Protein 2NT2 (pdb70)

InterPro domains:
  IPR000340 Dual specificity phosphatase, catalytic domain [PF00782] (315-443)
  IPR000387 Tyrosine-specific protein phosphatases domain [PS50056] (372-426)
  IPR014876 DEK, C-terminal [PF08766] (250-302)
  IPR014876 DEK, C-terminal [PS51998] (248-303)
  IPR016130 Protein-tyrosine phosphatase, active site [PS00383] (390-400)
  IPR020422 Dual specificity protein phosphatase domain [PS50054] (307-448)
  IPR020422 Dual specificity protein phosphatase domain [SM00195] (307-445)
  IPR029021 Protein-tyrosine phosphatase-like [G3DSA:3.90.190.10] (301-458)
  IPR029021 Protein-tyrosine phosphatase-like [SSF52799] (295-448)
  IPR043587 Protein phosphatase Slingshot-like [PTHR45864] (1-1423)
  IPR043588 Slingshot, N-terminal [PF23040] (76-224)
  IPR043588 Slingshot, N-terminal [cd11652] (3-236)

Solvent-accessible surface area: 19936 Å² total; per-residue (Å²): 106,8,25,81,3,19,128,10,0,5,0,0,10,14,20,20,1,12,19,54,75,31,0,78,120,50,29,0,93,16,0,0,0,0,3,121,85,17,101,41,43,19,99,86,57,12,82,42,61,48,3,141,14,118,71,80,142,87,7,76,0,29,76,74,3,94,67,1,51,122,8,0,21,61,0,94,156,112,73,16,51,0,0,0,0,3,63,72,0,36,5,9,0,0,0,0,0,0,0,4,0,4,73,47,92,51,67,80,15,100,132,0,57,84,51,0,79,125,117,26,79,85,0,144,7,23,115,21,0,49,177,19,0,104,91,14,49,34,90,69,141,127,111,10,27,24,0,9,61,6,0,4,0,0,11,24,153,16,2,50,74,64,111,30,0,87,118,77,27,0,95,25,0,0,0,0,2,136,80,16,101,42,65,41,96,84,58,9,77,35,62,30,0,136,16,114,73,92,131,88,12,76,0,32,76,71,2,77,65,2,24,129,11,0,19,84,0,88,132,106,69,15,40,0,0,0,0,4,78,112,0,37,4,10,0,0,0,0,0,0,1,4,0,3,78,24,83,56,30,86,9,106,64,0,52,84,13,0,75,115,39,27,95,80,0,141,4,21,110,20,0,42,160,19,0,106,77,16,34,36,100,70,124,122,110,9,25,85,4,20,133,10,0,10,0,0,14,27,147,18,1,46,74,57,103,30,0,72,109,77,29,0,92,17,0,0,1,0,2,125,76,16,97,43,66,38,95,86,61,12,95,46,54,37,3,138,21,117,66,103,136,87,13,75,0,34,72,88,2,83,58,2,37,108,22,0,34,78,0,111,154,103,76,14,41,0,0,0,1,3,81,114,0,40,6,10,0,0,0,0,0,0,1,4,0,2,80,57,87,62,42,68,7,102,66,0,43,76,32,0,76,114,101,31,103,81,0,142,6,23,115,23,0,44,156,14,0,102,87,13,30,34,101,58,112,116

Foldseek 3Di:
DWFDLDLAETFFALVVQQPVVVCVVSFAAEEEEAEQPHDNNDPVRHHYDYNHFDQDLPDDCLVCLVVVLVRSVVQVVVPTHYYQYYHGSAARSLLSQLLNCCLPVVADSCRSNVSSCVRVVSHDHDPSSVVSSVVSNVVSVD/DWFPLDLAETFFALVCQQDPVNCVVSQHQAEEEAEQPHDNNDPPRHHYDYNHFDQDLVDDLLVCLVVLLVRSVVQVVVVTHYYQYYHGSAASRLLSQLSNCCQVVVDDSVRSNVSSCVRVVNHDHPPSSVVSSNVSRVVSVD/DFFDLDLAETFFALVVQQPPVVCVVSQAQAEEEEEQPRDNNDPVRHHYDYNNFHQDLPDDLLVCLVVLLVRSVVQVVVVGHYYQYYHGSAASRLLSQLLNCCQVVVDQSVRSNCSSCVTVVSHDHPPNSSVSSNVSNVVSVD

Radius of gyration: 23.72 Å; Cα contacts (8 Å, |Δi|>4): 792; chains: 3; bounding box: 62×58×47 Å

CATH classification: 3.90.190.10

Secondary structure (DSSP, 8-state):
--EEEETTEEEE-HHHHT-HHHHHHTTEEEEEE--SSS--S-BTTBEEEE----SSTT---GGGHHHHHHHHHHHHHTT-EEEEE-SSSSSHHHHHHHHHHHHHH---HHHHHHHHHHH-TT----HHHHHHHHHHHHHHH-/--EEEETTEEEE-HHHHT-HHHHHHHTEEEEEE--SSS--SSBTTBEEEE----SSTT---GGGHHHHHHHHHHHHHTT-EEEEE-SSSSSHHHHHHHHHHHHHH---HHHHHHHHHHHSTT----HHHHHHHHHHHHHHH-/--EEEETTEEEE-HHHHT-HHHHHHHTEEEEEE--SS-----BTTBEEEE----SSTT---GGGHHHHHHHHHHHHHTT-EEEEE-SSSSSHHHHHHHHHHHHHH---HHHHHHHHHHH-TT----HHHHHHHHHHHHHHH-

Nearest PDB structures (foldseek):
  2nt2-assembly3_C  TM=1.002E+00  e=3.930E-29  Homo sapiens
  6apx-assembly1_A  TM=9.903E-01  e=1.097E-17  Escherichia coli K-12
  6d65-assembly2_C  TM=9.905E-01  e=3.302E-16  Escherichia coli K-12
  2g6z-assembly1_B  TM=9.764E-01  e=4.249E-16  Homo sapiens
  4d3r-assembly1_A  TM=9.794E-01  e=2.817E-15  Homo sapiens

B-factor: mean 24.35, std 10.83, range [3.69, 80.25]

Structure (mmCIF, N/CA/C/O backbone):
data_2NT2
#
_entry.id   2NT2
#
_cell.length_a   94.58
_cell.length_b   94.58
_cell.len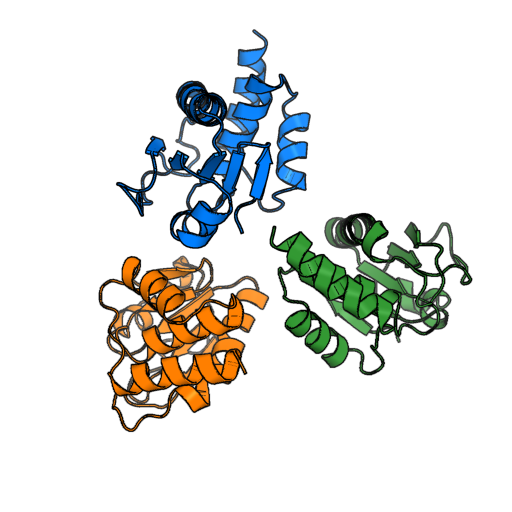gth_c   38.77
_cell.angle_alpha   90
_cell.angle_beta   90
_cell.angle_gamma   120
#
_symmetry.space_group_name_H-M   'P 32'
#
loop_
_entity.id
_entity.type
_entity.pdbx_description
1 polymer 'Protein phosphatase Slingshot homolog 2'
2 non-polymer 'SULFATE ION'
3 water water
#
loop_
_atom_site.group_PDB
_atom_site.id
_atom_site.type_symbol
_atom_site.label_atom_id
_atom_site.label_alt_id
_atom_site.label_comp_id
_atom_site.label_asym_id
_atom_site.label_entity_id
_atom_site.label_seq_id
_atom_site.pdbx_PDB_ins_code
_atom_site.Cartn_x
_atom_site.Cartn_y
_atom_site.Cartn_z
_atom_site.occupancy
_atom_site.B_iso_or_equiv
_atom_site.auth_seq_id
_atom_site.auth_comp_id
_atom_site.auth_asym_id
_atom_site.auth_atom_id
_atom_site.pdbx_PDB_model_num
ATOM 1 N N . SER A 1 3 ? 12.770 27.869 -5.956 1.00 37.11 307 SER A N 1
ATOM 2 C CA . SER A 1 3 ? 11.698 28.351 -6.823 1.00 41.15 307 SER A CA 1
ATOM 3 C C . SER A 1 3 ? 10.608 29.041 -6.008 1.00 39.56 307 SER A C 1
ATOM 4 O O . SER A 1 3 ? 10.594 28.901 -4.780 1.00 30.30 307 SER A O 1
ATOM 7 N N . PRO A 1 4 ? 9.709 29.760 -6.668 1.00 38.42 308 PRO A N 1
ATOM 8 C CA . PRO A 1 4 ? 8.513 30.277 -5.986 1.00 25.32 308 PRO A CA 1
ATOM 9 C C . PRO A 1 4 ? 7.645 29.109 -5.538 1.00 18.00 3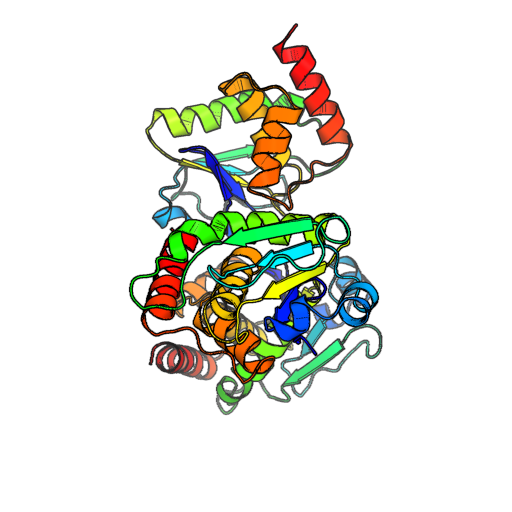08 PRO A C 1
ATOM 10 O O . PRO A 1 4 ? 7.686 28.039 -6.148 1.00 21.69 308 PRO A O 1
ATOM 14 N N . THR A 1 5 ? 6.884 29.296 -4.467 1.00 19.87 309 THR A N 1
ATOM 15 C CA . THR A 1 5 ? 6.116 28.167 -3.938 1.00 15.13 309 THR A CA 1
ATOM 16 C C . THR A 1 5 ? 4.635 28.342 -4.248 1.00 19.11 309 THR A C 1
ATOM 17 O O . THR A 1 5 ? 4.038 29.335 -3.840 1.00 19.80 309 THR A O 1
ATOM 21 N N . GLN A 1 6 ? 4.059 27.371 -4.954 1.00 18.89 310 GLN A N 1
ATOM 22 C CA . GLN A 1 6 ? 2.633 27.424 -5.255 1.00 20.74 310 GLN A CA 1
ATOM 23 C C . GLN A 1 6 ? 1.821 27.109 -4.005 1.00 21.65 310 GLN A C 1
ATOM 24 O O . GLN A 1 6 ? 1.963 26.035 -3.422 1.00 23.66 310 GLN A O 1
ATOM 30 N N . ILE A 1 7 ? 0.971 28.054 -3.605 1.00 19.98 311 ILE A N 1
ATOM 31 C CA . ILE A 1 7 ? 0.174 27.803 -2.399 1.00 17.22 311 ILE A CA 1
ATOM 32 C C . ILE A 1 7 ? -1.279 27.533 -2.744 1.00 21.22 311 ILE A C 1
ATOM 33 O O . ILE A 1 7 ? -1.936 26.695 -2.122 1.00 24.35 311 ILE A O 1
ATOM 38 N N . PHE A 1 8 ? -1.776 28.251 -3.744 1.00 18.27 312 PHE A N 1
ATOM 39 C CA . PHE A 1 8 ? -3.102 27.968 -4.283 1.00 18.70 312 PHE A CA 1
ATOM 40 C C . PHE A 1 8 ? -3.028 27.916 -5.803 1.00 25.47 312 PHE A C 1
ATOM 41 O O . PHE A 1 8 ? -1.940 28.192 -6.313 1.00 24.65 312 PHE A O 1
ATOM 49 N N . GLU A 1 9 ? -4.123 27.545 -6.451 1.00 25.01 313 GLU A N 1
ATOM 50 C CA . GLU A 1 9 ? -4.129 27.470 -7.910 1.00 27.37 313 GLU A CA 1
ATOM 51 C C . GLU A 1 9 ? -3.571 28.765 -8.503 1.00 20.98 313 GLU A C 1
ATOM 52 O O . GLU A 1 9 ? -2.761 28.733 -9.420 1.00 20.62 313 GLU A O 1
ATOM 58 N N . HIS A 1 10 ? -3.995 29.876 -7.908 1.00 21.09 314 HIS A N 1
ATOM 59 C CA . HIS A 1 10 ? -3.689 31.205 -8.408 1.00 20.42 314 HIS A CA 1
ATOM 60 C C . HIS A 1 10 ? -2.683 31.960 -7.560 1.00 17.07 314 HIS A C 1
ATOM 61 O O . HIS A 1 10 ? -2.565 33.186 -7.700 1.00 20.22 314 HIS A O 1
ATOM 68 N N . VAL A 1 11 ? -1.945 31.287 -6.676 1.00 16.68 315 VAL A N 1
ATOM 69 C CA . VAL A 1 11 ? -1.084 32.026 -5.745 1.00 17.09 315 VAL A CA 1
ATOM 70 C C . VAL A 1 11 ? 0.287 31.379 -5.603 1.00 15.97 315 VAL A C 1
ATOM 71 O O . VAL A 1 11 ? 0.394 30.197 -5.269 1.00 25.46 315 VAL A O 1
ATOM 75 N N . PHE A 1 12 ? 1.333 32.173 -5.818 1.00 16.07 316 PHE A N 1
ATOM 76 C CA . PHE A 1 12 ? 2.694 31.727 -5.531 1.00 15.17 316 PHE A CA 1
ATOM 77 C C . PHE A 1 12 ? 3.303 32.597 -4.433 1.00 19.40 316 PHE A C 1
ATOM 78 O O . PHE A 1 12 ? 3.020 33.794 -4.383 1.00 12.82 316 PHE A O 1
ATOM 86 N N . LEU A 1 13 ? 4.135 31.982 -3.613 1.00 15.92 317 LEU A N 1
ATOM 87 C CA . LEU A 1 13 ? 4.890 32.678 -2.572 1.00 19.41 317 LEU A CA 1
ATOM 88 C C . LEU A 1 13 ? 6.386 32.600 -2.855 1.00 18.20 317 LEU A C 1
ATOM 89 O O . LEU A 1 13 ? 6.926 31.499 -3.026 1.00 17.70 317 LEU A O 1
ATOM 94 N N . GLY A 1 14 ? 7.091 33.731 -2.927 1.00 15.71 318 GLY A N 1
ATOM 95 C CA . GLY A 1 14 ? 8.488 33.686 -3.339 1.00 18.74 318 GLY A CA 1
ATOM 96 C C . GLY A 1 14 ? 9.339 34.856 -2.908 1.00 18.15 318 GLY A C 1
ATOM 97 O O . GLY A 1 14 ? 8.983 35.658 -2.047 1.00 16.18 318 GLY A O 1
ATOM 98 N N . SER A 1 15 ? 10.517 34.979 -3.524 1.00 19.63 319 SER A N 1
ATOM 99 C CA . SER A 1 15 ? 11.488 36.007 -3.186 1.00 16.06 319 SER A CA 1
ATOM 100 C C . SER A 1 15 ? 11.694 36.995 -4.328 1.00 10.45 319 SER A C 1
ATOM 101 O O . SER A 1 15 ? 11.091 36.880 -5.395 1.00 13.44 319 SER A O 1
ATOM 104 N N . GLU A 1 16 ? 12.583 37.965 -4.092 1.00 10.95 320 GLU A N 1
ATOM 105 C CA . GLU A 1 16 ? 12.913 38.936 -5.128 1.00 14.06 320 GLU A CA 1
ATOM 106 C C . GLU A 1 16 ? 13.615 38.267 -6.301 1.00 18.23 320 GLU A C 1
ATOM 107 O O . GLU A 1 16 ? 13.462 38.692 -7.446 1.00 19.57 320 GLU A O 1
ATOM 113 N N . TRP A 1 17 ? 14.404 37.236 -6.005 1.00 16.34 321 TRP A N 1
ATOM 114 C CA . TRP A 1 17 ? 15.126 36.532 -7.065 1.00 18.54 321 TRP A CA 1
ATOM 115 C C . TRP A 1 17 ? 14.181 35.704 -7.919 1.00 19.46 321 TRP A C 1
ATOM 116 O O . TRP A 1 17 ? 14.447 35.474 -9.097 1.00 17.19 321 TRP A O 1
ATOM 127 N N . ASN A 1 18 ? 13.047 35.314 -7.347 1.00 15.06 322 ASN A N 1
ATOM 128 C CA . ASN A 1 18 ? 11.964 34.722 -8.122 1.00 12.43 322 ASN A CA 1
ATOM 129 C C . ASN A 1 18 ? 11.259 35.786 -8.955 1.00 14.12 322 ASN A C 1
ATOM 130 O O . ASN A 1 18 ? 10.826 35.537 -10.078 1.00 19.36 322 ASN A O 1
ATOM 135 N N . ALA A 1 19 ? 11.134 36.999 -8.409 1.00 8.65 323 ALA A N 1
ATOM 136 C CA . ALA A 1 19 ? 10.394 38.024 -9.137 1.00 13.25 323 ALA A CA 1
ATOM 137 C C . ALA A 1 19 ? 11.196 38.568 -10.317 1.00 17.79 323 ALA A C 1
ATOM 138 O O . ALA A 1 19 ? 10.612 39.141 -11.243 1.00 17.74 323 ALA A O 1
ATOM 140 N N . SER A 1 20 ? 12.515 38.386 -10.276 1.00 16.49 324 SER A N 1
ATOM 141 C CA . SER A 1 20 ? 13.383 38.805 -11.374 1.00 15.88 324 SER A CA 1
ATOM 142 C C . SER A 1 20 ? 13.620 37.698 -12.399 1.00 20.90 324 SER A C 1
ATOM 143 O O . SER A 1 20 ? 14.353 37.903 -13.374 1.00 20.81 324 SER A O 1
ATOM 146 N N . ASN A 1 21 ? 13.022 36.531 -12.198 1.00 22.21 325 ASN A N 1
ATOM 147 C CA . ASN A 1 21 ? 13.212 35.411 -13.127 1.00 22.79 325 ASN A CA 1
ATOM 148 C C . ASN A 1 21 ? 12.049 35.302 -14.103 1.00 17.99 325 ASN A C 1
ATOM 149 O O . ASN A 1 21 ? 11.156 34.484 -13.909 1.00 20.28 325 ASN A O 1
ATOM 154 N N . LEU A 1 22 ? 12.063 36.126 -15.141 1.00 18.84 326 LEU A N 1
ATOM 155 C CA . LEU A 1 22 ? 10.936 36.325 -16.044 1.00 26.25 326 LEU A CA 1
ATOM 156 C C . LEU A 1 22 ? 10.415 35.022 -16.639 1.00 29.21 326 LEU A C 1
ATOM 157 O O . LEU A 1 22 ? 9.228 34.707 -16.546 1.00 19.17 326 LEU A O 1
ATOM 162 N N . GLU A 1 23 ? 11.316 34.277 -17.268 1.00 24.96 327 GLU A N 1
ATOM 163 C CA . GLU A 1 23 ? 10.964 33.027 -17.927 1.00 27.06 327 GLU A CA 1
ATOM 164 C C . GLU A 1 23 ? 10.289 32.077 -16.945 1.00 24.15 327 GLU A C 1
ATOM 165 O O . GLU A 1 23 ? 9.329 31.393 -17.291 1.00 21.65 327 GLU A O 1
ATOM 171 N N . ASP A 1 24 ? 10.788 32.022 -15.706 1.00 19.13 328 ASP A N 1
ATOM 172 C CA . ASP A 1 24 ? 10.167 31.126 -14.735 1.00 20.68 328 ASP A CA 1
ATOM 173 C C . ASP A 1 24 ? 8.698 31.501 -14.517 1.00 20.89 328 ASP A C 1
ATOM 174 O O . ASP A 1 24 ? 7.816 30.649 -14.531 1.00 24.06 328 ASP A O 1
ATOM 179 N N . LEU A 1 25 ? 8.475 32.788 -14.325 1.00 22.58 329 LEU A N 1
ATOM 180 C CA . LEU A 1 25 ? 7.186 33.403 -14.087 1.00 28.47 329 LEU A CA 1
ATOM 181 C C . LEU A 1 25 ? 6.232 33.180 -15.258 1.00 31.05 329 LEU A C 1
ATOM 182 O O . LEU A 1 25 ? 5.089 32.756 -15.080 1.00 20.65 329 LEU A O 1
ATOM 187 N N . GLN A 1 26 ? 6.727 33.480 -16.456 1.00 31.93 330 GLN A N 1
ATOM 188 C CA . GLN A 1 26 ? 5.920 33.316 -17.661 1.00 34.16 330 GLN A CA 1
ATOM 189 C C . GLN A 1 26 ? 5.471 31.868 -17.812 1.00 26.87 330 GLN A C 1
ATOM 190 O O . GLN A 1 26 ? 4.300 31.584 -18.055 1.00 36.19 330 GLN A O 1
ATOM 196 N N . ASN A 1 27 ? 6.409 30.942 -17.640 1.00 24.57 331 ASN A N 1
ATOM 197 C CA . ASN A 1 27 ? 6.141 29.518 -17.779 1.00 33.69 331 ASN A CA 1
ATOM 198 C C . ASN A 1 27 ? 5.123 29.022 -16.758 1.00 29.96 331 ASN A C 1
ATOM 199 O O . ASN A 1 27 ? 4.319 28.133 -17.039 1.00 25.41 331 ASN A O 1
ATOM 204 N N . ARG A 1 28 ? 5.163 29.590 -15.555 1.00 24.99 332 ARG A N 1
ATOM 205 C CA . ARG A 1 28 ? 4.235 29.167 -14.514 1.00 20.26 332 ARG A CA 1
ATOM 206 C C . ARG A 1 28 ? 2.863 29.795 -14.706 1.00 16.61 332 ARG A C 1
ATOM 207 O O . ARG A 1 28 ? 1.934 29.491 -13.958 1.00 20.93 332 ARG A O 1
ATOM 215 N N . GLY A 1 29 ? 2.731 30.666 -15.692 1.00 18.25 333 GLY A N 1
ATOM 216 C CA . GLY A 1 29 ? 1.473 31.304 -16.021 1.00 22.21 333 GLY A CA 1
ATOM 217 C C . GLY A 1 29 ? 1.142 32.496 -15.144 1.00 24.61 333 GLY A C 1
ATOM 218 O O . GLY A 1 29 ? -0.030 32.837 -14.964 1.00 30.92 333 GLY A O 1
ATOM 219 N N . VAL A 1 30 ? 2.163 33.131 -14.576 1.00 20.63 334 VAL A N 1
ATOM 220 C CA . VAL A 1 30 ? 1.969 34.294 -13.724 1.00 15.01 334 VAL A CA 1
ATOM 221 C C . VAL A 1 30 ? 1.810 35.552 -14.567 1.00 19.51 334 VAL A C 1
ATOM 222 O O . VAL A 1 30 ? 2.499 35.705 -15.579 1.00 23.25 334 VAL A O 1
ATOM 226 N N . ARG A 1 31 ? 0.912 36.458 -14.189 1.00 17.82 335 ARG A N 1
ATOM 227 C CA . ARG A 1 31 ? 0.775 37.719 -14.915 1.00 23.76 335 ARG A CA 1
ATOM 228 C C . ARG A 1 31 ? 0.548 38.868 -13.934 1.00 22.23 335 ARG A C 1
ATOM 229 O O . ARG A 1 31 ? 0.644 40.035 -14.309 1.00 33.75 335 ARG A O 1
ATOM 237 N N . TYR A 1 32 ? 0.246 38.498 -12.701 1.00 18.93 336 TYR A N 1
ATOM 238 C CA . TYR A 1 32 ? 0.044 39.440 -11.614 1.00 19.83 336 TYR A CA 1
ATOM 239 C C . TYR A 1 32 ? 1.157 39.268 -10.582 1.00 21.68 336 TYR A C 1
ATOM 240 O O . TYR A 1 32 ? 1.533 38.147 -10.243 1.00 18.50 336 TYR A O 1
ATOM 249 N N . ILE A 1 33 ? 1.680 40.381 -10.084 1.00 17.72 337 ILE A N 1
ATOM 250 C CA . ILE A 1 33 ? 2.722 40.289 -9.068 1.00 15.60 337 ILE A CA 1
ATOM 251 C C . ILE A 1 33 ? 2.426 41.230 -7.904 1.00 17.19 337 ILE A C 1
ATOM 252 O O . ILE A 1 33 ? 2.326 42.440 -8.094 1.00 16.86 337 ILE A O 1
ATOM 257 N N . LEU A 1 34 ? 2.282 40.619 -6.735 1.00 16.52 338 LEU A N 1
ATOM 258 C CA . LEU A 1 34 ? 2.142 41.308 -5.466 1.00 14.56 338 LEU A CA 1
ATOM 259 C C . LEU A 1 34 ? 3.510 41.421 -4.784 1.00 20.94 338 LEU A C 1
ATOM 260 O O . LEU A 1 34 ? 4.050 40.466 -4.228 1.00 10.59 338 LEU A O 1
ATOM 265 N N . ASN A 1 35 ? 4.058 42.621 -4.895 1.00 16.39 339 ASN A N 1
ATOM 266 C CA . ASN A 1 35 ? 5.354 42.981 -4.351 1.00 15.45 339 ASN A CA 1
ATOM 267 C C . ASN A 1 35 ? 5.191 43.667 -2.996 1.00 14.19 339 ASN A C 1
ATOM 268 O O . ASN A 1 35 ? 4.909 44.861 -2.940 1.00 14.53 339 ASN A O 1
ATOM 273 N N . VAL A 1 36 ? 5.355 42.900 -1.930 1.00 16.80 340 VAL A N 1
ATOM 274 C CA . VAL A 1 36 ? 5.158 43.342 -0.560 1.00 12.29 340 VAL A CA 1
ATOM 275 C C . VAL A 1 36 ? 6.438 43.912 0.037 1.00 18.39 340 VAL A C 1
ATOM 276 O O . VAL A 1 36 ? 6.906 43.477 1.095 1.00 21.40 340 VAL A O 1
ATOM 280 N N . THR A 1 37 ? 7.052 44.860 -0.668 1.00 13.72 341 THR A N 1
ATOM 281 C CA . THR A 1 37 ? 8.283 45.484 -0.220 1.00 12.02 341 THR A CA 1
ATOM 282 C C . THR A 1 37 ? 8.267 46.986 -0.519 1.00 13.21 341 THR A C 1
ATOM 283 O O . THR A 1 37 ? 7.517 47.436 -1.384 1.00 10.36 341 THR A O 1
ATOM 287 N N . ARG A 1 38 ? 9.130 47.704 0.182 1.00 17.48 342 ARG A N 1
ATOM 288 C CA . ARG A 1 38 ? 9.439 49.090 -0.128 1.00 21.71 342 ARG A CA 1
ATOM 289 C C . ARG A 1 38 ? 10.701 49.179 -0.993 1.00 20.19 342 ARG A C 1
ATOM 290 O O . ARG A 1 38 ? 10.779 50.042 -1.869 1.00 23.07 342 ARG A O 1
ATOM 298 N N . GLU A 1 39 ? 11.649 48.295 -0.725 1.00 14.85 343 GLU A N 1
ATOM 299 C CA . GLU A 1 39 ? 13.003 48.343 -1.247 1.00 25.24 343 GLU A CA 1
ATOM 300 C C . GLU A 1 39 ? 13.256 47.513 -2.494 1.00 27.20 343 GLU A C 1
ATOM 301 O O . GLU A 1 39 ? 14.285 47.630 -3.165 1.00 18.61 343 GLU A O 1
ATOM 307 N N . ILE A 1 40 ? 12.344 46.608 -2.860 1.00 26.09 344 ILE A N 1
ATOM 308 C CA . ILE A 1 40 ? 12.598 45.826 -4.073 1.00 19.67 344 ILE A CA 1
ATOM 309 C C . ILE A 1 40 ? 11.769 46.379 -5.227 1.00 21.31 344 ILE A C 1
ATOM 310 O O . ILE A 1 40 ? 10.626 46.787 -5.044 1.00 13.87 344 ILE A O 1
ATOM 315 N N . ASP A 1 41 ? 12.373 46.388 -6.405 1.00 19.46 345 ASP A N 1
ATOM 316 C CA . ASP A 1 41 ? 11.761 46.934 -7.601 1.00 21.39 345 ASP A CA 1
ATOM 317 C C . ASP A 1 41 ? 10.756 45.984 -8.247 1.00 19.96 345 ASP A C 1
ATOM 318 O O . ASP A 1 41 ? 10.774 44.782 -7.996 1.00 19.18 345 ASP A O 1
ATOM 323 N N . ASN A 1 42 ? 9.909 46.573 -9.078 1.00 20.54 346 ASN A N 1
ATOM 324 C CA . ASN A 1 42 ? 9.095 45.944 -10.094 1.00 21.45 346 ASN A CA 1
ATOM 325 C C . ASN A 1 42 ? 9.960 45.698 -11.338 1.00 21.83 346 ASN A C 1
ATOM 326 O O . ASN A 1 42 ? 10.156 46.598 -12.153 1.00 18.92 346 ASN A O 1
ATOM 331 N N . PHE A 1 43 ? 10.507 44.498 -11.447 1.00 20.97 347 PHE A N 1
ATOM 332 C CA . PHE A 1 43 ? 11.483 44.167 -12.466 1.00 21.26 347 PHE A CA 1
ATOM 333 C C . PHE A 1 43 ? 10.948 44.253 -13.882 1.00 26.40 347 PHE A C 1
ATOM 334 O O . PHE A 1 43 ? 11.698 44.602 -14.803 1.00 29.26 347 PHE A O 1
ATOM 342 N N . PHE A 1 44 ? 9.677 43.918 -14.118 1.00 27.24 348 PHE A N 1
ATOM 343 C CA . PHE A 1 44 ? 9.208 43.838 -15.506 1.00 24.53 348 PHE A CA 1
ATOM 344 C C . PHE A 1 44 ? 7.938 44.627 -15.763 1.00 27.69 348 PHE A C 1
ATOM 345 O O . PHE A 1 44 ? 6.898 44.065 -16.128 1.00 19.70 348 PHE A O 1
ATOM 353 N N . PRO A 1 45 ? 7.966 45.945 -15.607 1.00 35.77 349 PRO A N 1
ATOM 354 C CA . PRO A 1 45 ? 6.763 46.733 -15.930 1.00 40.15 349 PRO A CA 1
ATOM 355 C C . PRO A 1 45 ? 6.494 46.686 -17.431 1.00 45.29 349 PRO A C 1
ATOM 356 O O . PRO A 1 45 ? 7.391 46.935 -18.239 1.00 57.56 349 PRO A O 1
ATOM 360 N N . GLY A 1 46 ? 5.270 46.348 -17.824 1.00 45.32 350 GLY A N 1
ATOM 361 C CA . GLY A 1 46 ? 4.975 46.158 -19.240 1.00 46.37 350 GLY A CA 1
ATOM 362 C C . GLY A 1 46 ? 4.832 44.686 -19.589 1.00 46.54 350 GLY A C 1
ATOM 363 O O . GLY A 1 46 ? 4.361 44.325 -20.669 1.00 42.22 350 GLY A O 1
ATOM 364 N N . VAL A 1 47 ? 5.251 43.828 -18.665 1.00 38.54 351 VAL A N 1
ATOM 365 C CA . VAL A 1 47 ? 5.046 42.390 -18.777 1.00 28.94 351 VAL A CA 1
ATOM 366 C C . VAL A 1 47 ? 3.991 41.946 -17.771 1.00 27.07 351 VAL A C 1
ATOM 367 O O . VAL A 1 47 ? 3.093 41.165 -18.089 1.00 29.35 351 VAL A O 1
ATOM 371 N N . PHE A 1 48 ? 4.111 42.443 -16.538 1.00 20.02 352 PHE A N 1
ATOM 372 C CA . PHE A 1 48 ? 3.187 42.038 -15.490 1.00 19.63 352 PHE A CA 1
ATOM 373 C C . PHE A 1 48 ? 2.480 43.224 -14.844 1.00 22.82 352 PHE A C 1
ATOM 374 O O . PHE A 1 48 ? 3.039 44.314 -14.748 1.00 26.80 352 PHE A O 1
ATOM 382 N N . GLU A 1 49 ? 1.253 42.972 -14.411 1.00 25.55 353 GLU A N 1
ATOM 383 C CA . GLU A 1 49 ? 0.466 43.881 -13.594 1.00 31.64 353 GLU A CA 1
ATOM 384 C C . GLU A 1 49 ? 0.936 43.823 -12.139 1.00 29.14 353 GLU A C 1
ATOM 385 O O . GLU A 1 49 ? 0.916 42.744 -11.540 1.00 22.13 353 GLU A O 1
ATOM 391 N N . TYR A 1 50 ? 1.338 44.966 -11.602 1.00 27.25 354 TYR A N 1
ATOM 392 C CA . TYR A 1 50 ? 1.933 45.047 -10.278 1.00 22.48 354 TYR A CA 1
ATOM 393 C C . TYR A 1 50 ? 1.017 45.701 -9.248 1.00 23.69 354 TYR A C 1
ATOM 394 O O . TYR A 1 50 ? 0.232 46.586 -9.577 1.00 23.77 354 TYR A O 1
ATOM 403 N N . HIS A 1 51 ? 1.167 45.255 -8.006 1.00 22.09 355 HIS A N 1
ATOM 404 C CA . HIS A 1 51 ? 0.616 45.931 -6.843 1.00 22.41 355 HIS A CA 1
ATOM 405 C C . HIS A 1 51 ? 1.663 45.981 -5.731 1.00 17.64 355 HIS A C 1
ATOM 406 O O . HIS A 1 51 ? 2.277 44.965 -5.399 1.00 28.04 355 HIS A O 1
ATOM 413 N N . ASN A 1 52 ? 1.894 47.161 -5.170 1.00 16.98 356 ASN A N 1
ATOM 414 C CA . ASN A 1 52 ? 3.006 47.327 -4.235 1.00 19.60 356 ASN A CA 1
ATOM 415 C C . ASN A 1 52 ? 2.542 47.736 -2.844 1.00 16.17 356 ASN A C 1
ATOM 416 O O . ASN A 1 52 ? 1.687 48.608 -2.691 1.00 23.63 356 ASN A O 1
ATOM 421 N N . ILE A 1 53 ? 3.086 47.063 -1.845 1.00 15.47 357 ILE A N 1
ATOM 422 C CA . ILE A 1 53 ? 2.827 47.293 -0.432 1.00 11.64 357 ILE A CA 1
ATOM 423 C C . ILE A 1 53 ? 4.137 47.736 0.230 1.00 18.81 357 ILE A C 1
ATOM 424 O O . ILE A 1 53 ? 4.928 46.927 0.707 1.00 15.07 357 ILE A O 1
ATOM 429 N N . ARG A 1 54 ? 4.345 49.043 0.191 1.00 17.53 358 ARG A N 1
ATOM 430 C CA . ARG A 1 54 ? 5.637 49.686 0.353 1.00 24.38 358 ARG A CA 1
ATOM 431 C C . ARG A 1 54 ? 6.029 49.833 1.819 1.00 25.44 358 ARG A C 1
ATOM 432 O O . ARG A 1 54 ? 5.984 50.906 2.409 1.00 17.41 358 ARG A O 1
ATOM 440 N N . VAL A 1 55 ? 6.441 48.700 2.362 1.00 21.47 359 VAL A N 1
ATOM 441 C CA . VAL A 1 55 ? 6.593 48.428 3.776 1.00 17.26 359 VAL A CA 1
ATOM 442 C C . VAL A 1 55 ? 7.886 47.684 4.065 1.00 21.55 359 VAL A C 1
ATOM 443 O O . VAL A 1 55 ? 8.364 46.898 3.238 1.00 21.84 359 VAL A O 1
ATOM 447 N N . TYR A 1 56 ? 8.493 47.918 5.230 1.00 19.94 360 TYR A N 1
ATOM 448 C CA . TYR A 1 56 ? 9.703 47.182 5.584 1.00 15.50 360 TYR A CA 1
ATOM 449 C C . TYR A 1 56 ? 9.355 46.002 6.504 1.00 22.77 360 TYR A C 1
ATOM 450 O O . TYR A 1 56 ? 8.341 46.007 7.201 1.00 15.40 360 TYR A O 1
ATOM 459 N N . ASP A 1 57 ? 10.220 44.998 6.489 1.00 20.71 361 ASP A N 1
ATOM 460 C CA . ASP A 1 57 ? 10.108 43.814 7.327 1.00 23.15 361 ASP A CA 1
ATOM 461 C C . ASP A 1 57 ? 10.569 44.115 8.752 1.00 29.11 361 ASP A C 1
ATOM 462 O O . ASP A 1 57 ? 11.646 43.683 9.173 1.00 22.18 361 ASP A O 1
ATOM 467 N N . GLU A 1 58 ? 9.751 44.878 9.469 1.00 27.60 362 GLU A N 1
ATOM 468 C CA . GLU A 1 58 ? 10.063 45.326 10.815 1.00 24.05 362 GLU A CA 1
ATOM 469 C C . GLU A 1 58 ? 8.811 45.364 11.698 1.00 24.30 362 GLU A C 1
ATOM 470 O O . GLU A 1 58 ? 7.706 45.483 11.181 1.00 17.22 362 GLU A O 1
ATOM 476 N N . GLU A 1 59 ? 9.042 45.277 12.996 1.00 24.24 363 GLU A N 1
ATOM 477 C CA . GLU A 1 59 ? 7.990 45.210 14.004 1.00 30.72 363 GLU A CA 1
ATOM 478 C C . GLU A 1 59 ? 7.028 46.391 13.904 1.00 27.26 363 GLU A C 1
ATOM 479 O O . GLU A 1 59 ? 5.857 46.279 14.268 1.00 28.96 363 GLU A O 1
ATOM 485 N N . ALA A 1 60 ? 7.531 47.512 13.403 1.00 22.65 364 ALA A N 1
ATOM 486 C CA . ALA A 1 60 ? 6.772 48.751 13.324 1.00 20.53 364 ALA A CA 1
ATOM 487 C C . ALA A 1 60 ? 5.836 48.760 12.123 1.00 22.53 364 ALA A C 1
ATOM 488 O O . ALA A 1 60 ? 4.995 49.648 11.968 1.00 23.52 364 ALA A O 1
ATOM 490 N N . THR A 1 61 ? 6.004 47.760 11.264 1.00 21.99 365 THR A N 1
ATOM 491 C CA . THR A 1 61 ? 5.150 47.639 10.089 1.00 23.45 365 THR A CA 1
ATOM 492 C C . THR A 1 61 ? 3.775 47.101 10.468 1.00 25.76 365 THR A C 1
ATOM 493 O O . THR A 1 61 ? 3.658 46.049 11.100 1.00 15.75 365 THR A O 1
ATOM 497 N N . ASP A 1 62 ? 2.740 47.828 10.060 1.00 27.92 366 ASP A N 1
ATOM 498 C CA . ASP A 1 62 ? 1.360 47.377 10.210 1.00 21.92 366 ASP A CA 1
ATOM 499 C C . ASP A 1 62 ? 0.842 46.816 8.885 1.00 24.04 366 ASP A C 1
ATOM 500 O O . ASP A 1 62 ? 0.269 47.547 8.079 1.00 24.98 366 ASP A O 1
ATOM 505 N N . LEU A 1 63 ? 1.050 45.521 8.677 1.00 19.96 367 LEU A N 1
ATOM 506 C CA . LEU A 1 63 ? 0.627 44.846 7.455 1.00 16.88 367 LEU A CA 1
ATOM 507 C C . LEU A 1 63 ? -0.879 44.593 7.446 1.00 12.30 367 LEU A C 1
ATOM 508 O O . LEU A 1 63 ? -1.518 44.562 6.394 1.00 14.34 367 LEU A O 1
ATOM 513 N N . LEU A 1 64 ? -1.416 44.404 8.641 1.00 12.71 368 LEU A N 1
ATOM 514 C CA . LEU A 1 64 ? -2.847 44.242 8.852 1.00 16.89 368 LEU A CA 1
ATOM 515 C C . LEU A 1 64 ? -3.649 45.269 8.065 1.00 16.52 368 LEU A C 1
ATOM 516 O O . LEU A 1 64 ? -4.599 44.915 7.359 1.00 18.59 368 LEU A O 1
ATOM 521 N N . ALA A 1 65 ? -3.258 46.535 8.149 1.00 8.74 369 ALA A N 1
ATOM 522 C CA . ALA A 1 65 ? -3.933 47.589 7.404 1.00 16.85 369 ALA A CA 1
ATOM 523 C C . ALA A 1 65 ? -3.933 47.355 5.902 1.00 22.45 369 ALA A C 1
ATOM 524 O O . ALA A 1 65 ? -4.711 47.970 5.169 1.00 19.98 369 ALA A O 1
ATOM 526 N N . TYR A 1 66 ? -3.086 46.471 5.375 1.00 22.03 370 TYR A N 1
ATOM 527 C CA . TYR A 1 66 ? -3.023 46.305 3.927 1.00 17.13 370 TYR A CA 1
ATOM 528 C C . TYR A 1 66 ? -3.626 44.996 3.431 1.00 19.82 370 TYR A C 1
ATOM 529 O O . TYR A 1 66 ? -3.567 44.760 2.213 1.00 15.14 370 TYR A O 1
ATOM 538 N N . TRP A 1 67 ? -4.160 44.114 4.280 1.00 17.66 371 TRP A N 1
ATOM 539 C CA . TRP A 1 67 ? -4.498 42.787 3.772 1.00 21.64 371 TRP A CA 1
ATOM 540 C C . TRP A 1 67 ? -5.759 42.803 2.897 1.00 20.69 371 TRP A C 1
ATOM 541 O O . TRP A 1 67 ? -5.934 41.868 2.101 1.00 17.63 371 TRP A O 1
ATOM 552 N N . ASN A 1 68 ? -6.634 43.799 2.993 1.00 17.98 372 ASN A N 1
ATOM 553 C CA . ASN A 1 68 ? -7.810 43.782 2.116 1.00 23.68 372 ASN A CA 1
ATOM 554 C C . ASN A 1 68 ? -7.444 44.281 0.720 1.00 16.75 372 ASN A C 1
ATOM 555 O O . ASN A 1 68 ? -8.018 43.859 -0.276 1.00 18.49 372 ASN A O 1
ATOM 560 N N . ASP A 1 69 ? -6.447 45.155 0.679 1.00 20.32 373 ASP A N 1
ATOM 561 C CA . ASP A 1 69 ? -5.824 45.607 -0.556 1.00 20.99 373 ASP A CA 1
ATOM 562 C C . ASP A 1 69 ? -5.161 44.418 -1.253 1.00 19.88 373 ASP A C 1
ATOM 563 O O . ASP A 1 69 ? -5.294 44.203 -2.454 1.00 22.20 373 ASP A O 1
ATOM 568 N N . THR A 1 70 ? -4.423 43.655 -0.449 1.00 16.64 374 THR A N 1
ATOM 569 C CA . THR A 1 70 ? -3.765 42.450 -0.949 1.00 13.10 374 THR A CA 1
ATOM 570 C C . THR A 1 70 ? -4.823 41.440 -1.379 1.00 16.21 374 THR A C 1
ATOM 571 O O . THR A 1 70 ? -4.740 40.838 -2.451 1.00 16.59 374 THR A O 1
ATOM 575 N N . TYR A 1 71 ? -5.852 41.303 -0.544 1.00 15.73 375 TYR A N 1
ATOM 576 C CA . TYR A 1 71 ? -6.981 40.457 -0.892 1.00 18.47 375 TYR A CA 1
ATOM 577 C C . TYR A 1 71 ? -7.551 40.836 -2.259 1.00 22.80 375 TYR A C 1
ATOM 578 O O . TYR A 1 71 ? -7.761 39.956 -3.097 1.00 29.42 375 TYR A O 1
ATOM 587 N N . LYS A 1 72 ? -7.805 42.122 -2.443 1.00 17.92 376 LYS A N 1
ATOM 588 C CA . LYS A 1 72 ? -8.390 42.681 -3.653 1.00 24.46 376 LYS A CA 1
ATOM 589 C C . LYS A 1 72 ? -7.606 42.284 -4.903 1.00 22.66 376 LYS A C 1
ATOM 590 O O . LYS A 1 72 ? -8.166 41.845 -5.905 1.00 30.27 376 LYS A O 1
ATOM 596 N N . PHE A 1 73 ? -6.293 42.475 -4.834 1.00 19.26 377 PHE A N 1
ATOM 597 C CA . PHE A 1 73 ? -5.422 42.199 -5.960 1.00 11.34 377 PHE A CA 1
ATOM 598 C C . PHE A 1 73 ? -5.387 40.712 -6.304 1.00 17.37 377 PHE A C 1
ATOM 599 O O . PHE A 1 73 ? -5.571 40.344 -7.465 1.00 17.59 377 PHE A O 1
ATOM 607 N N . ILE A 1 74 ? -5.142 39.884 -5.295 1.00 19.56 378 ILE A N 1
ATOM 608 C CA . ILE A 1 74 ? -5.009 38.446 -5.494 1.00 20.20 378 ILE A CA 1
ATOM 609 C C . ILE A 1 74 ? -6.319 37.855 -6.010 1.00 20.75 378 ILE A C 1
ATOM 610 O O . ILE A 1 74 ? -6.319 36.958 -6.846 1.00 24.49 378 ILE A O 1
ATOM 615 N N . SER A 1 75 ? -7.422 38.368 -5.473 1.00 20.09 379 SER A N 1
ATOM 616 C CA . SER A 1 75 ? -8.760 38.017 -5.927 1.00 27.47 379 SER A CA 1
ATOM 617 C C . SER A 1 75 ? -8.923 38.420 -7.393 1.00 32.84 379 SER A C 1
ATOM 618 O O . SER A 1 75 ? -9.550 37.726 -8.191 1.00 23.03 379 SER A O 1
ATOM 621 N N . LYS A 1 76 ? -8.325 39.554 -7.736 1.00 31.74 380 LYS A N 1
ATOM 622 C CA . LYS A 1 76 ? -8.295 40.034 -9.112 1.00 27.73 380 LYS A CA 1
ATOM 623 C C . LYS A 1 76 ? -7.606 39.037 -10.032 1.00 30.23 380 LYS A C 1
ATOM 624 O O . LYS A 1 76 ? -8.097 38.739 -11.121 1.00 38.63 380 LYS A O 1
ATOM 630 N N . ALA A 1 77 ? -6.476 38.488 -9.594 1.00 27.44 381 ALA A N 1
ATOM 631 C CA . ALA A 1 77 ? -5.736 37.544 -10.427 1.00 24.64 381 ALA A CA 1
ATOM 632 C C . ALA A 1 77 ? -6.624 36.363 -10.817 1.00 28.97 381 ALA A C 1
ATOM 633 O O . ALA A 1 77 ? -6.836 36.097 -11.998 1.00 26.88 381 ALA A O 1
ATOM 635 N N . LYS A 1 78 ? -7.151 35.678 -9.815 1.00 23.75 382 LYS A N 1
ATOM 636 C CA . LYS A 1 78 ? -8.095 34.584 -10.008 1.00 30.35 382 LYS A CA 1
ATOM 637 C C . LYS A 1 78 ? -9.234 34.982 -10.941 1.00 34.85 382 LYS A C 1
ATOM 638 O O . LYS A 1 78 ? -9.673 34.198 -11.781 1.00 37.99 382 LYS A O 1
ATOM 644 N N . LYS A 1 79 ? -9.734 36.199 -10.763 1.00 37.77 383 LYS A N 1
ATOM 645 C CA . LYS A 1 79 ? -10.899 36.666 -11.510 1.00 33.08 383 LYS A CA 1
ATOM 646 C C . LYS A 1 79 ? -10.660 36.512 -13.007 1.00 33.17 383 LYS A C 1
ATOM 647 O O . LYS A 1 79 ? -11.484 35.962 -13.737 1.00 29.82 383 LYS A O 1
ATOM 653 N N . HIS A 1 80 ? -9.494 36.980 -13.448 1.00 30.85 384 HIS A N 1
ATOM 654 C CA . HIS A 1 80 ? -9.153 36.916 -14.862 1.00 32.81 384 HIS A CA 1
ATOM 655 C C . HIS A 1 80 ? -8.509 35.590 -15.235 1.00 31.86 384 HIS A C 1
ATOM 656 O O . HIS A 1 80 ? -7.850 35.502 -16.270 1.00 31.97 384 HIS A O 1
ATOM 663 N N . GLY A 1 81 ? -8.714 34.569 -14.410 1.00 28.62 385 GLY A N 1
ATOM 664 C CA . GLY A 1 81 ? -8.175 33.250 -14.682 1.00 31.79 385 GLY A CA 1
ATOM 665 C C . GLY A 1 81 ? -6.666 33.221 -14.769 1.00 32.64 385 GLY A C 1
ATOM 666 O O . GLY A 1 81 ? -6.099 32.518 -15.615 1.00 28.97 385 GLY A O 1
ATOM 667 N N . SER A 1 82 ? -5.983 33.966 -13.901 1.00 30.70 386 SER A N 1
ATOM 668 C CA . SER A 1 82 ? -4.521 33.986 -13.930 1.00 30.39 386 SER A CA 1
ATOM 669 C C . SER A 1 82 ? -3.944 33.671 -12.551 1.00 28.18 386 SER A C 1
ATOM 670 O O . SER A 1 82 ? -4.691 33.337 -11.638 1.00 28.77 386 SER A O 1
ATOM 673 N N . LYS A 1 83 ? -2.626 33.764 -12.439 1.00 26.06 387 LYS A N 1
ATOM 674 C CA . LYS A 1 83 ? -1.875 33.432 -11.243 1.00 22.38 387 LYS A CA 1
ATOM 675 C C . LYS A 1 83 ? -1.087 34.645 -10.743 1.00 22.17 387 LYS A C 1
ATOM 676 O O . LYS A 1 83 ? -0.738 35.530 -11.524 1.00 21.82 387 LYS A O 1
ATOM 682 N N . CYS A 1 84 ? -0.840 34.648 -9.440 1.00 19.85 388 CYS A N 1
ATOM 683 C CA . CYS A 1 84 ? -0.217 35.777 -8.755 1.00 15.86 388 CYS A CA 1
ATOM 684 C C . CYS A 1 84 ? 1.002 35.325 -7.963 1.00 14.91 388 CYS A C 1
ATOM 685 O O . CYS A 1 84 ? 0.951 34.320 -7.255 1.00 16.54 388 CYS A O 1
ATOM 688 N N . LEU A 1 85 ? 2.100 36.064 -8.099 1.00 17.58 389 LEU A N 1
ATOM 689 C CA . LEU A 1 85 ? 3.269 35.847 -7.260 1.00 14.34 389 LEU A CA 1
ATOM 690 C C . LEU A 1 85 ? 3.257 36.804 -6.071 1.00 13.23 389 LEU A C 1
ATOM 691 O O . LEU A 1 85 ? 3.379 38.021 -6.206 1.00 15.41 389 LEU A O 1
ATOM 696 N N . VAL A 1 86 ? 3.119 36.253 -4.865 1.00 14.48 390 VAL A N 1
ATOM 697 C CA . VAL A 1 86 ? 3.325 37.105 -3.696 1.00 13.01 390 VAL A CA 1
ATOM 698 C C . VAL A 1 86 ? 4.783 36.982 -3.249 1.00 16.75 390 VAL A C 1
ATOM 699 O O . VAL A 1 86 ? 5.218 35.891 -2.891 1.00 16.01 390 VAL A O 1
ATOM 703 N N . HIS A 1 87 ? 5.513 38.093 -3.306 1.00 18.50 391 HIS A N 1
ATOM 704 C CA . HIS A 1 87 ? 6.934 38.050 -2.961 1.00 11.53 391 HIS A CA 1
ATOM 705 C C . HIS A 1 87 ? 7.343 39.235 -2.092 1.00 10.03 391 HIS A C 1
ATOM 706 O O . HIS A 1 87 ? 6.693 40.276 -2.057 1.00 10.12 391 HIS A O 1
ATOM 713 N N . SER A 1 88 ? 8.429 39.007 -1.364 1.00 9.06 392 SER A N 1
ATOM 714 C CA . SER A 1 88 ? 9.120 40.021 -0.582 1.00 13.02 392 SER A CA 1
ATOM 715 C C . SER A 1 88 ? 10.588 40.044 -1.000 1.00 15.90 392 SER A C 1
ATOM 716 O O . SER A 1 88 ? 10.899 39.785 -2.166 1.00 13.95 392 SER A O 1
ATOM 719 N N . LYS A 1 89 ? 11.488 40.313 -0.065 1.00 14.07 393 LYS A N 1
ATOM 720 C CA . LYS A 1 89 ? 12.908 40.092 -0.358 1.00 14.90 393 LYS A CA 1
ATOM 721 C C . LYS A 1 89 ? 13.258 38.614 -0.184 1.00 16.41 393 LYS A C 1
ATOM 722 O O . LYS A 1 89 ? 13.830 38.002 -1.078 1.00 9.76 393 LYS A O 1
ATOM 728 N N . MET A 1 90 ? 12.927 38.028 0.966 1.00 15.63 394 MET A N 1
ATOM 729 C CA . MET A 1 90 ? 13.250 36.625 1.187 1.00 18.97 394 MET A CA 1
ATOM 730 C C . MET A 1 90 ? 12.081 35.685 0.929 1.00 17.81 394 MET A C 1
ATOM 731 O O . MET A 1 90 ? 12.308 34.500 0.666 1.00 16.27 394 MET A O 1
ATOM 736 N N . GLY A 1 91 ? 10.857 36.188 0.983 1.00 15.07 395 GLY A N 1
ATOM 737 C CA . GLY A 1 91 ? 9.676 35.345 0.850 1.00 16.60 395 GLY A CA 1
ATOM 738 C C . GLY A 1 91 ? 9.410 34.578 2.135 1.00 15.41 395 GLY A C 1
ATOM 739 O O . GLY A 1 91 ? 8.932 33.447 2.119 1.00 13.94 395 GLY A O 1
ATOM 740 N N . VAL A 1 92 ? 9.724 35.197 3.263 1.00 18.37 396 VAL A N 1
ATOM 741 C CA . VAL A 1 92 ? 9.698 34.545 4.568 1.00 16.48 396 VAL A CA 1
ATOM 742 C C . VAL A 1 92 ? 8.753 35.227 5.542 1.00 8.76 396 VAL A C 1
ATOM 743 O O . VAL A 1 92 ? 8.094 34.575 6.351 1.00 14.51 396 VAL A O 1
ATOM 747 N N . SER A 1 93 ? 8.663 36.551 5.482 1.00 10.64 397 SER A N 1
ATOM 748 C CA . SER A 1 93 ? 7.915 37.302 6.491 1.00 13.58 397 SER A CA 1
ATOM 749 C C . SER A 1 93 ? 6.819 38.170 5.901 1.00 10.11 397 SER A C 1
ATOM 750 O O . SER A 1 93 ? 5.620 37.934 6.089 1.00 11.86 397 SER A O 1
ATOM 753 N N . ARG A 1 94 ? 7.182 39.208 5.154 1.00 9.56 398 ARG A N 1
ATOM 754 C CA . ARG A 1 94 ? 6.150 40.082 4.590 1.00 15.39 398 ARG A CA 1
ATOM 755 C C . ARG A 1 94 ? 5.248 39.333 3.616 1.00 17.52 398 ARG A C 1
ATOM 756 O O . ARG A 1 94 ? 4.020 39.459 3.647 1.00 12.56 398 ARG A O 1
ATOM 764 N N . SER A 1 95 ? 5.853 38.560 2.718 1.00 16.77 399 SER A N 1
ATOM 765 C CA . SER A 1 95 ? 5.098 37.809 1.726 1.00 9.89 399 SER A CA 1
ATOM 766 C C . SER A 1 95 ? 4.336 36.652 2.370 1.00 13.05 399 SER A C 1
ATOM 767 O O . SER A 1 95 ? 3.157 36.471 2.070 1.00 18.96 399 SER A O 1
ATOM 770 N N . ALA A 1 96 ? 5.016 35.899 3.238 1.00 12.08 400 ALA A N 1
ATOM 771 C CA . ALA A 1 96 ? 4.398 34.727 3.857 1.00 12.94 400 ALA A CA 1
ATOM 772 C C . ALA A 1 96 ? 3.158 35.119 4.660 1.00 14.36 400 ALA A C 1
ATOM 773 O O . ALA A 1 96 ? 2.102 34.512 4.494 1.00 10.37 400 ALA A O 1
ATOM 775 N N . SER A 1 97 ? 3.305 36.140 5.499 1.00 11.23 401 SER A N 1
ATOM 776 C CA . SER A 1 97 ? 2.223 36.631 6.331 1.00 14.50 401 SER A CA 1
ATOM 777 C C . SER A 1 97 ? 1.013 37.025 5.491 1.00 9.79 401 SER A C 1
ATOM 778 O O . SER A 1 97 ? -0.118 36.654 5.799 1.00 9.10 401 SER A O 1
ATOM 781 N N . THR A 1 98 ? 1.270 37.786 4.432 1.00 13.69 402 THR A N 1
ATOM 782 C CA . THR A 1 98 ? 0.209 38.218 3.530 1.00 17.34 402 THR A CA 1
ATOM 783 C C . THR A 1 98 ? -0.547 37.024 2.960 1.00 15.04 402 THR A C 1
ATOM 784 O O . THR A 1 98 ? -1.774 36.995 2.944 1.00 9.81 402 THR A O 1
ATOM 788 N N . VAL A 1 99 ? 0.211 36.024 2.516 1.00 21.26 403 VAL A N 1
ATOM 789 C CA . VAL A 1 99 ? -0.400 34.818 1.960 1.00 21.96 403 VAL A CA 1
ATOM 790 C C . VAL A 1 99 ? -1.234 34.095 3.009 1.00 17.94 403 VAL A C 1
ATOM 791 O O . VAL A 1 99 ? -2.329 33.605 2.734 1.00 15.10 403 VAL A O 1
ATOM 795 N N . ILE A 1 100 ? -0.736 34.037 4.247 1.00 16.41 404 ILE A N 1
ATOM 796 C CA . ILE A 1 100 ? -1.489 33.347 5.291 1.00 15.85 404 ILE A CA 1
ATOM 797 C C . ILE A 1 100 ? -2.825 34.045 5.542 1.00 13.59 404 ILE A C 1
ATOM 798 O O . ILE A 1 100 ? -3.853 33.388 5.682 1.00 17.93 404 ILE A O 1
ATOM 803 N N . ALA A 1 101 ? -2.798 35.370 5.604 1.00 12.01 405 ALA A N 1
ATOM 804 C CA . ALA A 1 101 ? -3.976 36.190 5.812 1.00 12.40 405 ALA A CA 1
ATOM 805 C C . ALA A 1 101 ? -4.991 36.000 4.694 1.00 16.81 405 ALA A C 1
ATOM 806 O O . ALA A 1 101 ? -6.189 35.912 4.946 1.00 14.43 405 ALA A O 1
ATOM 808 N N . TYR A 1 102 ? -4.522 35.963 3.447 1.00 13.25 406 TYR A N 1
ATOM 809 C CA . TYR A 1 102 ? -5.462 35.788 2.339 1.00 14.82 406 TYR A CA 1
ATOM 810 C C . TYR A 1 102 ? -6.224 34.468 2.475 1.00 15.86 406 TYR A C 1
ATOM 811 O O . TYR A 1 102 ? -7.437 34.425 2.281 1.00 17.84 406 TYR A O 1
ATOM 820 N N . ALA A 1 103 ? -5.514 33.401 2.813 1.00 15.81 407 ALA A N 1
ATOM 821 C CA . ALA A 1 103 ? -6.108 32.080 2.987 1.00 13.75 407 ALA A CA 1
ATOM 822 C C . ALA A 1 103 ? -7.135 32.060 4.111 1.00 15.19 407 ALA A C 1
ATOM 823 O O . ALA A 1 103 ? -8.211 31.464 3.983 1.00 26.51 407 ALA A O 1
ATOM 825 N N . MET A 1 104 ? -6.834 32.730 5.220 1.00 15.79 408 MET A N 1
ATOM 826 C CA . MET A 1 104 ? -7.800 32.870 6.311 1.00 13.89 408 MET A CA 1
ATOM 827 C C . MET A 1 104 ? -9.082 33.524 5.800 1.00 17.13 408 MET A C 1
ATOM 828 O O . MET A 1 104 ? -10.189 33.023 5.970 1.00 13.24 408 MET A O 1
ATOM 833 N N . LYS A 1 105 ? -8.897 34.673 5.155 1.00 16.07 409 LYS A N 1
ATOM 834 C CA . LYS A 1 105 ? -10.021 35.411 4.595 1.00 22.46 409 LYS A CA 1
ATOM 835 C C . LYS A 1 105 ? -10.756 34.617 3.519 1.00 27.50 409 LYS A C 1
ATOM 836 O O . LYS A 1 105 ? -11.973 34.441 3.579 1.00 36.28 409 LYS A O 1
ATOM 842 N N . GLU A 1 106 ? -10.007 34.147 2.530 1.00 25.55 410 GLU A N 1
ATOM 843 C CA . GLU A 1 106 ? -10.558 33.523 1.335 1.00 20.06 410 GLU A CA 1
ATOM 844 C C . GLU A 1 106 ? -11.254 32.206 1.626 1.00 22.47 410 GLU A C 1
ATOM 845 O O . GLU A 1 106 ? -12.405 32.007 1.217 1.00 23.70 410 GLU A O 1
ATOM 851 N N . TYR A 1 107 ? -10.585 31.276 2.317 1.00 24.71 411 TYR A N 1
ATOM 852 C CA . TYR A 1 107 ? -11.212 29.969 2.522 1.00 23.70 411 TYR A CA 1
ATOM 853 C C . TYR A 1 107 ? -11.772 29.825 3.929 1.00 27.16 411 TYR A C 1
ATOM 854 O O . TYR A 1 107 ? -12.310 28.775 4.282 1.00 34.71 411 TYR A O 1
ATOM 863 N N . GLY A 1 108 ? -11.654 30.893 4.712 1.00 30.54 412 GLY A N 1
ATOM 864 C CA . GLY A 1 108 ? -12.168 30.957 6.065 1.00 30.99 412 GLY A CA 1
ATOM 865 C C . GLY A 1 108 ? -11.441 30.013 7.005 1.00 32.71 412 GLY A C 1
ATOM 866 O O . GLY A 1 108 ? -12.031 29.415 7.905 1.00 31.66 412 GLY A O 1
ATOM 867 N N . TRP A 1 109 ? -10.138 29.887 6.795 1.00 29.98 413 TRP A N 1
ATOM 868 C CA . TRP A 1 109 ? -9.282 28.997 7.557 1.00 29.88 413 TRP A CA 1
ATOM 869 C C . TRP A 1 109 ? -8.851 29.565 8.899 1.00 31.23 413 TRP A C 1
ATOM 870 O O . TRP A 1 109 ? -8.558 30.753 9.012 1.00 26.99 413 TRP A O 1
ATOM 881 N N . ASN A 1 110 ? -8.786 28.720 9.922 1.00 30.91 414 ASN A N 1
ATOM 882 C CA . ASN A 1 110 ? -8.187 29.120 11.194 1.00 33.33 414 ASN A CA 1
ATOM 883 C C . ASN A 1 110 ? -6.743 29.557 10.968 1.00 25.55 414 ASN A C 1
ATOM 884 O O . ASN A 1 110 ? -6.135 29.166 9.971 1.00 19.10 414 ASN A O 1
ATOM 889 N N . LEU A 1 111 ? -6.177 30.350 11.877 1.00 28.90 415 LEU A N 1
ATOM 890 C CA . LEU A 1 111 ? -4.807 30.814 11.668 1.00 28.45 415 LEU A CA 1
ATOM 891 C C . LEU A 1 111 ? -3.822 29.653 11.658 1.00 29.14 415 LEU A C 1
ATOM 892 O O . LEU A 1 111 ? -2.991 29.559 10.747 1.00 27.24 415 LEU A O 1
ATOM 897 N N . ASP A 1 112 ? -3.866 28.786 12.669 1.00 25.53 416 ASP A N 1
ATOM 898 C CA . ASP A 1 112 ? -2.908 27.680 12.678 1.00 28.95 416 ASP A CA 1
ATOM 899 C C . ASP A 1 112 ? -3.070 26.799 11.444 1.00 26.32 416 ASP A C 1
ATOM 900 O O . ASP A 1 112 ? -2.064 26.388 10.867 1.00 26.27 416 ASP A O 1
ATOM 905 N N . ARG A 1 113 ? -4.311 26.594 11.064 1.00 19.93 417 ARG A N 1
ATOM 906 C CA . ARG A 1 113 ? -4.774 26.010 9.821 1.00 25.93 417 ARG A CA 1
ATOM 907 C C . ARG A 1 113 ? -3.982 26.524 8.615 1.00 20.78 417 ARG A C 1
ATOM 908 O O . ARG A 1 113 ? -3.328 25.762 7.912 1.00 24.57 417 ARG A O 1
ATOM 916 N N . ALA A 1 114 ? -4.080 27.824 8.377 1.00 14.67 418 ALA A N 1
ATOM 917 C CA . ALA A 1 114 ? -3.475 28.497 7.233 1.00 11.93 418 ALA A CA 1
ATOM 918 C C . ALA A 1 114 ? -1.965 28.596 7.389 1.00 10.94 418 ALA A C 1
ATOM 919 O O . ALA A 1 114 ? -1.215 28.306 6.460 1.00 16.49 418 ALA A O 1
ATOM 921 N N . TYR A 1 115 ? -1.498 28.995 8.576 1.00 17.60 419 TYR A N 1
ATOM 922 C CA . TYR A 1 115 ? -0.050 29.036 8.797 1.00 22.33 419 TYR A CA 1
ATOM 923 C C . TYR A 1 115 ? 0.558 27.657 8.531 1.00 21.94 419 TYR A C 1
ATOM 924 O O . TYR A 1 115 ? 1.539 27.549 7.801 1.00 21.81 419 TYR A O 1
ATOM 933 N N . ASP A 1 116 ? -0.045 26.627 9.114 1.00 20.50 420 ASP A N 1
ATOM 934 C CA . ASP A 1 116 ? 0.341 25.245 8.920 1.00 22.53 420 ASP A CA 1
ATOM 935 C C . ASP A 1 116 ? 0.298 24.832 7.450 1.00 18.45 420 ASP A C 1
ATOM 936 O O . ASP A 1 116 ? 1.163 24.104 6.970 1.00 13.80 420 ASP A O 1
ATOM 941 N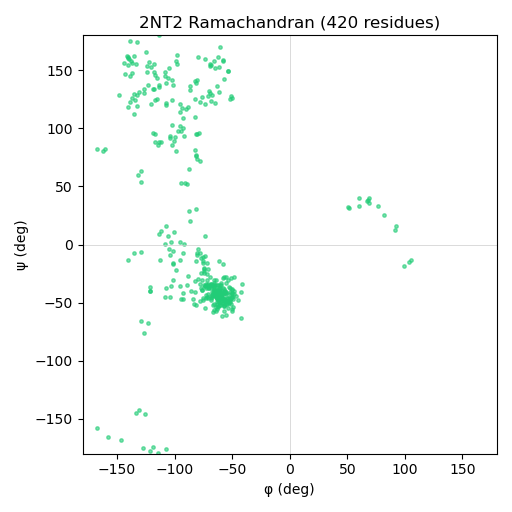 N . TYR A 1 117 ? -0.749 25.274 6.761 1.00 17.38 421 TYR A N 1
ATOM 942 C CA . TYR A 1 117 ? -0.884 24.971 5.339 1.00 19.58 421 TYR A CA 1
ATOM 943 C C . TYR A 1 117 ? 0.291 25.571 4.571 1.00 21.46 421 TYR A C 1
ATOM 944 O O . TYR A 1 117 ? 0.950 24.907 3.777 1.00 25.77 421 TYR A O 1
ATOM 953 N N . VAL A 1 118 ? 0.544 26.848 4.846 1.00 22.26 422 VAL A N 1
ATOM 954 C CA . VAL A 1 118 ? 1.602 27.585 4.170 1.00 25.97 422 VAL A CA 1
ATOM 955 C C . VAL A 1 118 ? 2.980 27.121 4.621 1.00 23.83 422 VAL A C 1
ATOM 956 O O . VAL A 1 118 ? 3.898 27.029 3.803 1.00 25.05 422 VAL A O 1
ATOM 960 N N . LYS A 1 119 ? 3.133 26.807 5.903 1.00 26.25 423 LYS A N 1
ATOM 961 C CA . LYS A 1 119 ? 4.446 26.409 6.416 1.00 26.25 423 LYS A CA 1
ATOM 962 C C . LYS A 1 119 ? 4.899 25.090 5.799 1.00 23.19 423 LYS A C 1
ATOM 963 O O . LYS A 1 119 ? 6.081 24.906 5.514 1.00 28.64 423 LYS A O 1
ATOM 969 N N . GLU A 1 120 ? 3.949 24.192 5.592 1.00 27.89 424 GLU A N 1
ATOM 970 C CA . GLU A 1 120 ? 4.206 22.872 5.029 1.00 32.90 424 GLU A CA 1
ATOM 971 C C . GLU A 1 120 ? 4.830 22.949 3.645 1.00 32.39 424 GLU A C 1
ATOM 972 O O . GLU A 1 120 ? 5.785 22.231 3.347 1.00 39.41 424 GLU A O 1
ATOM 978 N N . ARG A 1 121 ? 4.305 23.809 2.778 1.00 29.10 425 ARG A N 1
ATOM 979 C CA . ARG A 1 121 ? 4.847 23.956 1.432 1.00 27.57 425 ARG A CA 1
ATOM 980 C C . ARG A 1 121 ? 6.059 24.867 1.381 1.00 26.19 425 ARG A C 1
ATOM 981 O O . ARG A 1 121 ? 7.037 24.600 0.682 1.00 33.31 425 ARG A O 1
ATOM 989 N N . ARG A 1 122 ? 6.005 25.967 2.127 1.00 27.52 426 ARG A N 1
ATOM 990 C CA . ARG A 1 122 ? 7.162 26.865 2.164 1.00 29.21 426 ARG A CA 1
ATOM 991 C C . ARG A 1 122 ? 7.769 26.879 3.564 1.00 26.69 426 ARG A C 1
ATOM 992 O O . ARG A 1 122 ? 7.436 27.714 4.398 1.00 15.40 426 ARG A O 1
ATOM 1000 N N . THR A 1 123 ? 8.640 25.911 3.797 1.00 24.25 427 THR A N 1
ATOM 1001 C CA . THR A 1 123 ? 9.256 25.643 5.080 1.00 27.26 427 THR A CA 1
ATOM 1002 C C . THR A 1 123 ? 10.011 26.835 5.639 1.00 24.63 427 THR A C 1
ATOM 1003 O O . THR A 1 123 ? 10.145 26.974 6.860 1.00 24.25 427 THR A O 1
ATOM 1007 N N . VAL A 1 124 ? 10.524 27.722 4.785 1.00 23.91 428 VAL A N 1
ATOM 1008 C CA . VAL A 1 124 ? 11.269 28.862 5.320 1.00 25.95 428 VAL A CA 1
ATOM 1009 C C . VAL A 1 124 ? 10.330 29.962 5.809 1.00 24.10 428 VAL A C 1
ATOM 1010 O O . VAL A 1 124 ? 10.791 30.932 6.419 1.00 23.37 428 VAL A O 1
ATOM 1014 N N . THR A 1 125 ? 9.034 29.819 5.558 1.00 21.86 429 THR A N 1
ATOM 1015 C CA . THR A 1 125 ? 8.061 30.800 6.023 1.00 21.89 429 THR A CA 1
ATOM 1016 C C . THR A 1 125 ? 8.219 31.088 7.513 1.00 24.41 429 THR A C 1
ATOM 1017 O O . THR A 1 125 ? 8.225 30.192 8.354 1.00 21.94 429 THR A O 1
ATOM 1021 N N . LYS A 1 126 ? 8.319 32.372 7.827 1.00 23.14 430 LYS A N 1
ATOM 1022 C CA . LYS A 1 126 ? 8.574 32.805 9.197 1.00 24.21 430 LYS A CA 1
ATOM 1023 C C . LYS A 1 126 ? 8.217 34.279 9.350 1.00 19.59 430 LYS A C 1
ATOM 1024 O O . LYS A 1 126 ? 9.084 35.150 9.296 1.00 19.93 430 LYS A O 1
ATOM 1030 N N . PRO A 1 127 ? 6.928 34.547 9.520 1.00 20.54 431 PRO A N 1
ATOM 1031 C CA . PRO A 1 127 ? 6.487 35.928 9.756 1.00 18.20 431 PRO A CA 1
ATOM 1032 C C . PRO A 1 127 ? 7.187 36.508 10.977 1.00 18.34 431 PRO A C 1
ATOM 1033 O O . PRO A 1 127 ? 7.445 35.809 11.956 1.00 16.17 431 PRO A O 1
ATOM 1037 N N . ASN A 1 128 ? 7.531 37.795 10.907 1.00 13.77 432 ASN A N 1
ATOM 1038 C CA . ASN A 1 128 ? 8.202 38.407 12.064 1.00 19.13 432 ASN A CA 1
ATOM 1039 C C . ASN A 1 128 ? 7.211 38.518 13.219 1.00 20.17 432 ASN A C 1
ATOM 1040 O O . ASN A 1 128 ? 5.993 38.560 13.003 1.00 16.95 432 ASN A O 1
ATOM 1045 N N . PRO A 1 129 ? 7.717 38.532 14.450 1.00 19.44 433 PRO A N 1
ATOM 1046 C CA . PRO A 1 129 ? 6.876 38.397 15.642 1.00 19.04 433 PRO A CA 1
ATOM 1047 C C . PRO A 1 129 ? 5.717 39.386 15.662 1.00 21.24 433 PRO A C 1
ATOM 1048 O O . PRO A 1 129 ? 4.613 39.040 16.098 1.00 17.24 433 PRO A O 1
ATOM 1052 N N . SER A 1 130 ? 5.962 40.609 15.193 1.00 19.09 434 SER A N 1
ATOM 1053 C CA . SER A 1 130 ? 4.890 41.594 15.052 1.00 18.10 434 SER A CA 1
ATOM 1054 C C . SER A 1 130 ? 3.913 41.181 13.961 1.00 18.19 434 SER A C 1
ATOM 1055 O O . SER A 1 130 ? 2.702 41.390 14.057 1.00 19.53 434 SER A O 1
ATOM 1058 N N . PHE A 1 131 ? 4.421 40.546 12.903 1.00 19.17 435 PHE A N 1
ATOM 1059 C CA . PHE A 1 131 ? 3.494 40.083 11.867 1.00 20.83 435 PHE A CA 1
ATOM 1060 C C . PHE A 1 131 ? 2.641 38.949 12.415 1.00 21.57 435 PHE A C 1
ATOM 1061 O O . PHE A 1 131 ? 1.459 38.829 12.101 1.00 18.84 435 PHE A O 1
ATOM 1069 N N . MET A 1 132 ? 3.245 38.138 13.287 1.00 17.88 436 MET A N 1
ATOM 1070 C CA . MET A 1 132 ? 2.473 37.061 13.909 1.00 15.48 436 MET A CA 1
ATOM 107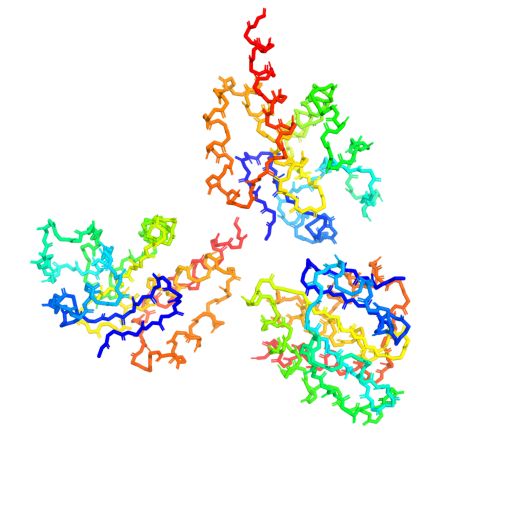1 C C . MET A 1 132 ? 1.354 37.601 14.786 1.00 14.77 436 MET A C 1
ATOM 1072 O O . MET A 1 132 ? 0.221 37.125 14.728 1.00 14.13 436 MET A O 1
ATOM 1077 N N . ARG A 1 133 ? 1.664 38.600 15.604 1.00 19.24 437 ARG A N 1
ATOM 1078 C CA . ARG A 1 133 ? 0.652 39.223 16.454 1.00 20.90 437 ARG A CA 1
ATOM 1079 C C . ARG A 1 133 ? -0.523 39.710 15.613 1.00 17.75 437 ARG A C 1
ATOM 1080 O O . ARG A 1 133 ? -1.684 39.577 15.997 1.00 23.68 437 ARG A O 1
ATOM 1088 N N . GLN A 1 134 ? -0.201 40.281 14.455 1.00 14.24 438 GLN A N 1
ATOM 1089 C CA . GLN A 1 134 ? -1.221 40.892 13.611 1.00 17.53 438 GLN A CA 1
ATOM 1090 C C . GLN A 1 134 ? -2.129 39.871 12.947 1.00 15.40 438 GLN A C 1
ATOM 1091 O O . GLN A 1 134 ? -3.318 40.128 12.759 1.00 23.05 438 GLN A O 1
ATOM 1097 N N . LEU A 1 135 ? -1.584 38.715 12.599 1.00 15.02 439 LEU A N 1
ATOM 1098 C CA . LEU A 1 135 ? -2.377 37.636 12.018 1.00 17.65 439 LEU A CA 1
ATOM 1099 C C . LEU A 1 135 ? -3.384 37.096 13.029 1.00 21.09 439 LEU A C 1
ATOM 1100 O O . LEU A 1 135 ? -4.520 36.799 12.669 1.00 18.14 439 LEU A O 1
ATOM 1105 N N . GLU A 1 136 ? -2.957 37.004 14.285 1.00 25.88 440 GLU A N 1
ATOM 1106 C CA . GLU A 1 136 ? -3.831 36.686 15.403 1.00 23.96 440 GLU A CA 1
ATOM 1107 C C . GLU A 1 136 ? -4.936 37.734 15.532 1.00 19.77 440 GLU A C 1
ATOM 1108 O O . GLU A 1 136 ? -6.095 37.410 15.773 1.00 18.27 440 GLU A O 1
ATOM 1114 N N . GLU A 1 137 ? -4.556 39.006 15.381 1.00 20.13 441 GLU A N 1
ATOM 1115 C CA . GLU A 1 137 ? -5.581 40.048 15.372 1.00 26.59 441 GLU A CA 1
ATOM 1116 C C . GLU A 1 137 ? -6.552 39.808 14.212 1.00 29.70 441 GLU A C 1
ATOM 1117 O O . GLU A 1 137 ? -7.763 39.775 14.420 1.00 25.16 441 GLU A O 1
ATOM 1123 N N . TYR A 1 138 ? -5.988 39.646 13.023 1.00 23.86 442 TYR A N 1
ATOM 1124 C CA . TYR A 1 138 ? -6.752 39.488 11.789 1.00 16.64 442 TYR A CA 1
ATOM 1125 C C . TYR A 1 138 ? -7.825 38.421 11.974 1.00 15.84 442 TYR A C 1
ATOM 1126 O O . TYR A 1 138 ? -8.994 38.624 11.651 1.00 23.96 442 TYR A O 1
ATOM 1135 N N . GLN A 1 139 ? -7.403 37.299 12.544 1.00 16.35 443 GLN A N 1
ATOM 1136 C CA . GLN A 1 139 ? -8.309 36.225 12.928 1.00 16.89 443 GLN A CA 1
ATOM 1137 C C . GLN A 1 139 ? -9.482 36.757 13.746 1.00 22.36 443 GLN A C 1
ATOM 1138 O O . GLN A 1 139 ? -10.642 36.565 13.381 1.00 35.18 443 GLN A O 1
ATOM 1144 N N . GLY A 1 140 ? -9.169 37.447 14.839 1.00 19.21 444 GLY A N 1
ATOM 1145 C CA . GLY A 1 140 ? -10.196 38.046 15.670 1.00 24.99 444 GLY A CA 1
ATOM 1146 C C . GLY A 1 140 ? -11.076 38.991 14.875 1.00 27.18 444 GLY A C 1
ATOM 1147 O O . GLY A 1 140 ? -12.293 39.015 15.039 1.00 25.77 444 GLY A O 1
ATOM 1148 N N . ILE A 1 141 ? -10.464 39.775 13.989 1.00 24.47 445 ILE A N 1
ATOM 1149 C CA . ILE A 1 141 ? -11.245 40.706 13.182 1.00 23.13 445 ILE A CA 1
ATOM 1150 C C . ILE A 1 141 ? -12.150 39.949 12.220 1.00 26.39 445 ILE A C 1
ATOM 1151 O O . ILE A 1 141 ? -13.325 40.271 12.034 1.00 33.68 445 ILE A O 1
ATOM 1156 N N . LEU A 1 142 ? -11.623 38.904 11.585 1.00 23.13 446 LEU A N 1
ATOM 1157 C CA . LEU A 1 142 ? -12.437 38.180 10.607 1.00 22.80 446 LEU A CA 1
ATOM 1158 C C . LEU A 1 142 ? -13.683 37.596 11.266 1.00 24.76 446 LEU A C 1
ATOM 1159 O O . LEU A 1 142 ? -14.756 37.546 10.663 1.00 25.46 446 LEU A O 1
ATOM 1164 N N . LEU A 1 143 ? -13.523 37.182 12.518 1.00 26.83 447 LEU A N 1
ATOM 1165 C CA . LEU A 1 143 ? -14.620 36.659 13.315 1.00 32.11 447 LEU A CA 1
ATOM 1166 C C . LEU A 1 143 ? -15.567 37.759 13.774 1.00 38.38 447 LEU A C 1
ATOM 1167 O O . LEU A 1 143 ? -16.778 37.692 13.562 1.00 40.69 447 LEU A O 1
ATOM 1172 N N . ALA A 1 144 ? -15.038 38.782 14.433 1.00 42.46 448 ALA A N 1
ATOM 1173 C CA . ALA A 1 144 ? -15.906 39.810 15.010 1.00 45.01 448 ALA A CA 1
ATOM 1174 C C . ALA A 1 144 ? -16.608 40.617 13.933 1.00 48.47 448 ALA A C 1
ATOM 1175 O O . ALA A 1 144 ? -17.774 40.994 14.074 1.00 50.99 448 ALA A O 1
ATOM 1177 N N . SER B 1 3 ? 27.948 49.434 -3.426 1.00 36.62 307 SER B N 1
ATOM 1178 C CA . SER B 1 3 ? 27.770 48.202 -2.665 1.00 40.81 307 SER B CA 1
ATOM 1179 C C . SER B 1 3 ? 27.623 46.998 -3.590 1.00 39.42 307 SER B C 1
ATOM 1180 O O . SER B 1 3 ? 27.223 47.156 -4.747 1.00 30.47 307 SER B O 1
ATOM 1183 N N . PRO B 1 4 ? 27.956 45.812 -3.096 1.00 38.29 308 PRO B N 1
ATOM 1184 C CA . PRO B 1 4 ? 27.943 44.610 -3.942 1.00 25.36 308 PRO B CA 1
ATOM 1185 C C . PRO B 1 4 ? 26.524 44.233 -4.340 1.00 17.62 308 PRO B C 1
ATOM 1186 O O . PRO B 1 4 ? 25.561 44.542 -3.637 1.00 20.59 308 PRO B O 1
ATOM 1190 N N . THR B 1 5 ? 26.387 43.548 -5.469 1.00 19.89 309 THR B N 1
ATOM 1191 C CA . THR B 1 5 ? 25.053 43.231 -5.973 1.00 15.88 309 THR B CA 1
ATOM 1192 C C . THR B 1 5 ? 24.688 41.778 -5.683 1.00 19.16 309 THR B C 1
ATOM 1193 O O . THR B 1 5 ? 25.414 40.861 -6.060 1.00 19.89 309 THR B O 1
ATOM 1197 N N . GLN B 1 6 ? 23.555 41.607 -5.015 1.00 17.98 310 GLN B N 1
ATOM 1198 C CA . GLN B 1 6 ? 23.073 40.259 -4.713 1.00 20.66 310 GLN B CA 1
ATOM 1199 C C . GLN B 1 6 ? 22.350 39.720 -5.935 1.00 21.57 310 GLN B C 1
ATOM 1200 O O . GLN B 1 6 ? 21.281 40.216 -6.304 1.00 24.37 310 GLN B O 1
ATOM 1206 N N . ILE B 1 7 ? 22.935 38.736 -6.603 1.00 19.73 311 ILE B N 1
ATOM 1207 C CA . ILE B 1 7 ? 22.327 38.183 -7.811 1.00 16.46 311 ILE B CA 1
ATOM 1208 C C . ILE B 1 7 ? 21.393 37.030 -7.446 1.00 20.86 311 ILE B C 1
ATOM 1209 O O . ILE B 1 7 ? 20.352 36.799 -8.050 1.00 23.88 311 ILE B O 1
ATOM 1214 N N . PHE B 1 8 ? 21.828 36.325 -6.414 1.00 18.59 312 PHE B N 1
ATOM 1215 C CA . PHE B 1 8 ? 21.086 35.277 -5.740 1.00 18.27 312 PHE B CA 1
ATOM 1216 C C . PHE B 1 8 ? 21.256 35.502 -4.231 1.00 25.31 312 PHE B C 1
ATOM 1217 O O . PHE B 1 8 ? 22.154 36.256 -3.852 1.00 22.85 312 PHE B O 1
ATOM 1225 N N . GLU B 1 9 ? 20.381 34.884 -3.456 1.00 24.72 313 GLU B N 1
ATOM 1226 C CA . GLU B 1 9 ? 20.414 35.030 -2.004 1.00 27.27 313 GLU B CA 1
ATOM 1227 C C . GLU B 1 9 ? 21.833 34.821 -1.480 1.00 20.83 313 GLU B C 1
ATOM 1228 O O . GLU B 1 9 ? 22.304 35.588 -0.640 1.00 20.43 313 GLU B O 1
ATOM 1234 N N . HIS B 1 10 ? 22.497 33.817 -2.029 1.00 20.64 314 HIS B N 1
ATOM 1235 C CA . HIS B 1 10 ? 23.809 33.384 -1.592 1.00 19.82 314 HIS B CA 1
ATOM 1236 C C . HIS B 1 10 ? 24.950 33.874 -2.469 1.00 17.52 314 HIS B C 1
ATOM 1237 O O . HIS B 1 10 ? 26.081 33.392 -2.318 1.00 20.00 314 HIS B O 1
ATOM 1244 N N . VAL B 1 11 ? 24.720 34.801 -3.399 1.00 16.52 315 VAL B N 1
ATOM 1245 C CA . VAL B 1 11 ? 25.803 35.224 -4.285 1.00 15.99 315 VAL B CA 1
ATOM 1246 C C . VAL B 1 11 ? 25.770 36.729 -4.534 1.00 16.15 315 VAL B C 1
ATOM 1247 O O . VAL B 1 11 ? 24.829 37.275 -5.109 1.00 25.04 315 VAL B O 1
ATOM 1251 N N . PHE B 1 12 ? 26.851 37.382 -4.125 1.00 15.86 316 PHE B N 1
ATOM 1252 C CA . PHE B 1 12 ? 27.053 38.801 -4.348 1.00 14.13 316 PHE B CA 1
ATOM 1253 C C . PHE B 1 12 ? 28.106 38.995 -5.452 1.00 19.39 316 PHE B C 1
ATOM 1254 O O . PHE B 1 12 ? 29.067 38.228 -5.529 1.00 11.93 316 PHE B O 1
ATOM 1262 N N . LEU B 1 13 ? 27.860 40.013 -6.255 1.00 16.33 317 LEU B N 1
ATOM 1263 C CA . LEU B 1 13 ? 28.741 40.410 -7.344 1.00 20.02 317 LEU B CA 1
ATOM 1264 C C . LEU B 1 13 ? 29.272 41.818 -7.100 1.00 17.64 317 LEU B C 1
ATOM 1265 O O . LEU B 1 13 ? 28.477 42.736 -6.906 1.00 17.33 317 LEU B O 1
ATOM 1270 N N . GLY B 1 14 ? 30.591 42.003 -7.093 1.00 14.91 318 GLY B N 1
ATOM 1271 C CA . GLY B 1 14 ? 31.136 43.325 -6.845 1.00 19.21 318 GLY B CA 1
ATOM 1272 C C . GLY B 1 14 ? 32.611 43.500 -7.139 1.00 18.27 318 GLY B C 1
ATOM 1273 O O . GLY B 1 14 ? 33.201 42.764 -7.930 1.00 16.21 318 GLY B O 1
ATOM 1274 N N . SER B 1 15 ? 33.216 44.504 -6.507 1.00 19.68 319 SER B N 1
ATOM 1275 C CA . SER B 1 15 ? 34.539 45.001 -6.810 1.00 15.94 319 SER B CA 1
ATOM 1276 C C . SER B 1 15 ? 35.498 44.921 -5.627 1.00 10.29 319 SER B C 1
ATOM 1277 O O . SER B 1 15 ? 35.179 44.415 -4.554 1.00 13.47 319 SER B O 1
ATOM 1280 N N . GLU B 1 16 ? 36.714 45.423 -5.852 1.00 11.96 320 GLU B N 1
ATOM 1281 C CA . GLU B 1 16 ? 37.741 45.418 -4.819 1.00 14.13 320 GLU B CA 1
ATOM 1282 C C . GLU B 1 16 ? 37.375 46.392 -3.705 1.00 18.79 320 GLU B C 1
ATOM 1283 O O . GLU B 1 16 ? 37.790 46.214 -2.563 1.00 20.89 320 GLU B O 1
ATOM 1289 N N . TRP B 1 17 ? 36.622 47.439 -4.048 1.00 16.20 321 TRP B N 1
ATOM 1290 C CA . TRP B 1 17 ? 36.150 48.359 -3.009 1.00 18.84 321 TRP B CA 1
ATOM 1291 C C . TRP B 1 17 ? 35.021 47.728 -2.205 1.00 19.65 321 TRP B C 1
ATOM 1292 O O . TRP B 1 17 ? 34.792 48.087 -1.049 1.00 18.35 321 TRP B O 1
ATOM 1303 N N . ASN B 1 18 ? 34.325 46.773 -2.813 1.00 15.33 322 ASN B N 1
ATOM 1304 C CA . ASN B 1 18 ? 33.412 45.888 -2.115 1.00 12.00 322 ASN B CA 1
ATOM 1305 C C . ASN B 1 18 ? 34.180 44.848 -1.309 1.00 14.23 322 ASN B C 1
ATOM 1306 O O . ASN B 1 18 ? 33.777 44.432 -0.222 1.00 19.70 322 ASN B O 1
ATOM 1311 N N . ALA B 1 19 ? 35.322 44.398 -1.837 1.00 10.06 323 ALA B N 1
ATOM 1312 C CA . ALA B 1 19 ? 36.059 43.358 -1.111 1.00 12.64 323 ALA B CA 1
ATOM 1313 C C . ALA B 1 19 ? 36.778 43.948 0.097 1.00 17.14 323 ALA B C 1
ATOM 1314 O O . ALA B 1 19 ? 37.193 43.238 1.010 1.00 17.69 323 ALA B O 1
ATOM 1316 N N . SER B 1 20 ? 36.903 45.264 0.100 1.00 16.82 324 SER B N 1
ATOM 1317 C CA . SER B 1 20 ? 37.633 46.028 1.069 1.00 16.10 324 SER B CA 1
ATOM 1318 C C . SER B 1 20 ? 36.841 46.540 2.255 1.00 21.68 324 SER B C 1
ATOM 1319 O O . SER B 1 20 ? 37.470 47.077 3.175 1.00 20.45 324 SER B O 1
ATOM 1322 N N . ASN B 1 21 ? 35.517 46.399 2.266 1.00 23.03 325 ASN B N 1
ATOM 1323 C CA . ASN B 1 21 ? 34.690 46.871 3.369 1.00 22.40 325 ASN B CA 1
ATOM 1324 C C . ASN B 1 21 ? 34.212 45.721 4.260 1.00 18.45 325 ASN B C 1
ATOM 1325 O O . ASN B 1 21 ? 33.165 45.116 4.029 1.00 19.80 325 ASN B O 1
ATOM 1330 N N . LEU B 1 22 ? 34.993 45.486 5.296 1.00 19.28 326 LEU B N 1
ATOM 1331 C CA . LEU B 1 22 ? 34.873 44.431 6.272 1.00 25.22 326 LEU B CA 1
ATOM 1332 C C . LEU B 1 22 ? 33.514 44.413 6.959 1.00 29.38 326 LEU B C 1
ATOM 1333 O O . LEU B 1 22 ? 32.859 43.370 7.029 1.00 19.42 326 LEU B O 1
ATOM 1338 N N . GLU B 1 23 ? 33.096 45.570 7.475 1.00 24.69 327 GLU B N 1
ATOM 1339 C CA . GLU B 1 23 ? 31.803 45.667 8.139 1.00 27.02 327 GLU B CA 1
ATOM 1340 C C . GLU B 1 23 ? 30.683 45.330 7.159 1.00 23.45 327 GLU B C 1
ATOM 1341 O O . GLU B 1 23 ? 29.735 44.624 7.500 1.00 20.17 327 GLU B O 1
ATOM 1347 N N . ASP B 1 24 ? 30.815 45.846 5.937 1.00 19.27 328 ASP B N 1
ATOM 1348 C CA . ASP B 1 24 ? 29.810 45.630 4.913 1.00 20.45 328 ASP B CA 1
ATOM 1349 C C . ASP B 1 24 ? 29.607 44.145 4.625 1.00 20.16 328 ASP B C 1
ATOM 1350 O O . ASP B 1 24 ? 28.483 43.667 4.510 1.00 22.84 328 ASP B O 1
ATOM 1355 N N . LEU B 1 25 ? 30.727 43.448 4.488 1.00 22.95 329 LEU B N 1
ATOM 1356 C CA . LEU B 1 25 ? 30.731 42.048 4.083 1.00 28.48 329 LEU B CA 1
ATOM 1357 C C . LEU B 1 25 ? 30.136 41.154 5.157 1.00 30.33 329 LEU B C 1
ATOM 1358 O O . LEU B 1 25 ? 29.300 40.297 4.885 1.00 21.00 329 LEU B O 1
ATOM 1363 N N . GLN B 1 26 ? 30.587 41.369 6.387 1.00 32.14 330 GLN B N 1
ATOM 1364 C CA . GLN B 1 26 ? 30.064 40.615 7.522 1.00 33.93 330 GLN B CA 1
ATOM 1365 C C . GLN B 1 26 ? 28.570 40.861 7.679 1.00 26.71 330 GLN B C 1
ATOM 1366 O O . GLN B 1 26 ? 27.789 39.922 7.845 1.00 36.88 330 GLN B O 1
ATOM 1372 N N . ASN B 1 27 ? 28.162 42.124 7.610 1.00 24.27 331 ASN B N 1
ATOM 1373 C CA . ASN B 1 27 ? 26.768 42.508 7.751 1.00 33.88 331 ASN B CA 1
ATOM 1374 C C . ASN B 1 27 ? 25.849 41.842 6.740 1.00 29.34 331 ASN B C 1
ATOM 1375 O O . ASN B 1 27 ? 24.720 41.484 7.080 1.00 26.07 331 ASN B O 1
ATOM 1380 N N . ARG B 1 28 ? 26.303 41.663 5.506 1.00 24.32 332 ARG B N 1
ATOM 1381 C CA . ARG B 1 28 ? 25.434 41.033 4.512 1.00 20.13 332 ARG B CA 1
ATOM 1382 C C . ARG B 1 28 ? 25.331 39.530 4.722 1.00 17.10 332 ARG B C 1
ATOM 1383 O O . ARG B 1 28 ? 24.493 38.883 4.093 1.00 21.38 332 ARG B O 1
ATOM 1391 N N . GLY B 1 29 ? 26.181 38.997 5.592 1.00 19.81 333 GLY B N 1
ATOM 1392 C CA . GLY B 1 29 ? 26.249 37.569 5.838 1.00 21.95 333 GLY B CA 1
ATOM 1393 C C . GLY B 1 29 ? 27.250 36.843 4.960 1.00 24.54 333 GLY B C 1
ATOM 1394 O O . GLY B 1 29 ? 27.232 35.608 4.930 1.00 31.02 333 GLY B O 1
ATOM 1395 N N . VAL B 1 30 ? 28.125 37.556 4.263 1.00 20.75 334 VAL B N 1
ATOM 1396 C CA . VAL B 1 30 ? 29.198 36.961 3.476 1.00 15.43 334 VAL B CA 1
ATOM 1397 C C . VAL B 1 30 ? 30.288 36.365 4.362 1.00 19.46 334 VAL B C 1
ATOM 1398 O O . VAL B 1 30 ? 30.813 37.058 5.240 1.00 24.11 334 VAL B O 1
ATOM 1402 N N . ARG B 1 31 ? 30.651 35.104 4.139 1.00 17.10 335 ARG B N 1
ATOM 1403 C CA . ARG B 1 31 ? 31.805 34.535 4.831 1.00 24.35 335 ARG B CA 1
ATOM 1404 C C . ARG B 1 31 ? 32.744 33.869 3.816 1.00 21.85 335 ARG B C 1
ATOM 1405 O O . ARG B 1 31 ? 33.832 33.428 4.175 1.00 33.19 335 ARG B O 1
ATOM 1413 N N . TYR B 1 32 ? 32.285 33.812 2.576 1.00 18.60 336 TYR B N 1
ATOM 1414 C CA . TYR B 1 32 ? 33.038 33.209 1.482 1.00 19.28 336 TYR B CA 1
ATOM 1415 C C . TYR B 1 32 ? 33.343 34.243 0.410 1.00 22.07 336 TYR B C 1
ATOM 1416 O O . TYR B 1 32 ? 32.469 35.014 0.009 1.00 18.14 336 TYR B O 1
ATOM 1425 N N . ILE B 1 33 ? 34.594 34.270 -0.052 1.00 17.22 337 ILE B N 1
ATOM 1426 C CA . ILE B 1 33 ? 34.978 35.301 -1.005 1.00 15.97 337 ILE B CA 1
ATOM 1427 C C . ILE B 1 33 ? 35.795 34.735 -2.164 1.00 17.09 337 ILE B C 1
ATOM 1428 O O . ILE B 1 33 ? 36.925 34.293 -1.969 1.00 16.32 337 ILE B O 1
ATOM 1433 N N . LEU B 1 34 ? 35.183 34.770 -3.339 1.00 17.08 338 LEU B N 1
ATOM 1434 C CA . LEU B 1 34 ? 35.765 34.296 -4.587 1.00 13.13 338 LEU B CA 1
ATOM 1435 C C . LEU B 1 34 ? 36.450 35.462 -5.296 1.00 20.35 338 LEU B C 1
ATOM 1436 O O . LEU B 1 34 ? 35.780 36.286 -5.916 1.00 11.53 338 LEU B O 1
ATOM 1441 N N . ASN B 1 35 ? 37.762 35.510 -5.155 1.00 16.44 339 ASN B N 1
ATOM 1442 C CA . ASN B 1 35 ? 38.623 36.561 -5.688 1.00 14.64 339 ASN B CA 1
ATOM 1443 C C . ASN B 1 35 ? 39.135 36.207 -7.075 1.00 14.75 339 ASN B C 1
ATOM 1444 O O . ASN B 1 35 ? 40.133 35.490 -7.230 1.00 15.50 339 ASN B O 1
ATOM 1449 N N . VAL B 1 36 ? 38.433 36.655 -8.114 1.00 16.69 340 VAL B N 1
ATOM 1450 C CA . VAL B 1 36 ? 38.764 36.246 -9.481 1.00 12.20 340 VAL B CA 1
ATOM 1451 C C . VAL B 1 36 ? 39.747 37.217 -10.124 1.00 19.13 340 VAL B C 1
ATOM 1452 O O . VAL B 1 36 ? 39.516 37.726 -11.221 1.00 22.20 340 VAL B O 1
ATOM 1456 N N . THR B 1 37 ? 40.852 37.464 -9.427 1.00 14.32 341 THR B N 1
ATOM 1457 C CA . THR B 1 37 ? 41.893 38.375 -9.854 1.00 11.32 341 THR B CA 1
ATOM 1458 C C . THR B 1 37 ? 43.276 37.810 -9.499 1.00 12.59 341 THR B C 1
ATOM 1459 O O . THR B 1 37 ? 43.381 36.929 -8.653 1.00 10.77 341 THR B O 1
ATOM 1463 N N . ARG B 1 38 ? 44.279 38.370 -10.150 1.00 17.61 342 ARG B N 1
ATOM 1464 C CA . ARG B 1 38 ? 45.677 38.139 -9.850 1.00 21.61 342 ARG B CA 1
ATOM 1465 C C . ARG B 1 38 ? 46.252 39.300 -9.040 1.00 20.38 342 ARG B C 1
ATOM 1466 O O . ARG B 1 38 ? 47.149 39.100 -8.218 1.00 23.37 342 ARG B O 1
ATOM 1474 N N . GLU B 1 39 ? 45.715 40.488 -9.276 1.00 14.70 343 GLU B N 1
ATOM 1475 C CA . GLU B 1 39 ? 46.237 41.745 -8.774 1.00 25.10 343 GLU B CA 1
ATOM 1476 C C . GLU B 1 39 ? 45.520 42.325 -7.571 1.00 27.18 343 GLU B C 1
ATOM 1477 O O . GLU B 1 39 ? 45.946 43.346 -7.009 1.00 19.60 343 GLU B O 1
ATOM 1483 N N . ILE B 1 40 ? 44.416 41.746 -7.103 1.00 26.29 344 ILE B N 1
ATOM 1484 C CA . ILE B 1 40 ? 43.772 42.322 -5.916 1.00 19.97 344 ILE B CA 1
ATOM 1485 C C . ILE B 1 40 ? 44.000 41.430 -4.703 1.00 21.61 344 ILE B C 1
ATOM 1486 O O . ILE B 1 40 ? 43.926 40.200 -4.798 1.00 14.35 344 ILE B O 1
ATOM 1491 N N . ASP B 1 41 ? 44.269 42.036 -3.546 1.00 19.46 345 ASP B N 1
ATOM 1492 C CA . ASP B 1 41 ? 44.559 41.270 -2.343 1.00 21.59 345 ASP B CA 1
ATOM 1493 C C . ASP B 1 41 ? 43.315 40.610 -1.746 1.00 19.58 345 ASP B C 1
ATOM 1494 O O . ASP B 1 41 ? 42.201 41.036 -2.013 1.00 20.11 345 ASP B O 1
ATOM 1499 N N . ASN B 1 42 ? 43.565 39.602 -0.937 1.00 19.86 346 ASN B N 1
ATOM 1500 C CA . ASN B 1 42 ? 42.697 39.070 0.085 1.00 21.50 346 ASN B CA 1
ATOM 1501 C C . ASN B 1 42 ? 42.761 39.979 1.317 1.00 22.26 346 ASN B C 1
ATOM 1502 O O . ASN B 1 42 ? 43.667 39.856 2.142 1.00 19.28 346 ASN B O 1
ATOM 1507 N N . PHE B 1 43 ? 41.810 40.896 1.419 1.00 21.03 347 PHE B N 1
ATOM 1508 C CA . PHE B 1 43 ? 41.867 41.928 2.442 1.00 21.85 347 PHE B CA 1
ATOM 1509 C C . PHE B 1 43 ? 41.743 41.404 3.859 1.00 26.56 347 PHE B C 1
ATOM 1510 O O . PHE B 1 43 ? 42.321 41.990 4.785 1.00 29.82 347 PHE B O 1
ATOM 1518 N N . PHE B 1 44 ? 40.952 40.360 4.111 1.00 26.94 348 PHE B N 1
ATOM 1519 C CA . PHE B 1 44 ? 40.679 39.956 5.489 1.00 24.08 348 PHE B CA 1
ATOM 1520 C C . PHE B 1 44 ? 40.856 38.471 5.745 1.00 27.35 348 PHE B C 1
ATOM 1521 O O . PHE B 1 44 ? 39.922 37.781 6.176 1.00 19.66 348 PHE B O 1
ATOM 1529 N N . PRO B 1 45 ? 42.045 37.918 5.536 1.00 35.30 349 PRO B N 1
ATOM 1530 C CA . PRO B 1 45 ? 42.220 36.468 5.710 1.00 39.87 349 PRO B CA 1
ATOM 1531 C C . PRO B 1 45 ? 41.971 36.066 7.159 1.00 45.12 349 PRO B C 1
ATOM 1532 O O . PRO B 1 45 ? 42.421 36.746 8.084 1.00 57.71 349 PRO B O 1
ATOM 1536 N N . GLY B 1 46 ? 41.249 34.974 7.389 1.00 45.11 350 GLY B N 1
ATOM 1537 C CA . GLY B 1 46 ? 40.978 34.551 8.758 1.00 46.36 350 GLY B CA 1
ATOM 1538 C C . GLY B 1 46 ? 39.597 34.981 9.219 1.00 46.77 350 GLY B C 1
ATOM 1539 O O . GLY B 1 46 ? 39.050 34.431 10.177 1.00 42.80 350 GLY B O 1
ATOM 1540 N N . VAL B 1 47 ? 39.020 35.954 8.520 1.00 38.02 351 VAL B N 1
ATOM 1541 C CA . VAL B 1 47 ? 37.633 36.346 8.745 1.00 28.69 351 VAL B CA 1
ATOM 1542 C C . VAL B 1 47 ? 36.705 35.572 7.807 1.00 27.25 351 VAL B C 1
ATOM 1543 O O . VAL B 1 47 ? 35.693 35.014 8.229 1.00 29.28 351 VAL B O 1
ATOM 1547 N N . PHE B 1 48 ? 37.078 35.530 6.529 1.00 20.16 352 PHE B N 1
ATOM 1548 C CA . PHE B 1 48 ? 36.325 34.766 5.544 1.00 19.62 352 PHE B CA 1
ATOM 1549 C C . PHE B 1 48 ? 37.248 33.755 4.855 1.00 22.65 352 PHE B C 1
ATOM 1550 O O . PHE B 1 48 ? 38.452 33.984 4.755 1.00 26.79 352 PHE B O 1
ATOM 1558 N N . GLU B 1 49 ? 36.640 32.679 4.383 1.00 25.71 353 GLU B N 1
ATOM 1559 C CA . GLU B 1 49 ? 37.209 31.761 3.428 1.00 31.51 353 GLU B CA 1
ATOM 1560 C C . GLU B 1 49 ? 37.353 32.441 2.059 1.00 29.48 353 GLU B C 1
ATOM 1561 O O . GLU B 1 49 ? 36.378 32.943 1.512 1.00 22.06 353 GLU B O 1
ATOM 1567 N N . TYR B 1 50 ? 38.584 32.418 1.583 1.00 26.70 354 TYR B N 1
ATOM 1568 C CA . TYR B 1 50 ? 38.999 32.923 0.296 1.00 22.24 354 TYR B CA 1
ATOM 1569 C C . TYR B 1 50 ? 39.252 31.778 -0.687 1.00 24.36 354 TYR B C 1
ATOM 1570 O O . TYR B 1 50 ? 39.590 30.665 -0.287 1.00 23.53 354 TYR B O 1
ATOM 1579 N N . HIS B 1 51 ? 39.060 32.081 -1.957 1.00 23.02 355 HIS B N 1
ATOM 1580 C CA . HIS B 1 51 ? 39.469 31.256 -3.085 1.00 23.29 355 HIS B CA 1
ATOM 1581 C C . HIS B 1 51 ? 39.818 32.184 -4.248 1.00 17.51 355 HIS B C 1
ATOM 1582 O O . HIS B 1 51 ? 39.055 33.081 -4.599 1.00 27.33 355 HIS B O 1
ATOM 1589 N N . ASN B 1 52 ? 41.001 31.986 -4.816 1.00 17.35 356 ASN B N 1
ATOM 1590 C CA . ASN B 1 52 ? 41.515 32.892 -5.831 1.00 19.67 356 ASN B CA 1
ATOM 1591 C C . ASN B 1 52 ? 41.665 32.199 -7.185 1.00 17.05 356 ASN B C 1
ATOM 1592 O O . ASN B 1 52 ? 42.010 31.021 -7.254 1.00 23.33 356 ASN B O 1
ATOM 1597 N N . ILE B 1 53 ? 41.368 32.955 -8.230 1.00 15.99 357 ILE B N 1
ATOM 1598 C CA . ILE B 1 53 ? 41.602 32.604 -9.623 1.00 11.25 357 ILE B CA 1
ATOM 1599 C C . ILE B 1 53 ? 42.596 33.613 -10.198 1.00 18.22 357 ILE B C 1
ATOM 1600 O O . ILE B 1 53 ? 42.223 34.723 -10.570 1.00 14.31 357 ILE B O 1
ATOM 1605 N N . ARG B 1 54 ? 43.872 33.235 -10.187 1.00 17.76 358 ARG B N 1
ATOM 1606 C CA . ARG B 1 54 ? 44.951 34.209 -10.356 1.00 24.08 358 ARG B CA 1
ATOM 1607 C C . ARG B 1 54 ? 45.198 34.556 -11.817 1.00 25.38 358 ARG B C 1
ATOM 1608 O O . ARG B 1 54 ? 46.159 34.129 -12.449 1.00 17.83 358 ARG B O 1
ATOM 1616 N N . VAL B 1 55 ? 44.291 35.385 -12.307 1.00 22.00 359 VAL B N 1
ATOM 1617 C CA . VAL B 1 55 ? 43.976 35.648 -13.694 1.00 17.26 359 VAL B CA 1
ATOM 1618 C C . VAL B 1 55 ? 43.746 37.129 -13.943 1.00 21.69 359 VAL B C 1
ATOM 1619 O O . VAL B 1 55 ? 43.233 37.842 -13.073 1.00 20.91 359 VAL B O 1
ATOM 1623 N N . TYR B 1 56 ? 44.137 37.620 -15.110 1.00 19.04 360 TYR B N 1
ATOM 1624 C CA . TYR B 1 56 ? 43.940 39.007 -15.487 1.00 15.28 360 TYR B CA 1
ATOM 1625 C C . TYR B 1 56 ? 42.704 39.161 -16.378 1.00 22.58 360 TYR B C 1
ATOM 1626 O O . TYR B 1 56 ? 42.286 38.212 -17.045 1.00 16.43 360 TYR B O 1
ATOM 1635 N N . ASP B 1 57 ? 42.170 40.375 -16.408 1.00 20.88 361 ASP B N 1
ATOM 1636 C CA . ASP B 1 57 ? 41.069 40.713 -17.304 1.00 23.55 361 ASP B CA 1
ATOM 1637 C C . ASP B 1 57 ? 41.600 41.007 -18.708 1.00 29.29 361 ASP B C 1
ATOM 1638 O O . ASP B 1 57 ? 41.665 42.158 -19.136 1.00 22.64 361 ASP B O 1
ATOM 1643 N N . GLU B 1 58 ? 41.999 39.941 -19.392 1.00 27.78 362 GLU B N 1
ATOM 1644 C CA . GLU B 1 58 ? 42.484 39.987 -20.757 1.00 23.65 362 GLU B CA 1
ATOM 1645 C C . GLU B 1 58 ? 42.025 38.745 -21.536 1.00 24.20 362 GLU B C 1
ATOM 1646 O O . GLU B 1 58 ? 41.928 37.661 -20.966 1.00 16.96 362 GLU B O 1
ATOM 1652 N N . GLU B 1 59 ? 41.788 38.949 -22.817 1.00 24.02 363 GLU B N 1
ATOM 1653 C CA . GLU B 1 59 ? 41.274 37.969 -23.753 1.00 30.84 363 GLU B CA 1
ATOM 1654 C C . GLU B 1 59 ? 42.056 36.663 -23.714 1.00 26.95 363 GLU B C 1
ATOM 1655 O O . GLU B 1 59 ? 41.501 35.602 -24.009 1.00 29.17 363 GLU B O 1
ATOM 1661 N N . ALA B 1 60 ? 43.330 36.744 -23.361 1.00 22.71 364 ALA B N 1
ATOM 1662 C CA . ALA B 1 60 ? 44.201 35.575 -23.314 1.00 20.55 364 ALA B CA 1
ATOM 1663 C C . ALA B 1 60 ? 43.911 34.703 -22.097 1.00 22.46 364 ALA B C 1
ATOM 1664 O O . ALA B 1 60 ? 44.354 33.558 -22.006 1.00 23.89 364 ALA B O 1
ATOM 1666 N N . THR B 1 61 ? 43.165 35.258 -21.148 1.00 21.87 365 THR B N 1
ATOM 1667 C CA . THR B 1 61 ? 42.748 34.518 -19.964 1.00 23.08 365 THR B CA 1
ATOM 1668 C C . THR B 1 61 ? 41.725 33.441 -20.329 1.00 26.10 365 THR B C 1
ATOM 1669 O O . THR B 1 61 ? 40.747 33.732 -21.027 1.00 15.97 365 THR B O 1
ATOM 1673 N N . ASP B 1 62 ? 41.972 32.227 -19.852 1.00 27.76 366 ASP B N 1
ATOM 1674 C CA . ASP B 1 62 ? 41.039 31.116 -19.997 1.00 21.76 366 ASP B CA 1
ATOM 1675 C C . ASP B 1 62 ? 40.283 30.872 -18.690 1.00 24.18 366 ASP B C 1
ATOM 1676 O O . ASP B 1 62 ? 40.657 30.025 -17.880 1.00 25.22 366 ASP B O 1
ATOM 1681 N N . LEU B 1 63 ? 39.197 31.615 -18.511 1.00 19.75 367 LEU B N 1
ATOM 1682 C CA . LEU B 1 63 ? 38.323 31.508 -17.358 1.00 16.14 367 LEU B CA 1
ATOM 1683 C C . LEU B 1 63 ? 37.509 30.219 -17.406 1.00 13.06 367 LEU B C 1
ATOM 1684 O O . LEU B 1 63 ? 37.169 29.661 -16.362 1.00 15.08 367 LEU B O 1
ATOM 1689 N N . LEU B 1 64 ? 37.206 29.764 -18.622 1.00 12.71 368 LEU B N 1
ATOM 1690 C CA . LEU B 1 64 ? 36.490 28.502 -18.811 1.00 17.34 368 LEU B CA 1
ATOM 1691 C C . LEU B 1 64 ? 37.163 27.396 -18.002 1.00 16.54 368 LEU B C 1
ATOM 1692 O O . LEU B 1 64 ? 36.495 26.619 -17.324 1.00 18.05 368 LEU B O 1
ATOM 1697 N N . ALA B 1 65 ? 38.489 27.340 -18.064 1.00 9.20 369 ALA B N 1
ATOM 1698 C CA . ALA B 1 65 ? 39.240 26.325 -17.333 1.00 17.06 369 ALA B CA 1
ATOM 1699 C C . ALA B 1 65 ? 39.048 26.418 -15.831 1.00 22.53 369 ALA B C 1
ATOM 1700 O O . ALA B 1 65 ? 39.375 25.495 -15.067 1.00 19.31 369 ALA B O 1
ATOM 1702 N N . TYR B 1 66 ? 38.489 27.519 -15.319 1.00 22.00 370 TYR B N 1
ATOM 1703 C CA . TYR B 1 66 ? 38.255 27.539 -13.875 1.00 17.47 370 TYR B CA 1
ATOM 1704 C C . TYR B 1 66 ? 36.804 27.335 -13.483 1.00 18.83 370 TYR B C 1
ATOM 1705 O O . TYR B 1 66 ? 36.523 27.185 -12.291 1.00 15.51 370 TYR B O 1
ATOM 1714 N N . TRP B 1 67 ? 35.853 27.342 -14.407 1.00 17.72 371 TRP B N 1
ATOM 1715 C CA . TRP B 1 67 ? 34.462 27.502 -13.985 1.00 21.83 371 TRP B CA 1
ATOM 1716 C C . TRP B 1 67 ? 33.875 26.270 -13.320 1.00 20.92 371 TRP B C 1
ATOM 1717 O O . TRP B 1 67 ? 32.686 26.241 -12.992 1.00 17.09 371 TRP B O 1
ATOM 1728 N N . ASN B 1 68 ? 34.688 25.253 -13.057 1.00 18.20 372 ASN B N 1
ATOM 1729 C CA . ASN B 1 68 ? 34.222 24.173 -12.181 1.00 23.55 372 ASN B CA 1
ATOM 1730 C C . ASN B 1 68 ? 34.617 24.462 -10.738 1.00 17.10 372 ASN B C 1
ATOM 1731 O O . ASN B 1 68 ? 33.835 24.267 -9.804 1.00 19.18 372 ASN B O 1
ATOM 1736 N N . ASP B 1 69 ? 35.842 24.945 -10.545 1.00 20.53 373 ASP B N 1
ATOM 1737 C CA . ASP B 1 69 ? 36.348 25.317 -9.232 1.00 21.19 373 ASP B CA 1
ATOM 1738 C C . ASP B 1 69 ? 35.447 26.372 -8.586 1.00 20.03 373 ASP B C 1
ATOM 1739 O O . ASP B 1 69 ? 35.160 26.353 -7.395 1.00 20.73 373 ASP B O 1
ATOM 1744 N N . THR B 1 70 ? 35.042 27.311 -9.445 1.00 16.64 374 THR B N 1
ATOM 1745 C CA . THR B 1 70 ? 34.244 28.438 -8.977 1.00 14.12 374 THR B CA 1
ATOM 1746 C C . THR B 1 70 ? 32.827 27.999 -8.641 1.00 16.74 374 THR B C 1
ATOM 1747 O O . THR B 1 70 ? 32.292 28.382 -7.593 1.00 16.52 374 THR B O 1
ATOM 1751 N N . TYR B 1 71 ? 32.229 27.168 -9.493 1.00 16.12 375 TYR B N 1
ATOM 1752 C CA . TYR B 1 71 ? 30.936 26.580 -9.163 1.00 17.55 375 TYR B CA 1
ATOM 1753 C C . TYR B 1 71 ? 31.038 25.878 -7.804 1.00 22.38 375 TYR B C 1
ATOM 1754 O O . TYR B 1 71 ? 30.134 25.984 -6.983 1.00 29.38 375 TYR B O 1
ATOM 1763 N N . LYS B 1 72 ? 32.110 25.112 -7.670 1.00 18.34 376 LYS B N 1
ATOM 1764 C CA . LYS B 1 72 ? 32.406 24.308 -6.495 1.00 24.70 376 LYS B CA 1
ATOM 1765 C C . LYS B 1 72 ? 32.511 25.153 -5.237 1.00 22.39 376 LYS B C 1
ATOM 1766 O O . LYS B 1 72 ? 31.946 24.821 -4.197 1.00 30.34 376 LYS B O 1
ATOM 1772 N N . PHE B 1 73 ? 33.235 26.268 -5.326 1.00 18.95 377 PHE B N 1
ATOM 1773 C CA . PHE B 1 73 ? 33.336 27.180 -4.185 1.00 11.87 377 PHE B CA 1
ATOM 1774 C C . PHE B 1 73 ? 31.990 27.837 -3.903 1.00 17.11 377 PHE B C 1
ATOM 1775 O O . PHE B 1 73 ? 31.558 27.906 -2.755 1.00 17.84 377 PHE B O 1
ATOM 1783 N N . ILE B 1 74 ? 31.327 28.305 -4.963 1.00 19.38 378 ILE B N 1
ATOM 1784 C CA . ILE B 1 74 ? 30.070 29.026 -4.773 1.00 20.72 378 ILE B CA 1
ATOM 1785 C C . ILE B 1 74 ? 29.022 28.117 -4.144 1.00 20.72 378 ILE B C 1
ATOM 1786 O O . ILE B 1 74 ? 28.294 28.539 -3.245 1.00 24.01 378 ILE B O 1
ATOM 1791 N N . SER B 1 75 ? 28.954 26.883 -4.635 1.00 20.03 379 SER B N 1
ATOM 1792 C CA . SER B 1 75 ? 27.991 25.916 -4.129 1.00 27.52 379 SER B CA 1
ATOM 1793 C C . SER B 1 75 ? 28.288 25.577 -2.670 1.00 32.94 379 SER B C 1
ATOM 1794 O O . SER B 1 75 ? 27.398 25.372 -1.847 1.00 22.32 379 SER B O 1
ATOM 1797 N N . LYS B 1 76 ? 29.582 25.554 -2.354 1.00 31.91 380 LYS B N 1
ATOM 1798 C CA . LYS B 1 76 ? 30.053 25.280 -1.003 1.00 28.33 380 LYS B CA 1
ATOM 1799 C C . LYS B 1 76 ? 29.543 26.324 -0.020 1.00 30.18 380 LYS B C 1
ATOM 1800 O O . LYS B 1 76 ? 29.136 25.983 1.093 1.00 38.88 380 LYS B O 1
ATOM 1806 N N . ALA B 1 77 ? 29.562 27.590 -0.426 1.00 27.06 381 ALA B N 1
ATOM 1807 C CA . ALA B 1 77 ? 29.032 28.656 0.420 1.00 24.47 381 ALA B CA 1
ATOM 1808 C C . ALA B 1 77 ? 27.583 28.362 0.807 1.00 28.72 381 ALA B C 1
ATOM 1809 O O . ALA B 1 77 ? 27.222 28.219 1.970 1.00 25.82 381 ALA B O 1
ATOM 1811 N N . LYS B 1 78 ? 26.746 28.268 -0.217 1.00 23.84 382 LYS B N 1
ATOM 1812 C CA . LYS B 1 78 ? 25.346 27.907 -0.075 1.00 30.41 382 LYS B CA 1
ATOM 1813 C C . LYS B 1 78 ? 25.182 26.649 0.770 1.00 34.63 382 LYS B C 1
ATOM 1814 O O . LYS B 1 78 ? 24.271 26.556 1.592 1.00 37.91 382 LYS B O 1
ATOM 1820 N N . LYS B 1 79 ? 26.078 25.688 0.578 1.00 37.50 383 LYS B N 1
ATOM 1821 C CA . LYS B 1 79 ? 26.068 24.459 1.366 1.00 33.00 383 LYS B CA 1
ATOM 1822 C C . LYS B 1 79 ? 26.046 24.787 2.853 1.00 32.73 383 LYS B C 1
ATOM 1823 O O . LYS B 1 79 ? 25.244 24.254 3.618 1.00 28.59 383 LYS B O 1
ATOM 1829 N N . HIS B 1 80 ? 26.946 25.682 3.265 1.00 30.26 384 HIS B N 1
ATOM 1830 C CA . HIS B 1 80 ? 26.999 26.015 4.691 1.00 32.70 384 HIS B CA 1
ATOM 1831 C C . HIS B 1 80 ? 26.040 27.143 5.037 1.00 32.13 384 HIS B C 1
ATOM 1832 O O . HIS B 1 80 ? 26.265 27.909 5.972 1.00 31.90 384 HIS B O 1
ATOM 1839 N N . GLY B 1 81 ? 24.958 27.226 4.270 1.00 27.74 385 GLY B N 1
ATOM 1840 C CA . GLY B 1 81 ? 23.933 28.228 4.427 1.00 31.00 385 GLY B CA 1
ATOM 1841 C C . GLY B 1 81 ? 24.476 29.641 4.485 1.00 32.68 385 GLY B C 1
ATOM 1842 O O . GLY B 1 81 ? 23.893 30.505 5.141 1.00 28.66 385 GLY B O 1
ATOM 1843 N N . SER B 1 82 ? 25.587 29.897 3.800 1.00 31.24 386 SER B N 1
ATOM 1844 C CA . SER B 1 82 ? 26.218 31.209 3.816 1.00 29.82 386 SER B CA 1
ATOM 1845 C C . SER B 1 82 ? 26.260 31.810 2.410 1.00 28.11 386 SER B C 1
ATOM 1846 O O . SER B 1 82 ? 25.684 31.260 1.475 1.00 27.91 386 SER B O 1
ATOM 1849 N N . LYS B 1 83 ? 26.933 32.948 2.308 1.00 25.31 387 LYS B N 1
ATOM 1850 C CA . LYS B 1 83 ? 26.983 33.747 1.094 1.00 22.51 387 LYS B CA 1
ATOM 1851 C C . LYS B 1 83 ? 28.430 33.935 0.641 1.00 21.45 387 LYS B C 1
ATOM 1852 O O . LYS B 1 83 ? 29.348 33.822 1.449 1.00 21.72 387 LYS B O 1
ATOM 1858 N N . CYS B 1 84 ? 28.591 34.209 -0.639 1.00 19.92 388 CYS B N 1
ATOM 1859 C CA . CYS B 1 84 ? 29.879 34.336 -1.308 1.00 15.76 388 CYS B CA 1
ATOM 1860 C C . CYS B 1 84 ? 29.966 35.659 -2.053 1.00 14.57 388 CYS B C 1
ATOM 1861 O O . CYS B 1 84 ? 29.035 36.002 -2.787 1.00 17.51 388 CYS B O 1
ATOM 1864 N N . LEU B 1 85 ? 31.048 36.408 -1.868 1.00 17.60 389 LEU B N 1
ATOM 1865 C CA . LEU B 1 85 ? 31.278 37.563 -2.734 1.00 13.82 389 LEU B CA 1
ATOM 1866 C C . LEU B 1 85 ? 32.154 37.145 -3.913 1.00 13.65 389 LEU B C 1
ATOM 1867 O O . LEU B 1 85 ? 33.344 36.864 -3.778 1.00 16.68 389 LEU B O 1
ATOM 1872 N N . VAL B 1 86 ? 31.564 37.089 -5.101 1.00 14.80 390 VAL B N 1
ATOM 1873 C CA . VAL B 1 86 ? 32.391 36.993 -6.300 1.00 13.14 390 VAL B CA 1
ATOM 1874 C C . VAL B 1 86 ? 32.731 38.415 -6.755 1.00 16.85 390 VAL B C 1
ATOM 1875 O O . VAL B 1 86 ? 31.832 39.194 -7.052 1.00 15.59 390 VAL B O 1
ATOM 1879 N N . HIS B 1 87 ? 34.017 38.723 -6.763 1.00 18.55 391 HIS B N 1
ATOM 1880 C CA . HIS B 1 87 ? 34.482 40.051 -7.127 1.00 12.44 391 HIS B CA 1
ATOM 1881 C C . HIS B 1 87 ? 35.757 39.955 -7.973 1.00 10.19 391 HIS B C 1
ATOM 1882 O O . HIS B 1 87 ? 36.432 38.928 -7.988 1.00 11.03 391 HIS B O 1
ATOM 1889 N N . SER B 1 88 ? 36.052 41.035 -8.668 1.00 8.17 392 SER B N 1
ATOM 1890 C CA . SER B 1 88 ? 37.293 41.292 -9.369 1.00 11.75 392 SER B CA 1
ATOM 1891 C C . SER B 1 88 ? 37.776 42.686 -8.976 1.00 15.62 392 SER B C 1
ATOM 1892 O O . SER B 1 88 ? 37.582 43.104 -7.829 1.00 13.26 392 SER B O 1
ATOM 1895 N N . LYS B 1 89 ? 38.356 43.429 -9.919 1.00 13.77 393 LYS B N 1
ATOM 1896 C CA . LYS B 1 89 ? 38.652 44.821 -9.602 1.00 14.81 393 LYS B CA 1
ATOM 1897 C C . LYS B 1 89 ? 37.436 45.707 -9.834 1.00 16.85 393 LYS B C 1
ATOM 1898 O O . LYS B 1 89 ? 37.080 46.530 -8.995 1.00 10.19 393 LYS B O 1
ATOM 1904 N N . MET B 1 90 ? 36.773 45.552 -10.982 1.00 15.62 394 MET B N 1
ATOM 1905 C CA . MET B 1 90 ? 35.659 46.446 -11.285 1.00 19.20 394 MET B CA 1
ATOM 1906 C C . MET B 1 90 ? 34.307 45.793 -11.028 1.00 18.80 394 MET B C 1
ATOM 1907 O O . MET B 1 90 ? 33.286 46.484 -10.945 1.00 17.14 394 MET B O 1
ATOM 1912 N N . GLY B 1 91 ? 34.281 44.469 -10.901 1.00 15.21 395 GLY B N 1
ATOM 1913 C CA . GLY B 1 91 ? 32.997 43.774 -10.810 1.00 16.15 395 GLY B CA 1
ATOM 1914 C C . GLY B 1 91 ? 32.271 43.869 -12.147 1.00 16.10 395 GLY B C 1
ATOM 1915 O O . GLY B 1 91 ? 31.053 44.039 -12.196 1.00 13.72 395 GLY B O 1
ATOM 1916 N N . VAL B 1 92 ? 33.045 43.762 -13.231 1.00 18.27 396 VAL B N 1
ATOM 1917 C CA . VAL B 1 92 ? 32.488 43.986 -14.560 1.00 16.12 396 VAL B CA 1
ATOM 1918 C C . VAL B 1 92 ? 32.648 42.774 -15.468 1.00 8.28 396 VAL B C 1
ATOM 1919 O O . VAL B 1 92 ? 31.739 42.446 -16.222 1.00 13.26 396 VAL B O 1
ATOM 1923 N N . SER B 1 93 ? 33.788 42.101 -15.408 1.00 10.59 397 SER B N 1
ATOM 1924 C CA . SER B 1 93 ? 34.158 41.124 -16.424 1.00 12.84 397 SER B CA 1
ATOM 1925 C C . SER B 1 93 ? 34.584 39.785 -15.848 1.00 10.19 397 SER B C 1
ATOM 1926 O O . SER B 1 93 ? 33.932 38.758 -16.059 1.00 12.48 397 SER B O 1
ATOM 1929 N N . ARG B 1 94 ? 35.701 39.740 -15.126 1.00 8.50 398 ARG B N 1
ATOM 1930 C CA . ARG B 1 94 ? 36.182 38.473 -14.585 1.00 15.39 398 ARG B CA 1
ATOM 1931 C C . ARG B 1 94 ? 35.166 37.832 -13.647 1.00 16.70 398 ARG B C 1
ATOM 1932 O O . ARG B 1 94 ? 34.924 36.627 -13.713 1.00 11.79 398 ARG B O 1
ATOM 1940 N N . SER B 1 95 ? 34.591 38.651 -12.780 1.00 16.58 399 SER B N 1
ATOM 1941 C CA . SER B 1 95 ? 33.621 38.222 -11.784 1.00 9.71 399 SER B CA 1
ATOM 1942 C C . SER B 1 95 ? 32.258 37.948 -12.401 1.00 13.16 399 SER B C 1
ATOM 1943 O O . SER B 1 95 ? 31.661 36.901 -12.118 1.00 19.02 399 SER B O 1
ATOM 1946 N N . ALA B 1 96 ? 31.781 38.881 -13.225 1.00 12.13 400 ALA B N 1
ATOM 1947 C CA . ALA B 1 96 ? 30.447 38.768 -13.818 1.00 13.05 400 ALA B CA 1
ATOM 1948 C C . ALA B 1 96 ? 30.326 37.516 -14.681 1.00 14.24 400 ALA B C 1
ATOM 1949 O O . ALA B 1 96 ? 29.334 36.786 -14.636 1.00 10.10 400 ALA B O 1
ATOM 1951 N N . SER B 1 97 ? 31.361 37.259 -15.476 1.00 10.41 401 SER B N 1
ATOM 1952 C CA . SER B 1 97 ? 31.399 36.082 -16.337 1.00 14.94 401 SER B CA 1
ATOM 1953 C C . SER B 1 97 ? 31.229 34.807 -15.511 1.00 9.37 401 SER B C 1
ATOM 1954 O O . SER B 1 97 ? 30.464 33.911 -15.830 1.00 7.60 401 SER B O 1
ATOM 1957 N N . THR B 1 98 ? 31.994 34.786 -14.427 1.00 13.02 402 THR B N 1
ATOM 1958 C CA . THR B 1 98 ? 32.055 33.651 -13.525 1.00 16.77 402 THR B CA 1
ATOM 1959 C C . THR B 1 98 ? 30.712 33.426 -12.854 1.00 14.91 402 THR B C 1
ATOM 1960 O O . THR B 1 98 ? 30.233 32.307 -12.701 1.00 9.97 402 THR B O 1
ATOM 1964 N N . VAL B 1 99 ? 30.085 34.529 -12.435 1.00 20.82 403 VAL B N 1
ATOM 1965 C CA . VAL B 1 99 ? 28.745 34.408 -11.852 1.00 21.88 403 VAL B CA 1
ATOM 1966 C C . VAL B 1 99 ? 27.767 33.895 -12.900 1.00 18.35 403 VAL B C 1
ATOM 1967 O O . VAL B 1 99 ? 26.935 33.026 -12.665 1.00 15.53 403 VAL B O 1
ATOM 1971 N N . ILE B 1 100 ? 27.877 34.444 -14.106 1.00 16.30 404 ILE B N 1
ATOM 1972 C CA . ILE B 1 100 ? 26.998 33.994 -15.188 1.00 15.71 404 ILE B CA 1
ATOM 1973 C C . ILE B 1 100 ? 27.218 32.513 -15.450 1.00 13.41 404 ILE B C 1
ATOM 1974 O O . ILE B 1 100 ? 26.248 31.766 -15.587 1.00 18.56 404 ILE B O 1
ATOM 1979 N N . ALA B 1 101 ? 28.476 32.085 -15.447 1.00 12.52 405 ALA B N 1
ATOM 1980 C CA . ALA B 1 101 ? 28.830 30.677 -15.563 1.00 12.63 405 ALA B CA 1
ATOM 1981 C C . ALA B 1 101 ? 28.143 29.840 -14.486 1.00 17.32 405 ALA B C 1
ATOM 1982 O O . ALA B 1 101 ? 27.554 28.795 -14.782 1.00 14.29 405 ALA B O 1
ATOM 1984 N N . TYR B 1 102 ? 28.236 30.311 -13.245 1.00 12.80 406 TYR B N 1
ATOM 1985 C CA . TYR B 1 102 ? 27.610 29.606 -12.131 1.00 14.50 406 TYR B CA 1
ATOM 1986 C C . TYR B 1 102 ? 26.118 29.425 -12.394 1.00 16.56 406 TYR B C 1
ATOM 1987 O O . TYR B 1 102 ? 25.558 28.346 -12.195 1.00 18.91 406 TYR B O 1
ATOM 1996 N N . ALA B 1 103 ? 25.476 30.512 -12.808 1.00 15.21 407 ALA B N 1
ATOM 1997 C CA . ALA B 1 103 ? 24.039 30.486 -13.071 1.00 13.43 407 ALA B CA 1
ATOM 1998 C C . ALA B 1 103 ? 23.674 29.390 -14.068 1.00 15.35 407 ALA B C 1
ATOM 1999 O O . ALA B 1 103 ? 22.688 28.679 -13.878 1.00 26.73 407 ALA B O 1
ATOM 2001 N N . MET B 1 104 ? 24.473 29.260 -15.116 1.00 15.00 408 MET B N 1
ATOM 2002 C CA . MET B 1 104 ? 24.226 28.322 -16.193 1.00 13.94 408 MET B CA 1
ATOM 2003 C C . MET B 1 104 ? 24.283 26.881 -15.707 1.00 17.76 408 MET B C 1
ATOM 2004 O O . MET B 1 104 ? 23.346 26.111 -15.933 1.00 13.16 408 MET B O 1
ATOM 2009 N N . LYS B 1 105 ? 25.390 26.543 -15.054 1.00 16.25 409 LYS B N 1
ATOM 2010 C CA . LYS B 1 105 ? 25.587 25.205 -14.516 1.00 22.67 409 LYS B CA 1
ATOM 2011 C C . LYS B 1 105 ? 24.569 24.856 -13.432 1.00 27.15 409 LYS B C 1
ATOM 2012 O O . LYS B 1 105 ? 23.889 23.837 -13.543 1.00 36.68 409 LYS B O 1
ATOM 2018 N N . GLU B 1 106 ? 24.481 25.669 -12.395 1.00 25.09 410 GLU B N 1
ATOM 2019 C CA . GLU B 1 106 ? 23.671 25.448 -11.215 1.00 19.94 410 GLU B CA 1
ATOM 2020 C C . GLU B 1 106 ? 22.176 25.343 -11.502 1.00 22.65 410 GLU B C 1
ATOM 2021 O O . GLU B 1 106 ? 21.488 24.469 -10.961 1.00 22.93 410 GLU B O 1
ATOM 2027 N N . TYR B 1 107 ? 21.639 26.250 -12.308 1.00 24.68 411 TYR B N 1
ATOM 2028 C CA . TYR B 1 107 ? 20.201 26.277 -12.551 1.00 23.46 411 TYR B CA 1
ATOM 2029 C C . TYR B 1 107 ? 19.845 25.736 -13.930 1.00 26.96 411 TYR B C 1
ATOM 2030 O O . TYR B 1 107 ? 18.664 25.620 -14.270 1.00 34.91 411 TYR B O 1
ATOM 2039 N N . GLY B 1 108 ? 20.855 25.406 -14.729 1.00 30.73 412 GLY B N 1
ATOM 2040 C CA . GLY B 1 108 ? 20.638 24.898 -16.075 1.00 30.65 412 GLY B CA 1
ATOM 2041 C C . GLY B 1 108 ? 20.075 25.964 -16.997 1.00 32.11 412 GLY B C 1
ATOM 2042 O O . GLY B 1 108 ? 19.251 25.676 -17.861 1.00 31.98 412 GLY B O 1
ATOM 2043 N N . TRP B 1 109 ? 20.519 27.199 -16.806 1.00 29.27 413 TRP B N 1
ATOM 2044 C CA . TRP B 1 109 ? 20.103 28.323 -17.625 1.00 29.74 413 TRP B CA 1
ATOM 2045 C C . TRP B 1 109 ? 20.965 28.467 -18.876 1.00 31.63 413 TRP B C 1
ATOM 2046 O O . TRP B 1 109 ? 22.193 28.386 -18.834 1.00 27.03 413 TRP B O 1
ATOM 2057 N N . ASN B 1 110 ? 20.308 28.715 -20.005 1.00 30.29 414 ASN B N 1
ATOM 2058 C CA . ASN B 1 110 ? 21.051 29.044 -21.219 1.00 33.30 414 ASN B CA 1
ATOM 2059 C C . ASN B 1 110 ? 21.829 30.336 -21.013 1.00 25.41 414 ASN B C 1
ATOM 2060 O O . ASN B 1 110 ? 21.532 31.115 -20.111 1.00 19.35 414 ASN B O 1
ATOM 2065 N N . LEU B 1 111 ? 22.836 30.569 -21.844 1.00 29.17 415 LEU B N 1
ATOM 2066 C CA . LEU B 1 111 ? 23.681 31.748 -21.706 1.00 28.89 415 LEU B CA 1
ATOM 2067 C C . LEU B 1 111 ? 22.884 33.041 -21.752 1.00 28.29 415 LEU B C 1
ATOM 2068 O O . LEU B 1 111 ? 23.015 33.903 -20.885 1.00 25.17 415 LEU B O 1
ATOM 2073 N N . ASP B 1 112 ? 22.060 33.205 -22.785 1.00 25.55 416 ASP B N 1
ATOM 2074 C CA . ASP B 1 112 ? 21.363 34.485 -22.945 1.00 29.50 416 ASP B CA 1
ATOM 2075 C C . ASP B 1 112 ? 20.451 34.740 -21.746 1.00 26.57 416 ASP B C 1
ATOM 2076 O O . ASP B 1 112 ? 20.398 35.855 -21.225 1.00 25.90 416 ASP B O 1
ATOM 2081 N N . ARG B 1 113 ? 19.794 33.671 -21.329 1.00 19.43 417 ARG B N 1
ATOM 2082 C CA . ARG B 1 113 ? 19.023 33.598 -20.106 1.00 26.07 417 ARG B CA 1
ATOM 2083 C C . ARG B 1 113 ? 19.851 34.101 -18.918 1.00 21.22 417 ARG B C 1
ATOM 2084 O O . ARG B 1 113 ? 19.441 35.039 -18.230 1.00 23.44 417 ARG B O 1
ATOM 2092 N N . ALA B 1 114 ? 21.005 33.463 -18.722 1.00 12.86 418 ALA B N 1
ATOM 2093 C CA . ALA B 1 114 ? 21.877 33.784 -17.600 1.00 11.06 418 ALA B CA 1
ATOM 2094 C C . ALA B 1 114 ? 22.493 35.169 -17.727 1.00 11.30 418 ALA B C 1
ATOM 2095 O O . ALA B 1 114 ? 22.570 35.915 -16.746 1.00 16.89 418 ALA B O 1
ATOM 2097 N N . TYR B 1 115 ? 22.911 35.559 -18.931 1.00 17.79 419 TYR B N 1
ATOM 2098 C CA . TYR B 1 115 ? 23.498 36.889 -19.102 1.00 22.03 419 TYR B CA 1
ATOM 2099 C C . TYR B 1 115 ? 2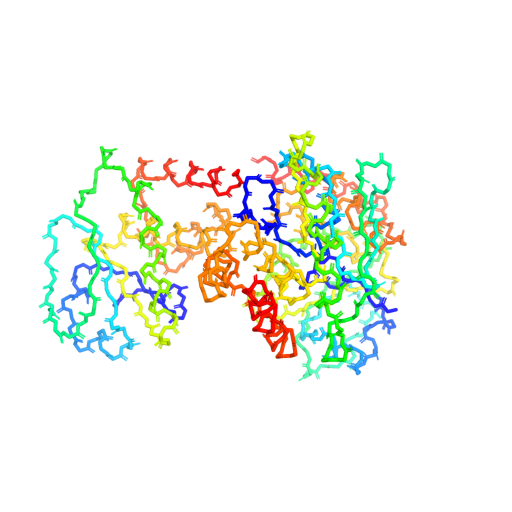2.548 37.996 -18.646 1.00 22.09 419 TYR B C 1
ATOM 2100 O O . TYR B 1 115 ? 22.947 38.881 -17.890 1.00 21.74 419 TYR B O 1
ATOM 2109 N N . ASP B 1 116 ? 21.318 37.951 -19.132 1.00 20.10 420 ASP B N 1
ATOM 2110 C CA . ASP B 1 116 ? 20.332 39.000 -18.942 1.00 22.08 420 ASP B CA 1
ATOM 2111 C C . ASP B 1 116 ? 19.899 39.121 -17.483 1.00 17.78 420 ASP B C 1
ATOM 2112 O O . ASP B 1 116 ? 19.599 40.223 -17.015 1.00 12.98 420 ASP B O 1
ATOM 2117 N N . TYR B 1 117 ? 19.841 37.978 -16.815 1.00 16.87 421 TYR B N 1
ATOM 2118 C CA . TYR B 1 117 ? 19.459 37.902 -15.413 1.00 20.29 421 TYR B CA 1
ATOM 2119 C C . TYR B 1 117 ? 20.428 38.708 -14.551 1.00 20.80 421 TYR B C 1
ATOM 2120 O O . TYR B 1 117 ? 20.024 39.488 -13.692 1.00 24.80 421 TYR B O 1
ATOM 2129 N N . VAL B 1 118 ? 21.716 38.504 -14.803 1.00 22.33 422 VAL B N 1
ATOM 2130 C CA . VAL B 1 118 ? 22.757 39.167 -14.027 1.00 25.66 422 VAL B CA 1
ATOM 2131 C C . VAL B 1 118 ? 22.928 40.625 -14.430 1.00 24.02 422 VAL B C 1
ATOM 2132 O O . VAL B 1 118 ? 23.139 41.499 -13.588 1.00 24.37 422 VAL B O 1
ATOM 2136 N N . LYS B 1 119 ? 22.846 40.907 -15.726 1.00 26.52 423 LYS B N 1
ATOM 2137 C CA . LYS B 1 119 ? 23.005 42.264 -16.230 1.00 26.39 423 LYS B CA 1
ATOM 2138 C C . LYS B 1 119 ? 21.940 43.199 -15.657 1.00 22.91 423 LYS B C 1
ATOM 2139 O O . LYS B 1 119 ? 22.252 44.329 -15.279 1.00 28.24 423 LYS B O 1
ATOM 2145 N N . GLU B 1 120 ? 20.707 42.717 -15.596 1.00 27.30 424 GLU B N 1
ATOM 2146 C CA . GLU B 1 120 ? 19.583 43.481 -15.073 1.00 32.81 424 GLU B CA 1
ATOM 2147 C C . GLU B 1 120 ? 19.788 43.890 -13.622 1.00 32.06 424 GLU B C 1
ATOM 2148 O O . GLU B 1 120 ? 19.388 44.990 -13.226 1.00 39.38 424 GLU B O 1
ATOM 2154 N N . ARG B 1 121 ? 20.387 43.024 -12.813 1.00 28.61 425 ARG B N 1
ATOM 2155 C CA . ARG B 1 121 ? 20.654 43.400 -11.420 1.00 27.53 425 ARG B CA 1
ATOM 2156 C C . ARG B 1 121 ? 21.973 44.147 -11.296 1.00 26.27 425 ARG B C 1
ATOM 2157 O O . ARG B 1 121 ? 22.070 45.143 -10.574 1.00 33.17 425 ARG B O 1
ATOM 2165 N N . ARG B 1 122 ? 22.985 43.701 -12.030 1.00 27.65 426 ARG B N 1
ATOM 2166 C CA . ARG B 1 122 ? 24.255 44.419 -12.093 1.00 29.07 426 ARG B CA 1
ATOM 2167 C C . ARG B 1 122 ? 24.471 45.013 -13.482 1.00 26.58 426 ARG B C 1
ATOM 2168 O O . ARG B 1 122 ? 25.068 44.399 -14.364 1.00 13.54 426 ARG B O 1
ATOM 2176 N N . THR B 1 123 ? 23.959 46.224 -13.664 1.00 24.77 427 THR B N 1
ATOM 2177 C CA . THR B 1 123 ? 23.952 46.889 -14.959 1.00 27.65 427 THR B CA 1
ATOM 2178 C C . THR B 1 123 ? 25.338 47.002 -15.580 1.00 24.71 427 THR B C 1
ATOM 2179 O O . THR B 1 123 ? 25.463 46.958 -16.806 1.00 23.77 427 THR B O 1
ATOM 2183 N N . VAL B 1 124 ? 26.386 47.154 -14.772 1.00 23.47 428 VAL B N 1
ATOM 2184 C CA . VAL B 1 124 ? 27.711 47.430 -15.306 1.00 25.51 428 VAL B CA 1
ATOM 2185 C C . VAL B 1 124 ? 28.342 46.201 -15.957 1.00 24.05 428 VAL B C 1
ATOM 2186 O O . VAL B 1 124 ? 29.396 46.319 -16.584 1.00 22.82 428 VAL B O 1
ATOM 2190 N N . THR B 1 125 ? 27.722 45.042 -15.779 1.00 21.69 429 THR B N 1
ATOM 2191 C CA . THR B 1 125 ? 28.261 43.792 -16.288 1.00 21.69 429 THR B CA 1
ATOM 2192 C C . THR B 1 125 ? 28.651 43.895 -17.760 1.00 24.59 429 THR B C 1
ATOM 2193 O O . THR B 1 125 ? 27.840 44.269 -18.606 1.00 21.63 429 THR B O 1
ATOM 2197 N N . LYS B 1 126 ? 29.900 43.547 -18.059 1.00 23.10 430 LYS B N 1
ATOM 2198 C CA . LYS B 1 126 ? 30.334 43.464 -19.451 1.00 23.86 430 LYS B CA 1
ATOM 2199 C C . LYS B 1 126 ? 31.590 42.612 -19.569 1.00 19.64 430 LYS B C 1
ATOM 2200 O O . LYS B 1 126 ? 32.702 43.146 -19.609 1.00 20.24 430 LYS B O 1
ATOM 2206 N N . PRO B 1 127 ? 31.406 41.298 -19.612 1.00 19.91 431 PRO B N 1
ATOM 2207 C CA . PRO B 1 127 ? 32.562 40.401 -19.754 1.00 18.06 431 PRO B CA 1
ATOM 2208 C C . PRO B 1 127 ? 33.385 40.799 -20.971 1.00 17.95 431 PRO B C 1
ATOM 2209 O O . PRO B 1 127 ? 32.842 41.328 -21.944 1.00 16.81 431 PRO B O 1
ATOM 2213 N N . ASN B 1 128 ? 34.695 40.594 -20.957 1.00 13.56 432 ASN B N 1
ATOM 2214 C CA . ASN B 1 128 ? 35.446 40.848 -22.201 1.00 19.44 432 ASN B CA 1
ATOM 2215 C C . ASN B 1 128 ? 34.941 39.914 -23.303 1.00 19.77 432 ASN B C 1
ATOM 2216 O O . ASN B 1 128 ? 34.408 38.844 -22.996 1.00 16.49 432 ASN B O 1
ATOM 2221 N N . PRO B 1 129 ? 35.061 40.343 -24.555 1.00 19.62 433 PRO B N 1
ATOM 2222 C CA . PRO B 1 129 ? 34.589 39.566 -25.705 1.00 19.54 433 PRO B CA 1
ATOM 2223 C C . PRO B 1 129 ? 35.145 38.156 -25.749 1.00 20.51 433 PRO B C 1
ATOM 2224 O O . PRO B 1 129 ? 34.502 37.225 -26.235 1.00 17.06 433 PRO B O 1
ATOM 2228 N N . SER B 1 130 ? 36.355 37.982 -25.226 1.00 19.25 434 SER B N 1
ATOM 2229 C CA . SER B 1 130 ? 36.926 36.630 -25.158 1.00 18.68 434 SER B CA 1
ATOM 2230 C C . SER B 1 130 ? 36.235 35.825 -24.063 1.00 19.07 434 SER B C 1
ATOM 2231 O O . SER B 1 130 ? 35.985 34.628 -24.211 1.00 18.37 434 SER B O 1
ATOM 2234 N N . PHE B 1 131 ? 35.868 36.487 -22.962 1.00 19.40 435 PHE B N 1
ATOM 2235 C CA . PHE B 1 131 ? 35.106 35.804 -21.919 1.00 20.80 435 PHE B CA 1
ATOM 2236 C C . PHE B 1 131 ? 33.720 35.415 -22.425 1.00 21.40 435 PHE B C 1
ATOM 2237 O O . PHE B 1 131 ? 33.125 34.429 -21.997 1.00 18.32 435 PHE B O 1
ATOM 2245 N N . MET B 1 132 ? 33.211 36.233 -23.340 1.00 16.71 436 MET B N 1
ATOM 2246 C CA . MET B 1 132 ? 31.887 35.980 -23.899 1.00 14.99 436 MET B CA 1
ATOM 2247 C C . MET B 1 132 ? 31.908 34.782 -24.827 1.00 14.60 436 MET B C 1
ATOM 2248 O O . MET B 1 132 ? 31.054 33.894 -24.744 1.00 14.40 436 MET B O 1
ATOM 2253 N N . ARG B 1 133 ? 32.909 34.719 -25.693 1.00 19.12 437 ARG B N 1
ATOM 2254 C CA . ARG B 1 133 ? 33.155 33.540 -26.521 1.00 20.56 437 ARG B CA 1
ATOM 2255 C C . ARG B 1 133 ? 33.213 32.276 -25.670 1.00 17.92 437 ARG B C 1
ATOM 2256 O O . ARG B 1 133 ? 32.695 31.222 -26.026 1.00 24.00 437 ARG B O 1
ATOM 2264 N N . GLN B 1 134 ? 33.864 32.395 -24.515 1.00 15.36 438 GLN B N 1
ATOM 2265 C CA . GLN B 1 134 ? 34.060 31.281 -23.601 1.00 17.12 438 GLN B CA 1
ATOM 2266 C C . GLN B 1 134 ? 32.759 30.853 -22.940 1.00 16.63 438 GLN B C 1
ATOM 2267 O O . GLN B 1 134 ? 32.523 29.656 -22.741 1.00 23.01 438 GLN B O 1
ATOM 2273 N N . LEU B 1 135 ? 31.907 31.825 -22.616 1.00 14.77 439 LEU B N 1
ATOM 2274 C CA . LEU B 1 135 ? 30.627 31.529 -21.983 1.00 16.59 439 LEU B CA 1
ATOM 2275 C C . LEU B 1 135 ? 29.731 30.738 -22.932 1.00 21.04 439 LEU B C 1
ATOM 2276 O O . LEU B 1 135 ? 29.043 29.800 -22.533 1.00 18.33 439 LEU B O 1
ATOM 2281 N N . GLU B 1 136 ? 29.781 31.128 -24.200 1.00 25.81 440 GLU B N 1
ATOM 2282 C CA . GLU B 1 136 ? 29.140 30.397 -25.283 1.00 24.26 440 GLU B CA 1
ATOM 2283 C C . GLU B 1 136 ? 29.707 28.982 -25.374 1.00 20.34 440 GLU B C 1
ATOM 2284 O O . GLU B 1 136 ? 28.972 28.020 -25.587 1.00 19.49 440 GLU B O 1
ATOM 2290 N N . GLU B 1 137 ? 31.022 28.857 -25.200 1.00 21.35 441 GLU B N 1
ATOM 2291 C CA . GLU B 1 137 ? 31.656 27.545 -25.189 1.00 26.18 441 GLU B CA 1
ATOM 2292 C C . GLU B 1 137 ? 31.178 26.719 -23.999 1.00 29.74 441 GLU B C 1
ATOM 2293 O O . GLU B 1 137 ? 30.892 25.528 -24.127 1.00 25.29 441 GLU B O 1
ATOM 2299 N N . TYR B 1 138 ? 31.087 27.361 -22.838 1.00 24.05 442 TYR B N 1
ATOM 2300 C CA . TYR B 1 138 ? 30.628 26.691 -21.626 1.00 17.04 442 TYR B CA 1
ATOM 2301 C C . TYR B 1 138 ? 29.300 25.971 -21.871 1.00 16.48 442 TYR B C 1
ATOM 2302 O O . TYR B 1 138 ? 29.133 24.818 -21.485 1.00 24.11 442 TYR B O 1
ATOM 2311 N N . GLN B 1 139 ? 28.381 26.690 -22.496 1.00 17.18 443 GLN B N 1
ATOM 2312 C CA . GLN B 1 139 ? 27.043 26.218 -22.811 1.00 16.86 443 GLN B CA 1
ATOM 2313 C C . GLN B 1 139 ? 27.082 24.957 -23.666 1.00 22.51 443 GLN B C 1
ATOM 2314 O O . GLN B 1 139 ? 26.407 23.972 -23.362 1.00 34.93 443 GLN B O 1
ATOM 2320 N N . GLY B 1 140 ? 27.857 25.016 -24.749 1.00 19.30 444 GLY B N 1
ATOM 2321 C 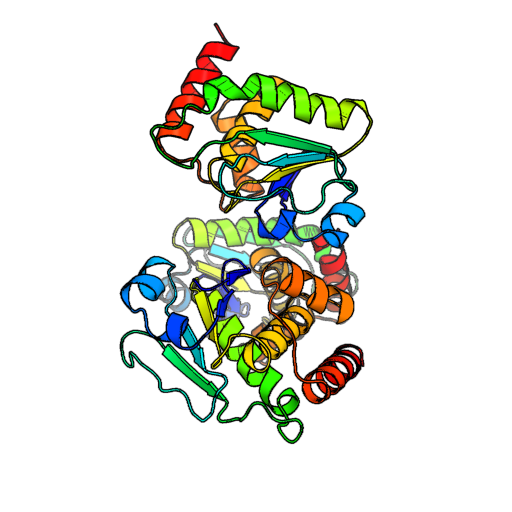CA . GLY B 1 140 ? 27.987 23.858 -25.626 1.00 25.40 444 GLY B CA 1
ATOM 2322 C C . GLY B 1 140 ? 28.369 22.619 -24.824 1.00 27.53 444 GLY B C 1
ATOM 2323 O O . GLY B 1 140 ? 27.772 21.554 -24.960 1.00 25.14 444 GLY B O 1
ATOM 2324 N N . ILE B 1 141 ? 29.359 22.811 -23.958 1.00 23.96 445 ILE B N 1
ATOM 2325 C CA . ILE B 1 141 ? 29.851 21.733 -23.115 1.00 23.46 445 ILE B CA 1
ATOM 2326 C C . ILE B 1 141 ? 28.809 21.282 -22.107 1.00 26.57 445 ILE B C 1
ATOM 2327 O O . ILE B 1 141 ? 28.634 20.085 -21.863 1.00 33.74 445 ILE B O 1
ATOM 2332 N N . LEU B 1 142 ? 28.088 22.223 -21.500 1.00 23.19 446 LEU B N 1
ATOM 2333 C CA . LEU B 1 142 ? 27.058 21.803 -20.546 1.00 22.48 446 LEU B CA 1
ATOM 2334 C C . LEU B 1 142 ? 25.922 21.096 -21.279 1.00 24.19 446 LEU B C 1
ATOM 2335 O O . LEU B 1 142 ? 25.349 20.131 -20.766 1.00 25.92 446 LEU B O 1
ATOM 2340 N N . LEU B 1 143 ? 25.590 21.576 -22.469 1.00 25.57 447 LEU B N 1
ATOM 2341 C CA . LEU B 1 143 ? 24.564 20.975 -23.302 1.00 31.80 447 LEU B CA 1
ATOM 2342 C C . LEU B 1 143 ? 24.960 19.613 -23.840 1.00 38.43 447 LEU B C 1
ATOM 2343 O O . LEU B 1 143 ? 24.186 18.656 -23.809 1.00 40.36 447 LEU B O 1
ATOM 2348 N N . ALA B 1 144 ? 26.184 19.506 -24.358 1.00 42.63 448 ALA B N 1
ATOM 2349 C CA . ALA B 1 144 ? 26.641 18.205 -24.844 1.00 44.95 448 ALA B CA 1
ATOM 2350 C C . ALA B 1 144 ? 26.754 17.195 -23.704 1.00 48.51 448 ALA B C 1
ATOM 2351 O O . ALA B 1 144 ? 26.361 16.039 -23.849 1.00 51.03 448 ALA B O 1
ATOM 2353 N N . SER C 1 3 ? 29.547 0.022 8.371 1.00 37.59 307 SER C N 1
ATOM 2354 C CA . SER C 1 3 ? 28.527 0.948 8.845 1.00 41.12 307 SER C CA 1
ATOM 2355 C C . SER C 1 3 ? 27.613 1.408 7.716 1.00 39.80 307 SER C C 1
ATOM 2356 O O . SER C 1 3 ? 27.920 1.240 6.536 1.00 30.02 307 SER C O 1
ATOM 2359 N N . PRO C 1 4 ? 26.492 2.020 8.081 1.00 38.46 308 PRO C N 1
ATOM 2360 C CA . PRO C 1 4 ? 25.696 2.801 7.128 1.00 25.74 308 PRO C CA 1
ATOM 2361 C C . PRO C 1 4 ? 26.522 3.953 6.566 1.00 18.85 308 PRO C C 1
ATOM 2362 O O . PRO C 1 4 ? 27.619 4.224 7.062 1.00 22.83 308 PRO C O 1
ATOM 2366 N N . THR C 1 5 ? 26.024 4.631 5.538 1.00 20.16 309 THR C N 1
ATOM 2367 C CA . THR C 1 5 ? 26.694 5.811 5.014 1.00 14.11 309 THR C CA 1
ATOM 2368 C C . THR C 1 5 ? 25.931 7.080 5.380 1.00 19.00 309 THR C C 1
ATOM 2369 O O . THR C 1 5 ? 24.772 7.254 4.996 1.00 18.91 309 THR C O 1
ATOM 2373 N N . GLN C 1 6 ? 26.575 7.989 6.108 1.00 19.43 310 GLN C N 1
ATOM 2374 C CA . GLN C 1 6 ? 26.020 9.319 6.320 1.00 20.33 310 GLN C CA 1
ATOM 2375 C C . GLN C 1 6 ? 25.957 10.067 4.987 1.00 21.88 310 GLN C C 1
ATOM 2376 O O . GLN C 1 6 ? 26.971 10.250 4.318 1.00 23.09 310 GLN C O 1
ATOM 2382 N N . ILE C 1 7 ? 24.757 10.491 4.615 1.00 20.11 311 ILE C N 1
ATOM 2383 C CA . ILE C 1 7 ? 24.614 11.267 3.379 1.00 17.46 311 ILE C CA 1
ATOM 2384 C C . ILE C 1 7 ? 24.443 12.744 3.704 1.00 21.12 311 ILE C C 1
ATOM 2385 O O . ILE C 1 7 ? 24.923 13.628 3.004 1.00 25.10 311 ILE C O 1
ATOM 2390 N N . PHE C 1 8 ? 23.751 12.976 4.808 1.00 19.54 312 PHE C N 1
ATOM 2391 C CA . PHE C 1 8 ? 23.502 14.288 5.376 1.00 18.85 312 PHE C CA 1
ATOM 2392 C C . PHE C 1 8 ? 23.658 14.198 6.891 1.00 25.45 312 PHE C C 1
ATOM 2393 O O . PHE C 1 8 ? 23.854 13.095 7.414 1.00 25.46 312 PHE C O 1
ATOM 2401 N N . GLU C 1 9 ? 23.571 15.329 7.579 1.00 26.04 313 GLU C N 1
ATOM 2402 C CA . GLU C 1 9 ? 23.608 15.313 9.033 1.00 27.43 313 GLU C CA 1
ATOM 2403 C C . GLU C 1 9 ? 22.565 14.347 9.592 1.00 21.67 313 GLU C C 1
ATOM 2404 O O . GLU C 1 9 ? 22.799 13.677 10.596 1.00 21.73 313 GLU C O 1
ATOM 2410 N N . HIS C 1 10 ? 21.416 14.298 8.924 1.00 21.22 314 HIS C N 1
ATOM 2411 C CA . HIS C 1 10 ? 20.260 13.546 9.376 1.00 20.66 314 HIS C CA 1
ATOM 2412 C C . HIS C 1 10 ? 19.925 12.370 8.472 1.00 16.65 314 HIS C C 1
ATOM 2413 O O . HIS C 1 10 ? 18.857 11.774 8.643 1.00 20.59 314 HIS C O 1
ATOM 2420 N N . VAL C 1 11 ? 20.758 12.015 7.500 1.00 16.85 315 VAL C N 1
ATOM 2421 C CA . VAL C 1 11 ? 20.404 10.898 6.623 1.00 18.22 315 VAL C CA 1
ATOM 2422 C C . VAL C 1 11 ? 21.577 9.942 6.406 1.00 15.97 315 VAL C C 1
ATOM 2423 O O . VAL C 1 11 ? 22.650 10.334 5.958 1.00 25.09 315 VAL C O 1
ATOM 2427 N N . PHE C 1 12 ? 21.326 8.680 6.717 1.00 16.59 316 PHE C N 1
ATOM 2428 C CA . PHE C 1 12 ? 22.233 7.572 6.484 1.00 15.56 316 PHE C CA 1
ATOM 2429 C C . PHE C 1 12 ? 21.572 6.588 5.508 1.00 19.99 316 PHE C C 1
ATOM 2430 O O . PHE C 1 12 ? 20.348 6.430 5.542 1.00 14.94 316 PHE C O 1
ATOM 2438 N N . LEU C 1 13 ? 22.393 5.933 4.707 1.00 16.98 317 LEU C N 1
ATOM 2439 C CA . LEU C 1 13 ? 21.936 4.932 3.743 1.00 18.78 317 LEU C CA 1
ATOM 2440 C C . LEU C 1 13 ? 22.594 3.594 4.030 1.00 17.98 317 LEU C C 1
ATOM 2441 O O . LEU C 1 13 ? 23.825 3.486 4.026 1.00 17.84 317 LEU C O 1
ATOM 2446 N N . GLY C 1 14 ? 21.812 2.547 4.305 1.00 16.28 318 GLY C N 1
ATOM 2447 C CA . GLY C 1 14 ? 22.408 1.268 4.644 1.00 18.77 318 GLY C CA 1
ATOM 2448 C C . GLY C 1 14 ? 21.650 0.042 4.196 1.00 18.05 318 GLY C C 1
ATOM 2449 O O . GLY C 1 14 ? 20.697 0.114 3.422 1.00 16.65 318 GLY C O 1
ATOM 2450 N N . SER C 1 15 ? 22.060 -1.120 4.702 1.00 18.93 319 SER C N 1
ATOM 2451 C CA . SER C 1 15 ? 21.466 -2.400 4.360 1.00 16.56 319 SER C CA 1
ATOM 2452 C C . SER C 1 15 ? 20.636 -2.975 5.505 1.00 10.02 319 SER C C 1
ATOM 2453 O O . SER C 1 15 ? 20.453 -2.325 6.532 1.00 13.49 319 SER C O 1
ATOM 2456 N N . GLU C 1 16 ? 20.126 -4.188 5.312 1.00 9.67 320 GLU C N 1
ATOM 2457 C CA . GLU C 1 16 ? 19.386 -4.864 6.368 1.00 14.33 320 GLU C CA 1
ATOM 2458 C C . GLU C 1 16 ? 20.265 -5.061 7.603 1.00 18.45 320 GLU C C 1
ATOM 2459 O O . GLU C 1 16 ? 19.783 -4.998 8.732 1.00 18.89 320 GLU C O 1
ATOM 2465 N N . TRP C 1 17 ? 21.557 -5.270 7.370 1.00 16.41 321 TRP C N 1
ATOM 2466 C CA . TRP C 1 17 ? 22.487 -5.583 8.448 1.00 18.51 321 TRP C CA 1
ATOM 2467 C C . TRP C 1 17 ? 22.809 -4.368 9.296 1.00 19.40 321 TRP C C 1
ATOM 2468 O O . TRP C 1 17 ? 23.153 -4.494 10.474 1.00 17.07 321 TRP C O 1
ATOM 2479 N N . ASN C 1 18 ? 22.639 -3.179 8.730 1.00 15.35 322 ASN C N 1
ATOM 2480 C CA . ASN C 1 18 ? 22.710 -1.940 9.500 1.00 13.58 322 ASN C CA 1
ATOM 2481 C C . ASN C 1 18 ? 21.440 -1.741 10.320 1.00 14.81 322 ASN C C 1
ATOM 2482 O O . ASN C 1 18 ? 21.472 -1.293 11.465 1.00 19.57 322 ASN C O 1
ATOM 2487 N N . ALA C 1 19 ? 20.295 -2.075 9.727 1.00 8.66 323 ALA C N 1
ATOM 2488 C CA . ALA C 1 19 ? 19.031 -1.871 10.422 1.00 13.27 323 ALA C CA 1
ATOM 2489 C C . ALA C 1 19 ? 18.840 -2.845 11.579 1.00 17.16 323 ALA C C 1
ATOM 2490 O O . ALA C 1 19 ? 18.049 -2.564 12.485 1.00 18.55 323 ALA C O 1
ATOM 2492 N N . SER C 1 20 ? 19.543 -3.972 11.563 1.00 16.02 324 SER C N 1
ATOM 2493 C CA . SER C 1 20 ? 19.465 -4.954 12.640 1.00 15.24 324 SER C CA 1
ATOM 2494 C C . SER C 1 20 ? 20.570 -4.792 13.679 1.00 21.10 324 SER C C 1
ATOM 2495 O O . SER C 1 20 ? 20.641 -5.604 14.608 1.00 21.90 324 SER C O 1
ATOM 2498 N N . ASN C 1 21 ? 21.432 -3.796 13.530 1.00 22.32 325 ASN C N 1
ATOM 2499 C CA . ASN C 1 21 ? 22.522 -3.556 14.475 1.00 22.95 325 ASN C CA 1
ATOM 2500 C C . ASN C 1 21 ? 22.153 -2.437 15.450 1.00 18.56 325 ASN C C 1
ATOM 2501 O O . ASN C 1 21 ? 22.372 -1.264 15.138 1.00 21.44 325 ASN C O 1
ATOM 2506 N N . LEU C 1 22 ? 21.596 -2.829 16.585 1.00 18.45 326 LEU C N 1
ATOM 2507 C CA . LEU C 1 22 ? 20.984 -1.915 17.531 1.00 26.83 326 LEU C CA 1
ATOM 2508 C C . LEU C 1 22 ? 21.951 -0.919 18.147 1.00 29.41 326 LEU C C 1
ATOM 2509 O O . LEU C 1 22 ? 21.681 0.286 18.207 1.00 19.34 326 LEU C O 1
ATOM 2514 N N . GLU C 1 23 ? 23.085 -1.397 18.663 1.00 25.96 327 GLU C N 1
ATOM 2515 C CA . GLU C 1 23 ? 23.960 -0.461 19.381 1.00 27.57 327 GLU C CA 1
ATOM 2516 C C . GLU C 1 23 ? 24.506 0.586 18.418 1.00 25.28 327 GLU C C 1
ATOM 2517 O O . GLU C 1 23 ? 24.611 1.773 18.743 1.00 23.26 327 GLU C O 1
ATOM 2523 N N . ASP C 1 24 ? 24.845 0.135 17.209 1.00 19.87 328 ASP C N 1
ATOM 2524 C CA . ASP C 1 24 ? 25.419 1.031 16.215 1.00 20.64 328 ASP C CA 1
ATOM 2525 C C . ASP C 1 24 ? 24.489 2.207 15.931 1.00 21.81 328 ASP C C 1
ATOM 2526 O O . ASP C 1 24 ? 24.920 3.363 15.973 1.00 25.85 328 ASP C O 1
ATOM 2531 N N . LEU C 1 25 ? 23.242 1.895 15.600 1.00 22.58 329 LEU C N 1
ATOM 2532 C CA . LEU C 1 25 ? 22.282 2.909 15.177 1.00 28.38 329 LEU C CA 1
ATOM 2533 C C . LEU C 1 25 ? 22.019 3.920 16.288 1.00 31.26 329 LEU C C 1
ATOM 2534 O O . LEU C 1 25 ? 22.113 5.131 16.116 1.00 20.45 329 LEU C O 1
ATOM 2539 N N . GLN C 1 26 ? 21.673 3.379 17.448 1.00 31.96 330 GLN C N 1
ATOM 2540 C CA . GLN C 1 26 ? 21.396 4.174 18.646 1.00 34.57 330 GLN C CA 1
ATOM 2541 C C . GLN C 1 26 ? 22.528 5.172 18.884 1.00 27.32 330 GLN C C 1
ATOM 2542 O O . GLN C 1 26 ? 22.286 6.346 19.144 1.00 36.05 330 GLN C O 1
ATOM 2548 N N . ASN C 1 27 ? 23.747 4.676 18.755 1.00 25.29 331 ASN C N 1
ATOM 2549 C CA . ASN C 1 27 ? 24.970 5.427 18.959 1.00 33.32 331 ASN C CA 1
ATOM 2550 C C . ASN C 1 27 ? 25.194 6.486 17.893 1.00 30.64 331 ASN C C 1
ATOM 2551 O O . ASN C 1 27 ? 25.743 7.555 18.190 1.00 25.90 331 ASN C O 1
ATOM 2556 N N . ARG C 1 28 ? 24.775 6.224 16.653 1.00 25.92 332 ARG C N 1
ATOM 2557 C CA . ARG C 1 28 ? 24.889 7.244 15.615 1.00 20.69 332 ARG C CA 1
ATOM 2558 C C . ARG C 1 28 ? 23.870 8.365 15.856 1.00 16.47 332 ARG C C 1
ATOM 2559 O O . ARG C 1 28 ? 23.997 9.421 15.244 1.00 21.22 332 ARG C O 1
ATOM 2567 N N . GLY C 1 29 ? 22.882 8.104 16.705 1.00 18.97 333 GLY C N 1
ATOM 2568 C CA . GLY C 1 29 ? 21.851 9.092 16.986 1.00 22.65 333 GLY C CA 1
ATOM 2569 C C . GLY C 1 29 ? 20.642 8.962 16.084 1.00 24.33 333 GLY C C 1
ATOM 2570 O O . GLY C 1 29 ? 19.816 9.871 15.990 1.00 30.95 333 GLY C O 1
ATOM 2571 N N . VAL C 1 30 ? 20.505 7.826 15.404 1.00 21.10 334 VAL C N 1
ATOM 2572 C CA . VAL C 1 30 ? 19.310 7.580 14.600 1.00 15.34 334 VAL C CA 1
ATOM 2573 C C . VAL C 1 30 ? 18.182 7.086 15.501 1.00 19.77 334 VAL C C 1
ATOM 2574 O O . VAL C 1 30 ? 18.417 6.276 16.401 1.00 22.64 334 VAL C O 1
ATOM 2578 N N . ARG C 1 31 ? 16.965 7.565 15.269 1.00 17.89 335 ARG C N 1
ATOM 2579 C CA . ARG C 1 31 ? 15.821 7.083 16.041 1.00 23.22 335 ARG C CA 1
ATOM 2580 C C . ARG C 1 31 ? 14.657 6.807 15.089 1.00 22.92 335 ARG C C 1
ATOM 2581 O O . ARG C 1 31 ? 13.628 6.267 15.480 1.00 34.44 335 ARG C O 1
ATOM 2589 N N . TYR C 1 32 ? 14.882 7.204 13.848 1.00 20.05 336 TYR C N 1
ATOM 2590 C CA . TYR C 1 32 ? 13.944 7.091 12.745 1.00 19.94 336 TYR C CA 1
ATOM 2591 C C . TYR C 1 32 ? 14.483 6.117 11.707 1.00 21.67 336 TYR C C 1
ATOM 2592 O O . TYR C 1 32 ? 15.669 6.163 11.380 1.00 18.46 336 TYR C O 1
ATOM 2601 N N . ILE C 1 33 ? 13.621 5.235 11.208 1.00 17.68 337 ILE C N 1
ATOM 2602 C CA . ILE C 1 33 ? 14.073 4.255 10.226 1.00 15.46 337 ILE C CA 1
ATOM 2603 C C . ILE C 1 33 ? 13.051 4.057 9.106 1.00 17.25 337 ILE C C 1
ATOM 2604 O O . ILE C 1 33 ? 11.902 3.699 9.365 1.00 17.46 337 ILE C O 1
ATOM 2609 N N . LEU C 1 34 ? 13.510 4.283 7.889 1.00 15.54 338 LEU C N 1
ATOM 2610 C CA . LEU C 1 34 ? 12.739 4.158 6.664 1.00 15.95 338 LEU C CA 1
ATOM 2611 C C . LEU C 1 34 ? 13.094 2.851 5.956 1.00 20.97 338 LEU C C 1
ATOM 2612 O O . LEU C 1 34 ? 14.143 2.731 5.328 1.00 10.18 338 LEU C O 1
ATOM 2617 N N . ASN C 1 35 ? 12.204 1.877 6.085 1.00 16.81 339 ASN C N 1
ATOM 2618 C CA . ASN C 1 35 ? 12.406 0.532 5.558 1.00 15.83 339 ASN C CA 1
ATOM 2619 C C . ASN C 1 35 ? 11.781 0.398 4.172 1.00 13.43 339 ASN C C 1
ATOM 2620 O O . ASN C 1 35 ? 10.573 0.195 4.045 1.00 14.94 339 ASN C O 1
ATOM 2625 N N . VAL C 1 36 ? 12.604 0.540 3.143 1.00 17.03 340 VAL C N 1
ATOM 2626 C CA . VAL C 1 36 ? 12.146 0.501 1.759 1.00 13.25 340 VAL C CA 1
ATOM 2627 C C . VAL C 1 36 ? 12.281 -0.898 1.163 1.00 17.98 340 VAL C C 1
ATOM 2628 O O . VAL C 1 36 ? 12.861 -1.099 0.099 1.00 20.93 340 VAL C O 1
ATOM 2632 N N . THR C 1 37 ? 11.723 -1.877 1.864 1.00 13.80 341 THR C N 1
ATOM 2633 C CA . THR C 1 37 ? 11.696 -3.262 1.440 1.00 13.16 341 THR C CA 1
ATOM 2634 C C . THR C 1 37 ? 10.338 -3.920 1.707 1.00 14.14 341 THR C C 1
ATOM 2635 O O . THR C 1 37 ? 9.588 -3.511 2.593 1.00 9.96 341 THR C O 1
ATOM 2639 N N . ARG C 1 38 ? 10.098 -4.988 0.961 1.00 16.43 342 ARG C N 1
ATOM 2640 C CA . ARG C 1 38 ? 8.993 -5.892 1.213 1.00 21.99 342 ARG C CA 1
ATOM 2641 C C . ARG C 1 38 ? 9.384 -7.005 2.189 1.00 19.75 342 ARG C C 1
ATOM 2642 O O . ARG C 1 38 ? 8.532 -7.581 2.860 1.00 23.57 342 ARG C O 1
ATOM 2650 N N . GLU C 1 39 ? 10.664 -7.340 2.234 1.00 15.87 343 GLU C N 1
ATOM 2651 C CA . GLU C 1 39 ? 11.121 -8.584 2.843 1.00 25.57 343 GLU C CA 1
ATOM 2652 C C . GLU C 1 39 ? 11.938 -8.402 4.105 1.00 27.32 343 GLU C C 1
ATOM 2653 O O . GLU C 1 39 ? 12.174 -9.373 4.845 1.00 19.48 343 GLU C O 1
ATOM 2659 N N . ILE C 1 40 ? 12.407 -7.194 4.428 1.00 25.70 344 ILE C N 1
ATOM 2660 C CA . ILE C 1 40 ? 13.191 -7.094 5.661 1.00 20.12 344 ILE C CA 1
ATOM 2661 C C . ILE C 1 40 ? 12.348 -6.522 6.802 1.00 21.01 344 ILE C C 1
ATOM 2662 O O . ILE C 1 40 ? 11.604 -5.561 6.633 1.00 14.58 344 ILE C O 1
ATOM 2667 N N . ASP C 1 41 ? 12.510 -7.138 7.954 1.00 18.95 345 ASP C N 1
ATOM 2668 C CA . ASP C 1 41 ? 11.797 -6.862 9.178 1.00 21.68 345 ASP C CA 1
ATOM 2669 C C . ASP C 1 41 ? 12.168 -5.516 9.802 1.00 19.96 345 ASP C C 1
ATOM 2670 O O . ASP C 1 41 ? 13.251 -4.982 9.593 1.00 18.79 345 ASP C O 1
ATOM 2675 N N . ASN C 1 42 ? 11.225 -5.011 10.576 1.00 21.47 346 ASN C N 1
ATOM 2676 C CA . ASN C 1 42 ? 11.366 -3.978 11.581 1.00 21.37 346 ASN C CA 1
ATOM 2677 C C . ASN C 1 42 ? 11.907 -4.626 12.856 1.00 21.00 346 ASN C C 1
ATOM 2678 O O . ASN C 1 42 ? 11.178 -5.207 13.648 1.00 17.50 346 ASN C O 1
ATOM 2683 N N . PHE C 1 43 ? 13.222 -4.572 13.021 1.00 21.38 347 PHE C N 1
ATOM 2684 C CA . PHE C 1 43 ? 13.893 -5.358 14.048 1.00 21.21 347 PHE C CA 1
ATOM 2685 C C . PHE C 1 43 ? 13.572 -4.896 15.453 1.00 26.24 347 PHE C C 1
ATOM 2686 O O . PHE C 1 43 ? 13.507 -5.694 16.390 1.00 28.75 347 PHE C O 1
ATOM 2694 N N . PHE C 1 44 ? 13.412 -3.586 15.655 1.00 27.35 348 PHE C N 1
ATOM 2695 C CA . PHE C 1 44 ? 13.384 -3.045 17.011 1.00 24.65 348 PHE C CA 1
ATOM 2696 C C . PHE C 1 44 ? 12.193 -2.146 17.282 1.00 27.92 348 PHE C C 1
ATOM 2697 O O . PHE C 1 44 ? 12.343 -1.003 17.741 1.00 19.00 348 PHE C O 1
ATOM 2705 N N . PRO C 1 45 ? 10.968 -2.603 17.039 1.00 36.26 349 PRO C N 1
ATOM 2706 C CA . PRO C 1 45 ? 9.806 -1.734 17.301 1.00 40.16 349 PRO C CA 1
ATOM 2707 C C . PRO C 1 45 ? 9.745 -1.375 18.782 1.00 45.27 349 PRO C C 1
ATOM 2708 O O . PRO C 1 45 ? 9.876 -2.239 19.650 1.00 57.26 349 PRO C O 1
ATOM 2712 N N . GLY C 1 46 ? 9.575 -0.088 19.077 1.00 45.35 350 GLY C N 1
ATOM 2713 C CA . GLY C 1 46 ? 9.602 0.356 20.464 1.00 46.47 350 GLY C CA 1
ATOM 2714 C C . GLY C 1 46 ? 10.915 1.038 20.804 1.00 46.45 350 GLY C C 1
ATOM 2715 O O . GLY C 1 46 ? 11.011 1.712 21.830 1.00 42.01 350 GLY C O 1
ATOM 2716 N N . VAL C 1 47 ? 11.920 0.859 19.947 1.00 38.84 351 VAL C N 1
ATOM 2717 C CA . VAL C 1 47 ? 13.178 1.584 20.100 1.00 29.30 351 VAL C CA 1
ATOM 2718 C C . VAL C 1 47 ? 13.259 2.711 19.075 1.00 27.05 351 VAL C C 1
ATOM 2719 O O . VAL C 1 47 ? 13.606 3.845 19.395 1.00 29.00 351 VAL C O 1
ATOM 2723 N N . PHE C 1 48 ? 12.912 2.405 17.824 1.00 19.96 352 PHE C N 1
ATOM 2724 C CA . PHE C 1 48 ? 12.917 3.441 16.795 1.00 19.30 352 PHE C CA 1
ATOM 2725 C C . PHE C 1 48 ? 11.523 3.649 16.215 1.00 22.90 352 PHE C C 1
ATOM 2726 O O . PHE C 1 48 ? 10.696 2.741 16.243 1.00 26.98 352 PHE C O 1
ATOM 2734 N N . GLU C 1 49 ? 11.305 4.842 15.679 1.00 26.22 353 GLU C N 1
ATOM 2735 C CA . GLU C 1 49 ? 10.119 5.118 14.872 1.00 31.97 353 GLU C CA 1
ATOM 2736 C C . GLU C 1 49 ? 10.391 4.620 13.446 1.00 28.99 353 GLU C C 1
ATOM 2737 O O . GLU C 1 49 ? 11.402 4.983 12.845 1.00 21.21 353 GLU C O 1
ATOM 2743 N N . TYR C 1 50 ? 9.514 3.771 12.938 1.00 28.09 354 TYR C N 1
ATOM 2744 C CA . TYR C 1 50 ? 9.615 3.139 11.638 1.00 22.57 354 TYR C CA 1
ATOM 2745 C C . TYR C 1 50 ? 8.606 3.696 10.636 1.00 22.94 354 TYR C C 1
ATOM 2746 O O . TYR C 1 50 ? 7.475 4.010 10.985 1.00 23.99 354 TYR C O 1
ATOM 2755 N N . HIS C 1 51 ? 9.049 3.761 9.397 1.00 22.07 355 HIS C N 1
ATOM 2756 C CA . HIS C 1 51 ? 8.231 3.982 8.219 1.00 22.12 355 HIS C CA 1
ATOM 2757 C C . HIS C 1 51 ? 8.580 2.933 7.168 1.00 17.24 355 HIS C C 1
ATOM 2758 O O . HIS C 1 51 ? 9.759 2.680 6.909 1.00 28.71 355 HIS C O 1
ATOM 2765 N N . ASN C 1 52 ? 7.579 2.276 6.598 1.00 17.23 356 ASN C N 1
ATOM 2766 C CA . ASN C 1 52 ? 7.870 1.159 5.700 1.00 19.38 356 ASN C CA 1
ATOM 2767 C C . ASN C 1 52 ? 7.267 1.353 4.321 1.00 16.12 356 ASN C C 1
ATOM 2768 O O . ASN C 1 52 ? 6.125 1.781 4.178 1.00 24.18 356 ASN C O 1
ATOM 2773 N N . ILE C 1 53 ? 8.049 1.032 3.300 1.00 17.05 357 ILE C N 1
ATOM 2774 C CA . ILE C 1 53 ? 7.587 0.973 1.918 1.00 12.28 357 ILE C CA 1
ATOM 2775 C C . ILE C 1 53 ? 7.760 -0.456 1.393 1.00 18.98 357 ILE C C 1
ATOM 2776 O O . ILE C 1 53 ? 8.848 -0.827 0.959 1.00 17.30 357 ILE C O 1
ATOM 2781 N N . ARG C 1 54 ? 6.685 -1.226 1.466 1.00 18.03 358 ARG C N 1
ATOM 2782 C CA . ARG C 1 54 ? 6.694 -2.660 1.219 1.00 24.84 358 ARG C CA 1
ATOM 2783 C C . ARG C 1 54 ? 6.616 -3.018 -0.255 1.00 25.81 358 ARG C C 1
ATOM 2784 O O . ARG C 1 54 ? 5.571 -3.356 -0.807 1.00 18.14 358 ARG C O 1
ATOM 2792 N N . VAL C 1 55 ? 7.784 -2.942 -0.877 1.00 21.24 359 VAL C N 1
ATOM 2793 C CA . VAL C 1 55 ? 7.980 -3.058 -2.313 1.00 16.95 359 VAL C CA 1
ATOM 2794 C C . VAL C 1 55 ? 9.224 -3.859 -2.642 1.00 21.42 359 VAL C C 1
ATOM 2795 O O . VAL C 1 55 ? 10.154 -3.927 -1.832 1.00 22.80 359 VAL C O 1
ATOM 2799 N N . TYR C 1 56 ? 9.286 -4.486 -3.814 1.00 20.65 360 TYR C N 1
ATOM 2800 C CA . TYR C 1 56 ? 10.451 -5.289 -4.176 1.00 15.62 360 TYR C CA 1
ATOM 2801 C C . TYR C 1 56 ? 11.424 -4.516 -5.056 1.00 22.85 360 TYR C C 1
ATOM 2802 O O . TYR C 1 56 ? 11.084 -3.496 -5.652 1.00 16.97 360 TYR C O 1
ATOM 2811 N N . ASP C 1 57 ? 12.655 -5.024 -5.147 1.00 20.72 361 ASP C N 1
ATOM 2812 C CA . ASP C 1 57 ? 13.668 -4.360 -5.961 1.00 22.68 361 ASP C CA 1
ATOM 2813 C C . ASP C 1 57 ? 13.589 -4.846 -7.405 1.00 28.86 361 ASP C C 1
ATOM 2814 O O . ASP C 1 57 ? 14.516 -5.476 -7.912 1.00 22.01 361 ASP C O 1
ATOM 2819 N N . GLU C 1 58 ? 12.472 -4.551 -8.065 1.00 27.63 362 GLU C N 1
ATOM 2820 C CA . GLU C 1 58 ? 12.267 -4.941 -9.445 1.00 24.17 362 GLU C CA 1
ATOM 2821 C C . GLU C 1 58 ? 11.723 -3.815 -10.316 1.00 24.79 362 GLU C C 1
ATOM 2822 O O . GLU C 1 58 ? 11.074 -2.898 -9.815 1.00 18.77 362 GLU C O 1
ATOM 2828 N N . GLU C 1 59 ? 12.004 -3.955 -11.597 1.00 25.04 363 GLU C N 1
ATOM 2829 C CA . GLU C 1 59 ? 11.563 -3.177 -12.725 1.00 30.54 363 GLU C CA 1
ATOM 2830 C C . GLU C 1 59 ? 10.086 -2.805 -12.637 1.00 27.46 363 GLU C C 1
ATOM 2831 O O . GLU C 1 59 ? 9.688 -1.735 -13.104 1.00 29.78 363 GLU C O 1
ATOM 2837 N N . ALA C 1 60 ? 9.286 -3.695 -12.058 1.00 22.66 364 ALA C N 1
ATOM 2838 C CA . ALA C 1 60 ? 7.848 -3.476 -11.964 1.00 20.06 364 ALA C CA 1
ATOM 2839 C C . ALA C 1 60 ? 7.491 -2.568 -10.798 1.00 22.71 364 ALA C C 1
ATOM 2840 O O . ALA C 1 60 ? 6.375 -2.058 -10.693 1.00 24.14 364 ALA C O 1
ATOM 2842 N N . THR C 1 61 ? 8.443 -2.361 -9.892 1.00 22.46 365 THR C N 1
ATOM 2843 C CA . THR C 1 61 ? 8.196 -1.513 -8.734 1.00 23.78 365 THR C CA 1
ATOM 2844 C C . THR C 1 61 ? 8.083 -0.038 -9.118 1.00 25.53 365 THR C C 1
ATOM 2845 O O . THR C 1 61 ? 8.935 0.481 -9.842 1.00 15.96 365 THR C O 1
ATOM 2849 N N . ASP C 1 62 ? 7.055 0.625 -8.612 1.00 27.64 366 ASP C N 1
ATOM 2850 C CA . ASP C 1 62 ? 6.846 2.063 -8.768 1.00 22.30 366 ASP C CA 1
ATOM 2851 C C . ASP C 1 62 ? 7.195 2.807 -7.481 1.00 23.89 366 ASP C C 1
ATOM 2852 O O . ASP C 1 62 ? 6.345 2.992 -6.609 1.00 24.92 366 ASP C O 1
ATOM 2857 N N . LEU C 1 63 ? 8.449 3.242 -7.368 1.00 20.79 367 LEU C N 1
ATOM 2858 C CA . LEU C 1 63 ? 8.910 3.973 -6.195 1.00 17.21 367 LEU C CA 1
ATOM 2859 C C . LEU C 1 63 ? 8.465 5.430 -6.214 1.00 11.63 367 LEU C C 1
ATOM 2860 O O . LEU C 1 63 ? 8.212 6.025 -5.169 1.00 15.39 367 LEU C O 1
ATOM 2865 N N . LEU C 1 64 ? 8.406 5.994 -7.404 1.00 13.01 368 LEU C N 1
ATOM 2866 C CA . LEU C 1 64 ? 7.894 7.331 -7.653 1.00 16.34 368 LEU C CA 1
ATOM 2867 C C . LEU C 1 64 ? 6.630 7.598 -6.848 1.00 16.45 368 LEU C C 1
ATOM 2868 O O . LEU C 1 64 ? 6.469 8.665 -6.260 1.00 18.71 368 LEU C O 1
ATOM 2873 N N . ALA C 1 65 ? 5.759 6.593 -6.777 1.00 8.80 369 ALA C N 1
ATOM 2874 C CA . ALA C 1 65 ? 4.507 6.715 -6.051 1.00 17.27 369 ALA C CA 1
ATOM 2875 C C . ALA C 1 65 ? 4.677 7.062 -4.583 1.00 22.45 369 ALA C C 1
ATOM 2876 O O . ALA C 1 65 ? 3.773 7.685 -4.002 1.00 21.45 369 ALA C O 1
ATOM 2878 N N . TYR C 1 66 ? 5.770 6.689 -3.924 1.00 21.15 370 TYR C N 1
ATOM 2879 C CA . TYR C 1 66 ? 5.819 6.914 -2.474 1.00 17.45 370 TYR C CA 1
ATOM 2880 C C . TYR C 1 66 ? 6.841 7.978 -2.092 1.00 20.22 370 TYR C C 1
ATOM 2881 O O . TYR C 1 66 ? 7.188 8.114 -0.912 1.00 14.67 370 TYR C O 1
ATOM 2890 N N . TRP C 1 67 ? 7.379 8.725 -3.060 1.00 17.49 371 TRP C N 1
ATOM 2891 C CA . TRP C 1 67 ? 8.498 9.587 -2.695 1.00 21.69 371 TRP C CA 1
ATOM 2892 C C . TRP C 1 67 ? 8.084 10.861 -1.980 1.00 20.27 371 TRP C C 1
ATOM 2893 O O . TRP C 1 67 ? 8.975 11.547 -1.466 1.00 18.10 371 TRP C O 1
ATOM 2904 N N . ASN C 1 68 ? 6.803 11.173 -1.871 1.00 17.64 372 ASN C N 1
ATOM 2905 C CA . ASN C 1 68 ? 6.393 12.279 -0.998 1.00 23.76 372 ASN C CA 1
ATOM 2906 C C . ASN C 1 68 ? 6.296 11.826 0.458 1.00 16.71 372 ASN C C 1
ATOM 2907 O O . ASN C 1 68 ? 6.528 12.611 1.383 1.00 18.44 372 ASN C O 1
ATOM 2912 N N . ASP C 1 69 ? 5.938 10.567 0.648 1.00 18.74 373 ASP C N 1
ATOM 2913 C CA . ASP C 1 69 ? 5.853 9.967 1.972 1.00 21.18 373 ASP C CA 1
ATOM 2914 C C . ASP C 1 69 ? 7.221 9.882 2.639 1.00 19.66 373 ASP C C 1
ATOM 2915 O O . ASP C 1 69 ? 7.375 10.122 3.836 1.00 22.70 373 ASP C O 1
ATOM 2920 N N . THR C 1 70 ? 8.224 9.502 1.856 1.00 17.03 374 THR C N 1
ATOM 2921 C CA . THR C 1 70 ? 9.576 9.346 2.384 1.00 12.53 374 THR C CA 1
ATOM 2922 C C . THR C 1 70 ? 10.210 10.687 2.707 1.00 15.47 374 THR C C 1
ATOM 2923 O O . THR C 1 70 ? 10.860 10.847 3.740 1.00 16.28 374 THR C O 1
ATOM 2927 N N . TYR C 1 71 ? 10.022 11.660 1.817 1.00 16.32 375 TYR C N 1
ATOM 2928 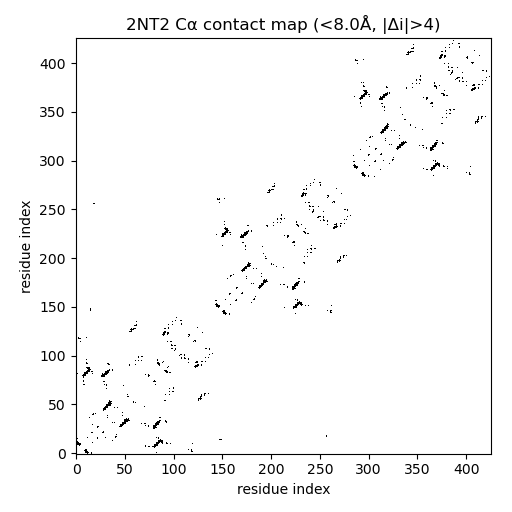C CA . TYR C 1 71 ? 10.503 13.014 2.084 1.00 18.80 375 TYR C CA 1
ATOM 2929 C C . TYR C 1 71 ? 9.930 13.468 3.437 1.00 23.65 375 TYR C C 1
ATOM 2930 O O . TYR C 1 71 ? 10.670 13.892 4.318 1.00 29.44 375 TYR C O 1
ATOM 2939 N N . LYS C 1 72 ? 8.627 13.299 3.520 1.00 18.57 376 LYS C N 1
ATOM 2940 C CA . LYS C 1 72 ? 7.732 13.610 4.608 1.00 23.64 376 LYS C CA 1
ATOM 2941 C C . LYS C 1 72 ? 8.192 13.003 5.923 1.00 22.62 376 LYS C C 1
ATOM 2942 O O . LYS C 1 72 ? 8.215 13.668 6.960 1.00 30.33 376 LYS C O 1
ATOM 2948 N N . PHE C 1 73 ? 8.565 11.730 5.874 1.00 20.14 377 PHE C N 1
ATOM 2949 C CA . PHE C 1 73 ? 9.061 11.020 7.048 1.00 10.87 377 PHE C CA 1
ATOM 2950 C C . PHE C 1 73 ? 10.486 11.436 7.368 1.00 17.46 377 PHE C C 1
ATOM 2951 O O . PHE C 1 73 ? 10.844 11.661 8.526 1.00 18.81 377 PHE C O 1
ATOM 2959 N N . ILE C 1 74 ? 11.347 11.494 6.346 1.00 20.43 378 ILE C N 1
ATOM 2960 C CA . ILE C 1 74 ? 12.732 11.889 6.599 1.00 20.46 378 ILE C CA 1
ATOM 2961 C C . ILE C 1 74 ? 12.746 13.295 7.201 1.00 20.57 378 ILE C C 1
ATOM 2962 O O . ILE C 1 74 ? 13.558 13.630 8.055 1.00 24.77 378 ILE C O 1
ATOM 2967 N N . SER C 1 75 ? 11.801 14.101 6.730 1.00 19.57 379 SER C N 1
ATOM 2968 C CA . SER C 1 75 ? 11.681 15.484 7.177 1.00 27.24 379 SER C CA 1
ATOM 2969 C C . SER C 1 75 ? 11.472 15.530 8.687 1.00 32.82 379 SER C C 1
ATOM 2970 O O . SER C 1 75 ? 12.092 16.339 9.379 1.00 24.17 379 SER C O 1
ATOM 2973 N N . LYS C 1 76 ? 10.620 14.645 9.183 1.00 31.76 380 LYS C N 1
ATOM 2974 C CA . LYS C 1 76 ? 10.270 14.602 10.597 1.00 27.42 380 LYS C CA 1
ATOM 2975 C C . LYS C 1 76 ? 11.483 14.327 11.473 1.00 30.95 380 LYS C C 1
ATOM 2976 O O . LYS C 1 76 ? 11.646 14.899 12.554 1.00 39.05 380 LYS C O 1
ATOM 2982 N N . ALA C 1 77 ? 12.347 13.429 11.003 1.00 28.87 381 ALA C N 1
ATOM 2983 C CA . ALA C 1 77 ? 13.562 13.086 11.734 1.00 24.67 381 ALA C CA 1
ATOM 2984 C C . ALA C 1 77 ? 14.431 14.316 11.958 1.00 29.10 381 ALA C C 1
ATOM 2985 O O . ALA C 1 77 ? 14.707 14.694 13.098 1.00 28.05 381 ALA C O 1
ATOM 2987 N N . LYS C 1 78 ? 14.878 14.944 10.868 1.00 23.40 382 LYS C N 1
ATOM 2988 C CA . LYS C 1 78 ? 15.720 16.126 11.009 1.00 30.51 382 LYS C CA 1
ATOM 2989 C C . LYS C 1 78 ? 15.014 17.206 11.824 1.00 35.06 382 LYS C C 1
ATOM 2990 O O . LYS C 1 78 ? 15.622 17.885 12.651 1.00 38.03 382 LYS C O 1
ATOM 2996 N N . LYS C 1 79 ? 13.715 17.360 11.579 1.00 37.94 383 LYS C N 1
ATOM 2997 C CA . LYS C 1 79 ? 12.907 18.339 12.295 1.00 32.98 383 LYS C CA 1
ATOM 2998 C C . LYS C 1 79 ? 13.087 18.187 13.801 1.00 33.17 383 LYS C C 1
ATOM 2999 O O . LYS C 1 79 ? 13.393 19.145 14.511 1.00 31.01 383 LYS C O 1
ATOM 3005 N N . HIS C 1 80 ? 12.922 16.963 14.287 1.00 31.22 384 HIS C N 1
ATOM 3006 C CA . HIS C 1 80 ? 13.007 16.663 15.707 1.00 32.92 384 HIS C CA 1
ATOM 3007 C C . HIS C 1 80 ? 14.450 16.518 16.170 1.00 31.93 384 HIS C C 1
ATOM 3008 O O . HIS C 1 80 ? 14.761 15.752 17.083 1.00 32.12 384 HIS C O 1
ATOM 3015 N N . GLY C 1 81 ? 15.350 17.250 15.524 1.00 29.91 385 GLY C N 1
ATOM 3016 C CA . GLY C 1 81 ? 16.776 17.158 15.792 1.00 32.96 385 GLY C CA 1
ATOM 3017 C C . GLY C 1 81 ? 17.271 15.722 15.766 1.00 32.74 385 GLY C C 1
ATOM 3018 O O . GLY C 1 81 ? 18.198 15.357 16.491 1.00 29.09 385 GLY C O 1
ATOM 3019 N N . SER C 1 82 ? 16.649 14.906 14.921 1.00 30.87 386 SER C N 1
ATOM 3020 C CA . SER C 1 82 ? 16.940 13.473 14.898 1.00 30.84 386 SER C CA 1
ATOM 3021 C C . SER C 1 82 ? 17.600 13.079 13.581 1.00 28.70 386 SER C C 1
ATOM 3022 O O . SER C 1 82 ? 17.835 13.960 12.746 1.00 30.40 386 SER C O 1
ATOM 3025 N N . LYS C 1 83 ? 17.920 11.804 13.429 1.00 26.70 387 LYS C N 1
ATOM 3026 C CA . LYS C 1 83 ? 18.468 11.244 12.203 1.00 22.30 387 LYS C CA 1
ATOM 3027 C C . LYS C 1 83 ? 17.606 10.072 11.730 1.00 23.28 387 LYS C C 1
ATOM 3028 O O . LYS C 1 83 ? 16.762 9.584 12.481 1.00 21.95 387 LYS C O 1
ATOM 3034 N N . CYS C 1 84 ? 17.815 9.664 10.485 1.00 20.12 388 CYS C N 1
ATOM 3035 C CA . CYS C 1 84 ? 17.022 8.636 9.830 1.00 15.80 388 CYS C CA 1
ATOM 3036 C C . CYS C 1 84 ? 17.939 7.632 9.146 1.00 15.61 388 CYS C C 1
ATOM 3037 O O . CYS C 1 84 ? 18.807 8.008 8.352 1.00 17.07 388 CYS C O 1
ATOM 3040 N N . LEU C 1 85 ? 17.730 6.340 9.422 1.00 18.32 389 LEU C N 1
ATOM 3041 C CA . LEU C 1 85 ? 18.359 5.350 8.548 1.00 15.35 389 LEU C CA 1
ATOM 3042 C C . LEU C 1 85 ? 17.407 5.016 7.402 1.00 13.24 389 LEU C C 1
ATOM 3043 O O . LEU C 1 85 ? 16.300 4.528 7.594 1.00 15.63 389 LEU C O 1
ATOM 3048 N N . VAL C 1 86 ? 17.841 5.330 6.186 1.00 15.03 390 VAL C N 1
ATOM 3049 C CA . VAL C 1 86 ? 17.135 4.804 5.018 1.00 11.97 390 VAL C CA 1
ATOM 3050 C C . VAL C 1 86 ? 17.843 3.531 4.570 1.00 16.49 390 VAL C C 1
ATOM 3051 O O . VAL C 1 86 ? 19.045 3.548 4.294 1.00 16.44 390 VAL C O 1
ATOM 3055 N N . HIS C 1 87 ? 17.115 2.421 4.551 1.00 18.64 391 HIS C N 1
ATOM 3056 C CA . HIS C 1 87 ? 17.729 1.133 4.261 1.00 10.53 391 HIS C CA 1
ATOM 3057 C C . HIS C 1 87 ? 16.843 0.276 3.366 1.00 10.40 391 HIS C C 1
ATOM 3058 O O . HIS C 1 87 ? 15.636 0.474 3.233 1.00 10.69 391 HIS C O 1
ATOM 3065 N N . SER C 1 88 ? 17.485 -0.688 2.722 1.00 9.50 392 SER C N 1
ATOM 3066 C CA . SER C 1 88 ? 16.841 -1.717 1.927 1.00 13.12 392 SER C CA 1
ATOM 3067 C C . SER C 1 88 ? 17.469 -3.050 2.314 1.00 16.94 392 SER C C 1
ATOM 3068 O O . SER C 1 88 ? 17.854 -3.226 3.479 1.00 15.33 392 SER C O 1
ATOM 3071 N N . LYS C 1 89 ? 17.617 -3.972 1.367 1.00 14.17 393 LYS C N 1
ATOM 3072 C CA . LYS C 1 89 ? 18.370 -5.181 1.711 1.00 14.52 393 LYS C CA 1
ATOM 3073 C C . LYS C 1 89 ? 19.865 -4.928 1.567 1.00 16.69 393 LYS C C 1
ATOM 3074 O O . LYS C 1 89 ? 20.667 -5.172 2.471 1.00 10.90 393 LYS C O 1
ATOM 3080 N N . MET C 1 90 ? 20.254 -4.400 0.410 1.00 16.03 394 MET C N 1
ATOM 3081 C CA . MET C 1 90 ? 21.666 -4.209 0.102 1.00 18.80 394 MET C CA 1
ATOM 3082 C C . MET C 1 90 ? 22.088 -2.761 0.298 1.00 17.65 394 MET C C 1
ATOM 3083 O O . MET C 1 90 ? 23.279 -2.454 0.363 1.00 15.96 394 MET C O 1
ATOM 3088 N N . GLY C 1 91 ? 21.122 -1.845 0.371 1.00 14.93 395 GLY C N 1
ATOM 3089 C CA . GLY C 1 91 ? 21.478 -0.429 0.426 1.00 16.83 395 GLY C CA 1
ATOM 3090 C C . GLY C 1 91 ? 22.062 0.032 -0.899 1.00 15.25 395 GLY C C 1
ATOM 3091 O O . GLY C 1 91 ? 23.024 0.800 -0.934 1.00 14.93 395 GLY C O 1
ATOM 3092 N N . VAL C 1 92 ? 21.476 -0.455 -1.986 1.00 17.68 396 VAL C N 1
ATOM 3093 C CA . VAL C 1 92 ? 22.009 -0.237 -3.323 1.00 16.85 396 VAL C CA 1
ATOM 3094 C C . VAL C 1 92 ? 21.006 0.466 -4.230 1.00 9.23 396 VAL C C 1
ATOM 3095 O O . VAL C 1 92 ? 21.371 1.321 -5.044 1.00 15.36 396 VAL C O 1
ATOM 3099 N N . SER C 1 93 ? 19.731 0.099 -4.128 1.00 11.77 397 SER C N 1
ATOM 3100 C CA . SER C 1 93 ? 18.769 0.507 -5.159 1.00 14.27 397 SER C CA 1
ATOM 3101 C C . SER C 1 93 ? 17.551 1.213 -4.590 1.00 10.15 397 SER C C 1
ATOM 3102 O O . SER C 1 93 ? 17.396 2.433 -4.674 1.00 11.99 397 SER C O 1
ATOM 3105 N N . ARG C 1 94 ? 16.642 0.453 -4.000 1.00 10.57 398 ARG C N 1
ATOM 3106 C CA . ARG C 1 94 ? 15.401 0.970 -3.447 1.00 15.55 398 ARG C CA 1
ATOM 3107 C C . ARG C 1 94 ? 15.654 2.150 -2.503 1.00 18.00 398 ARG C C 1
ATOM 3108 O O . ARG C 1 94 ? 14.958 3.158 -2.585 1.00 12.82 398 ARG C O 1
ATOM 3116 N N . SER C 1 95 ? 16.635 1.978 -1.626 1.00 16.93 399 SER C N 1
ATOM 3117 C CA . SER C 1 95 ? 16.972 2.940 -0.594 1.00 10.25 399 SER C CA 1
ATOM 3118 C C . SER C 1 95 ? 17.779 4.105 -1.155 1.00 13.48 399 SER C C 1
ATOM 3119 O O . SER C 1 95 ? 17.462 5.261 -0.865 1.00 19.75 399 SER C O 1
ATOM 3122 N N . ALA C 1 96 ? 18.823 3.801 -1.918 1.00 12.38 400 ALA C N 1
ATOM 3123 C CA . ALA C 1 96 ? 19.653 4.814 -2.554 1.00 12.55 400 ALA C CA 1
ATOM 3124 C C . ALA C 1 96 ? 18.835 5.746 -3.443 1.00 14.32 400 ALA C C 1
ATOM 3125 O O . ALA C 1 96 ? 19.086 6.951 -3.509 1.00 12.19 400 ALA C O 1
ATOM 3127 N N . SER C 1 97 ? 17.850 5.194 -4.138 1.00 12.08 401 SER C N 1
ATOM 3128 C CA . SER C 1 97 ? 16.983 5.990 -5.004 1.00 14.80 401 SER C CA 1
ATOM 3129 C C . SER C 1 97 ? 16.118 6.943 -4.188 1.00 9.99 401 SER C C 1
ATOM 3130 O O . SER C 1 97 ? 15.901 8.098 -4.548 1.00 9.55 401 SER C O 1
ATOM 3133 N N . THR C 1 98 ? 15.584 6.414 -3.094 1.00 14.37 402 THR C N 1
ATOM 3134 C CA . THR C 1 98 ? 14.749 7.184 -2.186 1.00 17.74 402 THR C CA 1
ATOM 3135 C C . THR C 1 98 ? 15.511 8.351 -1.570 1.00 15.60 402 THR C C 1
ATOM 3136 O O . THR C 1 98 ? 14.965 9.440 -1.370 1.00 10.25 402 THR C O 1
ATOM 3140 N N . VAL C 1 99 ? 16.772 8.085 -1.240 1.00 21.37 403 VAL C N 1
ATOM 3141 C CA . VAL C 1 99 ? 17.642 9.109 -0.661 1.00 22.41 403 VAL C CA 1
ATOM 3142 C C . VAL C 1 99 ? 18.037 10.128 -1.719 1.00 18.15 403 VAL C C 1
ATOM 3143 O O . VAL C 1 99 ? 18.192 11.323 -1.467 1.00 15.41 403 VAL C O 1
ATOM 3147 N N . ILE C 1 100 ? 18.200 9.658 -2.956 1.00 16.74 404 ILE C N 1
ATOM 3148 C CA . ILE C 1 100 ? 18.398 10.607 -4.056 1.00 16.47 404 ILE C CA 1
ATOM 3149 C C . ILE C 1 100 ? 17.179 11.506 -4.222 1.00 14.18 404 ILE C C 1
ATOM 3150 O O . ILE C 1 100 ? 17.323 12.729 -4.317 1.00 18.17 404 ILE C O 1
ATOM 3155 N N . ALA C 1 101 ? 15.989 10.912 -4.243 1.00 11.29 405 ALA C N 1
ATOM 3156 C CA . ALA C 1 101 ? 14.746 11.658 -4.399 1.00 13.06 405 ALA C CA 1
ATOM 3157 C C . ALA C 1 101 ? 14.598 12.743 -3.337 1.00 16.91 405 ALA C C 1
ATOM 3158 O O . ALA C 1 101 ? 14.170 13.860 -3.619 1.00 14.44 405 ALA C O 1
ATOM 3160 N N . TYR C 1 102 ? 14.953 12.397 -2.103 1.00 13.48 406 TYR C N 1
ATOM 3161 C CA . TYR C 1 102 ? 14.886 13.351 -1.007 1.00 14.51 406 TYR C CA 1
ATOM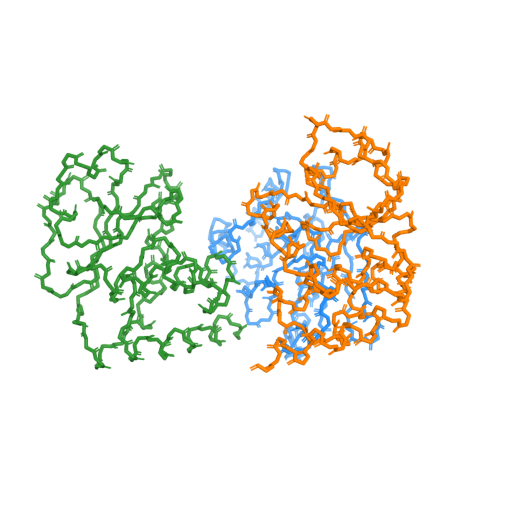 3162 C C . TYR C 1 102 ? 15.717 14.599 -1.284 1.00 15.59 406 TYR C C 1
ATOM 3163 O O . TYR C 1 102 ? 15.268 15.721 -1.068 1.00 18.07 406 TYR C O 1
ATOM 3172 N N . ALA C 1 103 ? 16.943 14.376 -1.730 1.00 16.10 407 ALA C N 1
ATOM 3173 C CA . ALA C 1 103 ? 17.901 15.433 -2.012 1.00 14.02 407 ALA C CA 1
ATOM 3174 C C . ALA C 1 103 ? 17.441 16.319 -3.163 1.00 15.23 407 ALA C C 1
ATOM 3175 O O . ALA C 1 103 ? 17.544 17.547 -3.087 1.00 26.61 407 ALA C O 1
ATOM 3177 N N . MET C 1 104 ? 16.941 15.708 -4.232 1.00 16.32 408 MET C N 1
ATOM 3178 C CA . MET C 1 104 ? 16.415 16.448 -5.371 1.00 13.13 408 MET C CA 1
ATOM 3179 C C . MET C 1 104 ? 15.313 17.395 -4.905 1.00 16.69 408 MET C C 1
ATOM 3180 O O . MET C 1 104 ? 15.306 18.587 -5.197 1.00 12.35 408 MET C O 1
ATOM 3185 N N . LYS C 1 105 ? 14.384 16.818 -4.139 1.00 16.34 409 LYS C N 1
ATOM 3186 C CA . LYS C 1 105 ? 13.289 17.612 -3.601 1.00 21.74 409 LYS C CA 1
ATOM 3187 C C . LYS C 1 105 ? 13.787 18.630 -2.579 1.00 27.66 409 LYS C C 1
ATOM 3188 O O . LYS C 1 105 ? 13.583 19.834 -2.736 1.00 36.32 409 LYS C O 1
ATOM 3194 N N . GLU C 1 106 ? 14.435 18.122 -1.541 1.00 25.74 410 GLU C N 1
ATOM 3195 C CA . GLU C 1 106 ? 14.868 18.908 -0.401 1.00 20.07 410 GLU C CA 1
ATOM 3196 C C . GLU C 1 106 ? 15.931 19.936 -0.738 1.00 21.86 410 GLU C C 1
ATOM 3197 O O . GLU C 1 106 ? 15.878 21.073 -0.257 1.00 24.33 410 GLU C O 1
ATOM 3203 N N . TYR C 1 107 ? 16.919 19.599 -1.561 1.00 25.13 411 TYR C N 1
ATOM 3204 C CA . TYR C 1 107 ? 17.968 20.576 -1.869 1.00 24.14 411 TYR C CA 1
ATOM 3205 C C . TYR C 1 107 ? 17.838 21.147 -3.273 1.00 27.08 411 TYR C C 1
ATOM 3206 O O . TYR C 1 107 ? 18.711 21.880 -3.742 1.00 34.36 411 TYR C O 1
ATOM 3215 N N . GLY C 1 108 ? 16.750 20.811 -3.953 1.00 30.42 412 GLY C N 1
ATOM 3216 C CA . GLY C 1 108 ? 16.466 21.263 -5.299 1.00 30.79 412 GLY C CA 1
ATOM 3217 C C . GLY C 1 108 ? 17.525 20.832 -6.301 1.00 33.00 412 GLY C C 1
ATOM 3218 O O . GLY C 1 108 ? 17.812 21.558 -7.257 1.00 31.12 412 GLY C O 1
ATOM 3219 N N . TRP C 1 109 ? 18.100 19.657 -6.076 1.00 30.64 413 TRP C N 1
ATOM 3220 C CA . TRP C 1 109 ? 19.172 19.130 -6.903 1.00 29.86 413 TRP C CA 1
ATOM 3221 C C . TRP C 1 109 ? 18.639 18.361 -8.104 1.00 31.27 413 TRP C C 1
ATOM 3222 O O . TRP C 1 109 ? 17.765 17.501 -7.976 1.00 27.16 413 TRP C O 1
ATOM 3233 N N . ASN C 1 110 ? 19.191 18.642 -9.285 1.00 31.83 414 ASN C N 1
ATOM 3234 C CA . ASN C 1 110 ? 18.896 17.800 -10.445 1.00 33.87 414 ASN C CA 1
ATOM 3235 C C . ASN C 1 110 ? 19.282 16.357 -10.144 1.00 25.37 414 ASN C C 1
ATOM 3236 O O . ASN C 1 110 ? 20.093 16.103 -9.255 1.00 19.40 414 ASN C O 1
ATOM 3241 N N . LEU C 1 111 ? 18.709 15.410 -10.866 1.00 28.55 415 LEU C N 1
ATOM 3242 C CA . LEU C 1 111 ? 19.027 14.000 -10.676 1.00 28.67 415 LEU C CA 1
ATOM 3243 C C . LEU C 1 111 ? 20.521 13.714 -10.755 1.00 29.58 415 LEU C C 1
ATOM 3244 O O . LEU C 1 111 ? 21.066 12.958 -9.945 1.00 28.48 415 LEU C O 1
ATOM 3249 N N . ASP C 1 112 ? 21.188 14.275 -11.751 1.00 26.12 416 ASP C N 1
ATOM 3250 C CA . ASP C 1 112 ? 22.571 13.938 -12.041 1.00 28.36 416 ASP C CA 1
ATOM 3251 C C . ASP C 1 112 ? 23.477 14.452 -10.917 1.00 26.04 416 ASP C C 1
ATOM 3252 O O . ASP C 1 112 ? 24.372 13.728 -10.488 1.00 26.10 416 ASP C O 1
ATOM 3257 N N . ARG C 1 113 ? 23.213 15.676 -10.501 1.00 21.41 417 ARG C N 1
ATOM 3258 C CA . ARG C 1 113 ? 23.751 16.368 -9.349 1.00 25.64 417 ARG C CA 1
ATOM 3259 C C . ARG C 1 113 ? 23.649 15.494 -8.096 1.00 20.69 417 ARG C C 1
ATOM 3260 O O . ARG C 1 113 ? 24.635 15.301 -7.393 1.00 26.02 417 ARG C O 1
ATOM 3268 N N . ALA C 1 114 ? 22.439 15.029 -7.832 1.00 15.46 418 ALA C N 1
ATOM 3269 C CA . ALA C 1 114 ? 22.060 14.249 -6.670 1.00 12.36 418 ALA C CA 1
ATOM 3270 C C . ALA C 1 114 ? 22.594 12.829 -6.747 1.00 11.78 418 ALA C C 1
ATOM 3271 O O . ALA C 1 114 ? 22.997 12.270 -5.725 1.00 17.07 418 ALA C O 1
ATOM 3273 N N . TYR C 1 115 ? 22.610 12.235 -7.948 1.00 18.13 419 TYR C N 1
ATOM 3274 C CA . TYR C 1 115 ? 23.167 10.886 -8.042 1.00 22.42 419 TYR C CA 1
ATOM 3275 C C . TYR C 1 115 ? 24.650 10.864 -7.674 1.00 22.50 419 TYR C C 1
ATOM 3276 O O . TYR C 1 115 ? 25.098 9.963 -6.958 1.00 22.47 419 TYR C O 1
ATOM 3285 N N . ASP C 1 116 ? 25.404 11.811 -8.221 1.00 21.79 420 ASP C N 1
ATOM 3286 C CA . ASP C 1 116 ? 26.855 11.839 -8.102 1.00 22.93 420 ASP C CA 1
ATOM 3287 C C . ASP C 1 116 ? 27.293 11.993 -6.646 1.00 19.54 420 ASP C C 1
ATOM 3288 O O . ASP C 1 116 ? 28.289 11.403 -6.224 1.00 15.03 420 ASP C O 1
ATOM 3293 N N . TYR C 1 117 ? 26.548 12.835 -5.941 1.00 17.79 421 TYR C N 1
ATOM 3294 C CA . TYR C 1 117 ? 26.789 13.135 -4.537 1.00 19.49 421 TYR C CA 1
ATOM 3295 C C . TYR C 1 117 ? 26.667 11.857 -3.715 1.00 21.69 421 TYR C C 1
ATOM 3296 O O . TYR C 1 117 ? 27.535 11.508 -2.916 1.00 26.47 421 TYR C O 1
ATOM 3305 N N . VAL C 1 118 ? 25.542 11.172 -3.905 1.00 21.57 422 VAL C N 1
ATOM 3306 C CA . VAL C 1 118 ? 25.276 9.947 -3.156 1.00 26.01 422 VAL C CA 1
ATOM 3307 C C . VAL C 1 118 ? 26.177 8.817 -3.632 1.00 23.84 422 VAL C C 1
ATOM 3308 O O . VAL C 1 118 ? 26.631 7.991 -2.842 1.00 25.47 422 VAL C O 1
ATOM 3312 N N . LYS C 1 119 ? 26.449 8.797 -4.938 1.00 26.51 423 LYS C N 1
ATOM 3313 C CA . LYS C 1 119 ? 27.403 7.825 -5.474 1.00 26.28 423 LYS C CA 1
ATOM 3314 C C . LYS C 1 119 ? 28.798 8.136 -4.932 1.00 23.73 423 LYS C C 1
ATOM 3315 O O . LYS C 1 119 ? 29.551 7.243 -4.554 1.00 29.49 423 LYS C O 1
ATOM 3321 N N . GLU C 1 120 ? 29.098 9.423 -4.868 1.00 28.13 424 GLU C N 1
ATOM 3322 C CA . GLU C 1 120 ? 30.265 9.997 -4.227 1.00 33.28 424 GLU C CA 1
ATOM 3323 C C . GLU C 1 120 ? 30.507 9.416 -2.838 1.00 33.33 424 GLU C C 1
ATOM 3324 O O . GLU C 1 120 ? 31.635 9.095 -2.455 1.00 40.18 424 GLU C O 1
ATOM 3330 N N . ARG C 1 121 ? 29.436 9.287 -2.050 1.00 29.49 425 ARG C N 1
ATOM 3331 C CA . ARG C 1 121 ? 29.622 8.859 -0.664 1.00 27.77 425 ARG C CA 1
ATOM 3332 C C . ARG C 1 121 ? 29.458 7.353 -0.527 1.00 26.49 425 ARG C C 1
ATOM 3333 O O . ARG C 1 121 ? 30.265 6.691 0.130 1.00 33.73 425 ARG C O 1
ATOM 3341 N N . ARG C 1 122 ? 28.407 6.806 -1.129 1.00 27.39 426 ARG C N 1
ATOM 3342 C CA . ARG C 1 122 ? 28.187 5.364 -1.071 1.00 29.32 426 ARG C CA 1
ATOM 3343 C C . ARG C 1 122 ? 28.342 4.727 -2.455 1.00 26.88 426 ARG C C 1
ATOM 3344 O O . ARG C 1 122 ? 27.395 4.565 -3.221 1.00 16.68 426 ARG C O 1
ATOM 3352 N N . THR C 1 123 ? 29.575 4.363 -2.738 1.00 23.75 427 THR C N 1
ATOM 3353 C CA . THR C 1 123 ? 30.062 3.795 -3.972 1.00 27.61 427 THR C CA 1
ATOM 3354 C C . THR C 1 123 ? 29.229 2.642 -4.491 1.00 24.12 427 THR C C 1
ATOM 3355 O O . THR C 1 123 ? 29.167 2.427 -5.708 1.00 24.54 427 THR C O 1
ATOM 3359 N N . VAL C 1 124 ? 28.551 1.884 -3.631 1.00 24.29 428 VAL C N 1
ATOM 3360 C CA . VAL C 1 124 ? 27.717 0.799 -4.143 1.00 26.30 428 VAL C CA 1
ATOM 3361 C C . VAL C 1 124 ? 26.402 1.306 -4.730 1.00 23.83 428 VAL C C 1
ATOM 3362 O O . VAL C 1 124 ? 25.698 0.522 -5.369 1.00 23.13 428 VAL C O 1
ATOM 3366 N N . THR C 1 125 ? 26.058 2.569 -4.515 1.00 21.81 429 THR C N 1
ATOM 3367 C CA . THR C 1 125 ? 24.786 3.101 -4.991 1.00 21.82 429 THR C CA 1
ATOM 3368 C C . THR C 1 125 ? 24.563 2.827 -6.473 1.00 24.44 429 THR C C 1
ATOM 3369 O O . THR C 1 125 ? 25.392 3.184 -7.309 1.00 23.01 429 THR C O 1
ATOM 3373 N N . LYS C 1 126 ? 23.439 2.196 -6.808 1.00 23.54 430 LYS C N 1
ATOM 3374 C CA . LYS C 1 126 ? 23.079 1.988 -8.205 1.00 24.35 430 LYS C CA 1
ATOM 3375 C C . LYS C 1 126 ? 21.629 1.535 -8.340 1.00 19.77 430 LYS C C 1
ATOM 3376 O O . LYS C 1 126 ? 21.346 0.342 -8.474 1.00 20.39 430 LYS C O 1
ATOM 3382 N N . PRO C 1 127 ? 20.705 2.488 -8.313 1.00 20.39 431 PRO C N 1
ATOM 3383 C CA . PRO C 1 127 ? 19.285 2.158 -8.472 1.00 18.65 431 PRO C CA 1
ATOM 3384 C C . PRO C 1 127 ? 19.061 1.341 -9.741 1.00 19.23 431 PRO C C 1
ATOM 3385 O O . PRO C 1 127 ? 19.801 1.481 -10.716 1.00 17.52 431 PRO C O 1
ATOM 3389 N N . ASN C 1 128 ? 18.065 0.464 -9.728 1.00 14.59 432 ASN C N 1
ATOM 3390 C CA . ASN C 1 128 ? 17.788 -0.359 -10.908 1.00 19.15 432 ASN C CA 1
ATOM 3391 C C . ASN C 1 128 ? 17.315 0.531 -12.051 1.00 20.60 432 ASN C C 1
ATOM 3392 O O . ASN C 1 128 ? 16.837 1.642 -11.806 1.00 17.78 432 ASN C O 1
ATOM 3397 N N . PRO C 1 129 ? 17.438 0.059 -13.286 1.00 19.65 433 PRO C N 1
ATOM 3398 C CA . PRO C 1 129 ? 17.167 0.877 -14.471 1.00 19.09 433 PRO C CA 1
ATOM 3399 C C . PRO C 1 129 ? 15.814 1.585 -14.409 1.00 21.43 433 PRO C C 1
ATOM 3400 O O . PRO C 1 129 ? 15.665 2.725 -14.843 1.00 17.07 433 PRO C O 1
ATOM 3404 N N . SER C 1 130 ? 14.834 0.861 -13.876 1.00 19.03 434 SER C N 1
ATOM 3405 C CA . SER C 1 130 ? 13.459 1.365 -13.865 1.00 17.83 434 SER C CA 1
ATOM 3406 C C . SER C 1 130 ? 13.280 2.407 -12.777 1.00 17.92 434 SER C C 1
ATOM 3407 O O . SER C 1 130 ? 12.428 3.289 -12.867 1.00 20.15 434 SER C O 1
ATOM 3410 N N . PHE C 1 131 ? 14.109 2.359 -11.728 1.00 19.46 435 PHE C N 1
ATOM 3411 C CA . PHE C 1 131 ? 14.017 3.419 -10.723 1.00 20.62 435 PHE C CA 1
ATOM 3412 C C . PHE C 1 131 ? 14.681 4.690 -11.233 1.00 21.59 435 PHE C C 1
ATOM 3413 O O . PHE C 1 131 ? 14.208 5.801 -10.972 1.00 20.44 435 PHE C O 1
ATOM 3421 N N . MET C 1 132 ? 15.784 4.528 -11.958 1.00 17.61 436 MET C N 1
ATOM 3422 C CA . MET C 1 132 ? 16.500 5.697 -12.457 1.00 15.79 436 MET C CA 1
ATOM 3423 C C . MET C 1 132 ? 15.674 6.507 -13.441 1.00 15.29 436 MET C C 1
ATOM 3424 O O . MET C 1 132 ? 15.722 7.738 -13.422 1.00 15.67 436 MET C O 1
ATOM 3429 N N . ARG C 1 133 ? 14.916 5.813 -14.283 1.00 19.51 437 ARG C N 1
ATOM 3430 C CA . ARG C 1 133 ? 13.968 6.489 -15.162 1.00 21.40 437 ARG C CA 1
ATOM 3431 C C . ARG C 1 133 ? 12.923 7.245 -14.347 1.00 17.85 437 ARG C C 1
ATOM 3432 O O . ARG C 1 133 ? 12.538 8.368 -14.676 1.00 23.99 437 ARG C O 1
ATOM 3440 N N . GLN C 1 134 ? 12.455 6.625 -13.272 1.00 13.55 438 GLN C N 1
ATOM 3441 C CA . GLN C 1 134 ? 11.484 7.251 -12.381 1.00 17.74 438 GLN C CA 1
ATOM 3442 C C . GLN C 1 134 ? 12.042 8.485 -11.680 1.00 15.64 438 GLN C C 1
ATOM 3443 O O . GLN C 1 134 ? 11.308 9.422 -11.363 1.00 23.59 438 GLN C O 1
ATOM 3449 N N . LEU C 1 135 ? 13.347 8.491 -11.437 1.00 15.26 439 LEU C N 1
ATOM 3450 C CA . LEU C 1 135 ? 14.013 9.632 -10.822 1.00 18.10 439 LEU C CA 1
ATOM 3451 C C . LEU C 1 135 ? 14.105 10.816 -11.771 1.00 21.23 439 LEU C C 1
ATOM 3452 O O . LEU C 1 135 ? 14.019 11.977 -11.354 1.00 19.40 439 LEU C O 1
ATOM 3457 N N . GLU C 1 136 ? 14.289 10.540 -13.057 1.00 25.64 440 GLU C N 1
ATOM 3458 C CA . GLU C 1 136 ? 14.235 11.595 -14.069 1.00 24.01 440 GLU C CA 1
ATOM 3459 C C . GLU C 1 136 ? 12.827 12.176 -14.171 1.00 19.24 440 GLU C C 1
ATOM 3460 O O . GLU C 1 136 ? 12.636 13.386 -14.248 1.00 18.16 440 GLU C O 1
ATOM 3466 N N . GLU C 1 137 ? 11.830 11.302 -14.158 1.00 19.54 441 GLU C N 1
ATOM 3467 C CA . GLU C 1 137 ? 10.432 11.709 -14.141 1.00 26.79 441 GLU C CA 1
ATOM 3468 C C . GLU C 1 137 ? 10.120 12.614 -12.949 1.00 30.01 441 GLU C C 1
ATOM 3469 O O . GLU C 1 137 ? 9.482 13.656 -13.104 1.00 25.24 441 GLU C O 1
ATOM 3475 N N . TYR C 1 138 ? 10.567 12.182 -11.780 1.00 23.59 442 TYR C N 1
ATOM 3476 C CA . TYR C 1 138 ? 10.450 12.908 -10.527 1.00 16.64 442 TYR C CA 1
ATOM 3477 C C . TYR C 1 138 ? 10.900 14.355 -10.679 1.00 15.02 442 TYR C C 1
ATOM 3478 O O . TYR C 1 138 ? 10.316 15.281 -10.124 1.00 23.89 442 TYR C O 1
ATOM 3487 N N . GLN C 1 139 ? 11.966 14.540 -11.435 1.00 16.32 443 GLN C N 1
ATOM 3488 C CA . GLN C 1 139 ? 12.587 15.844 -11.639 1.00 17.25 443 GLN C CA 1
ATOM 3489 C C . GLN C 1 139 ? 11.652 16.798 -12.365 1.00 22.11 443 GLN C C 1
ATOM 3490 O O . GLN C 1 139 ? 11.332 17.878 -11.869 1.00 34.99 443 GLN C O 1
ATOM 3496 N N . GLY C 1 140 ? 11.196 16.398 -13.549 1.00 20.54 444 GLY C N 1
ATOM 3497 C CA . GLY C 1 140 ? 10.197 17.159 -14.286 1.00 24.77 444 GLY C CA 1
ATOM 3498 C C . GLY C 1 140 ? 8.994 17.460 -13.408 1.00 27.13 444 GLY C C 1
ATOM 3499 O O . GLY C 1 140 ? 8.482 18.579 -13.392 1.00 26.84 444 GLY C O 1
ATOM 3500 N N . ILE C 1 141 ? 8.552 16.466 -12.638 1.00 24.90 445 ILE C N 1
ATOM 3501 C CA . ILE C 1 141 ? 7.496 16.697 -11.654 1.00 23.21 445 ILE C CA 1
ATOM 3502 C C . ILE C 1 141 ? 7.924 17.746 -10.638 1.00 25.77 445 ILE C C 1
ATOM 3503 O O . ILE C 1 141 ? 7.142 18.620 -10.262 1.00 33.00 445 ILE C O 1
ATOM 3508 N N . LEU C 1 142 ? 9.185 17.691 -10.208 1.00 23.01 446 LEU C N 1
ATOM 3509 C CA . LEU C 1 142 ? 9.657 18.711 -9.268 1.00 22.96 446 LEU C CA 1
ATOM 3510 C C . LEU C 1 142 ? 9.616 20.092 -9.913 1.00 24.48 446 LEU C C 1
ATOM 3511 O O . LEU C 1 142 ? 9.197 21.068 -9.296 1.00 24.94 446 LEU C O 1
ATOM 3516 N N . LEU C 1 143 ? 10.046 20.157 -11.170 1.00 27.08 447 LEU C N 1
ATOM 3517 C CA . LEU C 1 143 ? 10.113 21.421 -11.890 1.00 32.04 447 LEU C CA 1
ATOM 3518 C C . LEU C 1 143 ? 8.720 21.997 -12.126 1.00 38.56 447 LEU C C 1
ATOM 3519 O O . LEU C 1 143 ? 8.441 23.132 -11.746 1.00 40.97 447 LEU C O 1
ATOM 3524 N N . ALA C 1 144 ? 7.862 21.207 -12.772 1.00 42.34 448 ALA C N 1
ATOM 3525 C CA . ALA C 1 144 ? 6.506 21.696 -13.028 1.00 45.01 448 ALA C CA 1
ATOM 3526 C C . ALA C 1 144 ? 5.649 21.497 -11.785 1.00 48.50 448 ALA C C 1
ATOM 3527 O O . ALA C 1 144 ? 4.777 22.310 -11.470 1.00 51.20 448 ALA C O 1
#

GO terms:
  GO:0005515 protein binding (F, IPI)
  GO:0004721 phosphoprotein phosphatase activity (F, IDA)
  GO:0003779 actin binding (F, IDA)
  GO:0005576 extracellular region (C, HDA)
  GO:0030036 actin cytoskeleton organization (P, IMP)
  GO:0006470 protein dephosphorylation (P, IMP)

Sequence (426 aa):
SPTQIFEHVFLGSEWNASNLEDLQNRGVRYILNVTREIDNFFPGVFEYHNIRVYDEEATDLLAYWNDTYKFISKAKKHGSKCLVHSKMGVSRSASTVIAYAMKEYGWNLDRAYDYVKERRTVTKPNPSFMRQLEEYQGILLASPTQIFEHVFLGSEWNASNLEDLQNRGVRYILNVTREIDNFFPGVFEYHNIRVYDEEATDLLAYWNDTYKFISKAKKHGSKCLVHSKMGVSRSASTVIAYAMKEYGWNLDRAYDYVKERRTVTKPNPSFMRQLEEYQGILLASPTQIFEHVFLGSEWNASNLEDLQNRGVRYILNVTREIDNFFPGVFEYHNIRVYDEEATDLLAYWNDTYKFISKAKKHGSKCLVHSKMGVSRSASTVIAYAMKEYGWNLDRAYDYVKERRTVTKPNPSFMRQLEEYQGILLA

Organism: Homo sapiens (NCBI:txid9606)